Protein AF-0000000086684359 (afdb_homodimer)

Radius of gyration: 23.2 Å; Cα contacts (8 Å, |Δi|>4): 1496; chains: 2; bounding box: 51×73×56 Å

Structure (mmCIF, N/CA/C/O backbone):
data_AF-0000000086684359-model_v1
#
loop_
_entity.id
_entity.type
_entity.pdbx_description
1 polymer 'Short-chain dehydrogenase'
#
loop_
_atom_site.group_PDB
_atom_site.id
_atom_site.type_symbol
_atom_site.label_atom_id
_atom_site.label_alt_id
_atom_site.label_comp_id
_atom_site.label_asym_id
_atom_site.label_entity_id
_atom_site.label_seq_id
_atom_site.pdbx_PDB_ins_code
_atom_site.Cartn_x
_atom_site.Cartn_y
_atom_site.Cartn_z
_atom_site.occupancy
_atom_site.B_iso_or_equiv
_atom_site.auth_seq_id
_atom_site.auth_comp_id
_atom_site.auth_asym_id
_atom_site.auth_atom_id
_atom_site.pdbx_PDB_model_num
ATOM 1 N N . MET A 1 1 ? -1.665 -28.734 -22.953 1 70.94 1 MET A N 1
ATOM 2 C CA . MET A 1 1 ? -0.671 -28.594 -21.891 1 70.94 1 MET A CA 1
ATOM 3 C C . MET A 1 1 ? 0.678 -28.172 -22.453 1 70.94 1 MET A C 1
ATOM 5 O O . MET A 1 1 ? 1.129 -28.703 -23.469 1 70.94 1 MET A O 1
ATOM 9 N N . THR A 1 2 ? 1.195 -26.938 -22.156 1 77.38 2 THR A N 1
ATOM 10 C CA . THR A 1 2 ? 2.379 -26.344 -22.781 1 77.38 2 THR A CA 1
ATOM 11 C C . THR A 1 2 ? 3.641 -26.734 -22.016 1 77.38 2 THR A C 1
ATOM 13 O O . THR A 1 2 ? 4.75 -26.594 -22.531 1 77.38 2 THR A O 1
ATOM 16 N N . GLY A 1 3 ? 3.412 -27.406 -20.844 1 94.06 3 GLY A N 1
ATOM 17 C CA . GLY A 1 3 ? 4.574 -27.672 -20.016 1 94.06 3 GLY A CA 1
ATOM 18 C C . GLY A 1 3 ? 5.34 -26.422 -19.641 1 94.06 3 GLY A C 1
ATOM 19 O O . GLY A 1 3 ? 6.574 -26.422 -19.594 1 94.06 3 GLY A O 1
ATOM 20 N N . ALA A 1 4 ? 4.562 -25.375 -19.422 1 95.5 4 ALA A N 1
ATOM 21 C CA . ALA A 1 4 ? 5.156 -24.062 -19.219 1 95.5 4 ALA A CA 1
ATOM 22 C C . ALA A 1 4 ? 5.992 -24.016 -17.938 1 95.5 4 ALA A C 1
ATOM 24 O O . ALA A 1 4 ? 6.863 -23.172 -17.781 1 95.5 4 ALA A O 1
ATOM 25 N N . LEU A 1 5 ? 5.793 -25.016 -17.016 1 98.56 5 LEU A N 1
ATOM 26 C CA . LEU A 1 5 ? 6.496 -25.016 -15.742 1 98.56 5 LEU A CA 1
ATOM 27 C C . LEU A 1 5 ? 7.246 -26.328 -15.523 1 98.56 5 LEU A C 1
ATOM 29 O O . LEU A 1 5 ? 7.5 -26.719 -14.391 1 98.56 5 LEU A O 1
ATOM 33 N N . ASN A 1 6 ? 7.508 -27 -16.641 1 98.19 6 ASN A N 1
ATOM 34 C CA . ASN A 1 6 ? 8.234 -28.266 -16.531 1 98.19 6 ASN A CA 1
ATOM 35 C C . ASN A 1 6 ? 9.539 -28.094 -15.773 1 98.19 6 ASN A C 1
ATOM 37 O O . ASN A 1 6 ? 10.359 -27.234 -16.109 1 98.19 6 ASN A O 1
ATOM 41 N N . GLY A 1 7 ? 9.648 -28.859 -14.711 1 97.44 7 GLY A N 1
ATOM 42 C CA . GLY A 1 7 ? 10.891 -28.906 -13.953 1 97.44 7 GLY A CA 1
ATOM 43 C C . GLY A 1 7 ? 10.969 -27.828 -12.891 1 97.44 7 GLY A C 1
ATOM 44 O O . GLY A 1 7 ? 11.969 -27.703 -12.18 1 97.44 7 GLY A O 1
ATOM 45 N N . LYS A 1 8 ? 9.969 -27.031 -12.734 1 98.56 8 LYS A N 1
ATOM 46 C CA . LYS A 1 8 ? 9.984 -25.938 -11.766 1 98.56 8 LYS A CA 1
ATOM 47 C C . LYS A 1 8 ? 9.391 -26.391 -10.43 1 98.56 8 LYS A C 1
ATOM 49 O O . LYS A 1 8 ? 8.422 -27.156 -10.398 1 98.56 8 LYS A O 1
ATOM 54 N N . ALA A 1 9 ? 9.945 -25.938 -9.336 1 98.94 9 ALA A N 1
ATOM 55 C CA . ALA A 1 9 ? 9.391 -26.078 -7.988 1 98.94 9 ALA A CA 1
ATOM 56 C C . ALA A 1 9 ? 8.695 -24.781 -7.559 1 98.94 9 ALA A C 1
ATOM 58 O O . ALA A 1 9 ? 9.32 -23.719 -7.496 1 98.94 9 ALA A O 1
ATOM 59 N N . VAL A 1 10 ? 7.387 -24.891 -7.223 1 98.94 10 VAL A N 1
ATOM 60 C CA . VAL A 1 10 ? 6.582 -23.703 -7 1 98.94 10 VAL A CA 1
ATOM 61 C C . VAL A 1 10 ? 5.875 -23.797 -5.648 1 98.94 10 VAL A C 1
ATOM 63 O O . VAL A 1 10 ? 5.324 -24.844 -5.305 1 98.94 10 VAL A O 1
ATOM 66 N N . VAL A 1 11 ? 5.949 -22.734 -4.887 1 99 11 VAL A N 1
ATOM 67 C CA . VAL A 1 11 ? 5.191 -22.609 -3.645 1 99 11 VAL A CA 1
ATOM 68 C C . VAL A 1 11 ? 3.971 -21.719 -3.877 1 99 11 VAL A C 1
ATOM 70 O O . VAL A 1 11 ? 4.078 -20.641 -4.477 1 99 11 VAL A O 1
ATOM 73 N N . ILE A 1 12 ? 2.816 -22.141 -3.447 1 99 12 ILE A N 1
ATOM 74 C CA . ILE A 1 12 ? 1.61 -21.328 -3.49 1 99 12 ILE A CA 1
ATOM 75 C C . ILE A 1 12 ? 0.97 -21.266 -2.105 1 99 12 ILE A C 1
ATOM 77 O O . ILE A 1 12 ? 0.578 -22.297 -1.558 1 99 12 ILE A O 1
ATOM 81 N N . THR A 1 13 ? 0.878 -20.094 -1.527 1 98.94 13 THR A N 1
ATOM 82 C CA . THR A 1 13 ? 0.303 -19.938 -0.197 1 98.94 13 THR A CA 1
ATOM 83 C C . THR A 1 13 ? -1.213 -19.781 -0.278 1 98.94 13 THR A C 1
ATOM 85 O O . THR A 1 13 ? -1.734 -19.25 -1.266 1 98.94 13 THR A O 1
ATOM 88 N N . GLY A 1 14 ? -1.901 -20.156 0.811 1 98.69 14 GLY A N 1
ATOM 89 C CA . GLY A 1 14 ? -3.355 -20.109 0.8 1 98.69 14 GLY A CA 1
ATOM 90 C C . GLY A 1 14 ? -3.973 -20.922 -0.314 1 98.69 14 GLY A C 1
ATOM 91 O O . GLY A 1 14 ? -4.902 -20.469 -0.984 1 98.69 14 GLY A O 1
ATOM 92 N N . ALA A 1 15 ? -3.494 -22.109 -0.529 1 98.81 15 ALA A N 1
ATOM 93 C CA . ALA A 1 15 ? -3.826 -22.859 -1.739 1 98.81 15 ALA A CA 1
ATOM 94 C C . ALA A 1 15 ? -4.77 -24.016 -1.428 1 98.81 15 ALA A C 1
ATOM 96 O O . ALA A 1 15 ? -4.934 -24.922 -2.244 1 98.81 15 ALA A O 1
ATOM 97 N N . GLY A 1 16 ? -5.348 -24 -0.246 1 98.5 16 GLY A N 1
ATOM 98 C CA . GLY A 1 16 ? -6.266 -25.062 0.135 1 98.5 16 GLY A CA 1
ATOM 99 C C . GLY A 1 16 ? -7.637 -24.922 -0.501 1 98.5 16 GLY A C 1
ATOM 100 O O . GLY A 1 16 ? -8.438 -25.859 -0.477 1 98.5 16 GLY A O 1
ATOM 101 N N . ARG A 1 17 ? -7.957 -23.766 -1.055 1 96.25 17 ARG A N 1
ATOM 102 C CA . ARG A 1 17 ? -9.242 -23.516 -1.699 1 96.25 17 ARG A CA 1
ATOM 103 C C . ARG A 1 17 ? -9.172 -22.312 -2.623 1 96.25 17 ARG A C 1
ATOM 105 O O . ARG A 1 17 ? -8.148 -21.625 -2.674 1 96.25 17 ARG A O 1
ATOM 112 N N . GLY A 1 18 ? -10.172 -22.141 -3.402 1 96.44 18 GLY A N 1
ATOM 113 C CA . GLY A 1 18 ? -10.367 -20.922 -4.164 1 96.44 18 GLY A CA 1
ATOM 114 C C . GLY A 1 18 ? -9.273 -20.672 -5.188 1 96.44 18 GLY A C 1
ATOM 115 O O . GLY A 1 18 ? -8.93 -21.562 -5.961 1 96.44 18 GLY A O 1
ATOM 116 N N . LEU A 1 19 ? -8.82 -19.422 -5.262 1 98.12 19 LEU A N 1
ATOM 117 C CA . LEU A 1 19 ? -7.82 -18.984 -6.23 1 98.12 19 LEU A CA 1
ATOM 118 C C . LEU A 1 19 ? -6.535 -19.797 -6.094 1 98.12 19 LEU A C 1
ATOM 120 O O . LEU A 1 19 ? -6.004 -20.297 -7.09 1 98.12 19 LEU A O 1
ATOM 124 N N . GLY A 1 20 ? -6.086 -19.984 -4.844 1 98.75 20 GLY A N 1
ATOM 125 C CA . GLY A 1 20 ? -4.852 -20.719 -4.609 1 98.75 20 GLY A CA 1
ATOM 126 C C . GLY A 1 20 ? -4.898 -22.156 -5.102 1 98.75 20 GLY A C 1
ATOM 127 O O . GLY A 1 20 ? -3.939 -22.641 -5.703 1 98.75 20 GLY A O 1
ATOM 128 N N . ALA A 1 21 ? -6.012 -22.781 -4.852 1 98.81 21 ALA A N 1
ATOM 129 C CA . ALA A 1 21 ? -6.18 -24.156 -5.316 1 98.81 21 ALA A CA 1
ATOM 130 C C . ALA A 1 21 ? -6.164 -24.234 -6.84 1 98.81 21 ALA A C 1
ATOM 132 O O . ALA A 1 21 ? -5.57 -25.141 -7.422 1 98.81 21 ALA A O 1
ATOM 133 N N . ALA A 1 22 ? -6.816 -23.266 -7.465 1 98.62 22 ALA A N 1
ATOM 134 C CA . ALA A 1 22 ? -6.844 -23.203 -8.922 1 98.62 22 ALA A CA 1
ATOM 135 C C . ALA A 1 22 ? -5.441 -22.984 -9.492 1 98.62 22 ALA A C 1
ATOM 137 O O . ALA A 1 22 ? -5.062 -23.625 -10.477 1 98.62 22 ALA A O 1
ATOM 138 N N . TYR A 1 23 ? -4.656 -22.062 -8.852 1 98.88 23 TYR A N 1
ATOM 139 C CA . TYR A 1 23 ? -3.275 -21.844 -9.266 1 98.88 23 TYR A CA 1
ATOM 140 C C . TYR A 1 23 ? -2.451 -23.109 -9.141 1 98.88 23 TYR A C 1
ATOM 142 O O . TYR A 1 23 ? -1.715 -23.484 -10.062 1 98.88 23 TYR A O 1
ATOM 150 N N . ALA A 1 24 ? -2.598 -23.797 -8.008 1 98.94 24 ALA A N 1
ATOM 151 C CA . ALA A 1 24 ? -1.822 -25 -7.727 1 98.94 24 ALA A CA 1
ATOM 152 C C . ALA A 1 24 ? -2.135 -26.109 -8.742 1 98.94 24 ALA A C 1
ATOM 154 O O . ALA A 1 24 ? -1.225 -26.75 -9.266 1 98.94 24 ALA A O 1
ATOM 155 N N . ALA A 1 25 ? -3.398 -26.328 -9.008 1 98.88 25 ALA A N 1
ATOM 156 C CA . ALA A 1 25 ? -3.83 -27.375 -9.938 1 98.88 25 ALA A CA 1
ATOM 157 C C . ALA A 1 25 ? -3.254 -27.125 -11.328 1 98.88 25 ALA A C 1
ATOM 159 O O . ALA A 1 25 ? -2.695 -28.047 -11.938 1 98.88 25 ALA A O 1
ATOM 160 N N . LEU A 1 26 ? -3.377 -25.891 -11.805 1 98.88 26 LEU A N 1
ATOM 161 C CA . LEU A 1 26 ? -2.889 -25.625 -13.156 1 98.88 26 LEU A CA 1
ATOM 162 C C . LEU A 1 26 ? -1.364 -25.688 -13.203 1 98.88 26 LEU A C 1
ATOM 164 O O . LEU A 1 26 ? -0.785 -26.172 -14.172 1 98.88 26 LEU A O 1
ATOM 168 N N . ALA A 1 27 ? -0.675 -25.141 -12.188 1 98.88 27 ALA A N 1
ATOM 169 C CA . ALA A 1 27 ? 0.784 -25.203 -12.141 1 98.88 27 ALA A CA 1
ATOM 170 C C . ALA A 1 27 ? 1.271 -26.656 -12.242 1 98.88 27 ALA A C 1
ATOM 172 O O . ALA A 1 27 ? 2.193 -26.953 -13.008 1 98.88 27 ALA A O 1
ATOM 173 N N . ALA A 1 28 ? 0.642 -27.531 -11.492 1 98.88 28 ALA A N 1
ATOM 174 C CA . ALA A 1 28 ? 1.01 -28.938 -11.523 1 98.88 28 ALA A CA 1
ATOM 175 C C . ALA A 1 28 ? 0.744 -29.547 -12.898 1 98.88 28 ALA A C 1
ATOM 177 O O . ALA A 1 28 ? 1.567 -30.297 -13.422 1 98.88 28 ALA A O 1
ATOM 178 N N . ARG A 1 29 ? -0.405 -29.188 -13.461 1 98.5 29 ARG A N 1
ATOM 179 C CA . ARG A 1 29 ? -0.755 -29.688 -14.781 1 98.5 29 ARG A CA 1
ATOM 180 C C . ARG A 1 29 ? 0.26 -29.234 -15.828 1 98.5 29 ARG A C 1
ATOM 182 O O . ARG A 1 29 ? 0.501 -29.938 -16.812 1 98.5 29 ARG A O 1
ATOM 189 N N . GLU A 1 30 ? 0.834 -28.078 -15.578 1 98.62 30 GLU A N 1
ATOM 190 C CA . GLU A 1 30 ? 1.806 -27.516 -16.516 1 98.62 30 GLU A CA 1
ATOM 191 C C . GLU A 1 30 ? 3.219 -28 -16.203 1 98.62 30 GLU A C 1
ATOM 193 O O . GLU A 1 30 ? 4.191 -27.5 -16.766 1 98.62 30 GLU A O 1
ATOM 198 N N . GLY A 1 31 ? 3.371 -28.875 -15.188 1 98.62 31 GLY A N 1
ATOM 199 C CA . GLY A 1 31 ? 4.629 -29.594 -15.047 1 98.62 31 GLY A CA 1
ATOM 200 C C . GLY A 1 31 ? 5.363 -29.266 -13.766 1 98.62 31 GLY A C 1
ATOM 201 O O . GLY A 1 31 ? 6.398 -29.859 -13.461 1 98.62 31 GLY A O 1
ATOM 202 N N . ALA A 1 32 ? 4.891 -28.406 -12.961 1 98.88 32 ALA A N 1
ATOM 203 C CA . ALA A 1 32 ? 5.578 -27.984 -11.742 1 98.88 32 ALA A CA 1
ATOM 204 C C . ALA A 1 32 ? 5.395 -29.016 -10.633 1 98.88 32 ALA A C 1
ATOM 206 O O . ALA A 1 32 ? 4.383 -29.734 -10.594 1 98.88 32 ALA A O 1
ATOM 207 N N . ALA A 1 33 ? 6.387 -29.109 -9.797 1 98.94 33 ALA A N 1
ATOM 208 C CA . ALA A 1 33 ? 6.184 -29.641 -8.445 1 98.94 33 ALA A CA 1
ATOM 209 C C . ALA A 1 33 ? 5.711 -28.547 -7.496 1 98.94 33 ALA A C 1
ATOM 211 O O . ALA A 1 33 ? 6.336 -27.484 -7.395 1 98.94 33 ALA A O 1
ATOM 212 N N . VAL A 1 34 ? 4.59 -28.812 -6.785 1 98.94 34 VAL A N 1
ATOM 213 C CA . VAL A 1 34 ? 3.93 -27.703 -6.109 1 98.94 34 VAL A CA 1
ATOM 214 C C . VAL A 1 34 ? 3.881 -27.969 -4.605 1 98.94 34 VAL A C 1
ATOM 216 O O . VAL A 1 34 ? 3.539 -29.078 -4.172 1 98.94 34 VAL A O 1
ATOM 219 N N . VAL A 1 35 ? 4.324 -27 -3.795 1 99 35 VAL A N 1
ATOM 220 C CA . VAL A 1 35 ? 3.973 -26.984 -2.379 1 99 35 VAL A CA 1
ATOM 221 C C . VAL A 1 35 ? 2.66 -26.234 -2.178 1 99 35 VAL A C 1
ATOM 223 O O . VAL A 1 35 ? 2.578 -25.031 -2.445 1 99 35 VAL A O 1
ATOM 226 N N . VAL A 1 36 ? 1.643 -26.953 -1.729 1 98.94 36 VAL A N 1
ATOM 227 C CA . VAL A 1 36 ? 0.33 -26.391 -1.432 1 98.94 36 VAL A CA 1
ATOM 228 C C . VAL A 1 36 ? 0.262 -26 0.04 1 98.94 36 VAL A C 1
ATOM 230 O O . VAL A 1 36 ? 0.12 -26.844 0.917 1 98.94 36 VAL A O 1
ATOM 233 N N . ASN A 1 37 ? 0.321 -24.719 0.286 1 98.94 37 ASN A N 1
ATOM 234 C CA . ASN A 1 37 ? 0.32 -24.234 1.661 1 98.94 37 ASN A CA 1
ATOM 235 C C . ASN A 1 37 ? -1.049 -23.688 2.062 1 98.94 37 ASN A C 1
ATOM 237 O O . ASN A 1 37 ? -1.688 -22.969 1.291 1 98.94 37 ASN A O 1
ATOM 241 N N . ASP A 1 38 ? -1.52 -24.047 3.199 1 98.81 38 ASP A N 1
ATOM 242 C CA . ASP A 1 38 ? -2.697 -23.469 3.85 1 98.81 38 ASP A CA 1
ATOM 243 C C . ASP A 1 38 ? -2.674 -23.734 5.355 1 98.81 38 ASP A C 1
ATOM 245 O O . ASP A 1 38 ? -2.268 -24.812 5.793 1 98.81 38 ASP A O 1
ATOM 249 N N . VAL A 1 39 ? -3.117 -22.766 6.102 1 98.12 39 VAL A N 1
ATOM 250 C CA . VAL A 1 39 ? -3.16 -22.984 7.547 1 98.12 39 VAL A CA 1
ATOM 251 C C . VAL A 1 39 ? -4.125 -24.125 7.875 1 98.12 39 VAL A C 1
ATOM 253 O O . VAL A 1 39 ? -4.008 -24.75 8.93 1 98.12 39 VAL A O 1
ATOM 256 N N . ASP A 1 40 ? -5.082 -24.328 7.012 1 98.12 40 ASP A N 1
ATOM 257 C CA . ASP A 1 40 ? -5.93 -25.516 7.105 1 98.12 40 ASP A CA 1
ATOM 258 C C . ASP A 1 40 ? -5.266 -26.719 6.438 1 98.12 40 ASP A C 1
ATOM 260 O O . ASP A 1 40 ? -5.41 -26.922 5.23 1 98.12 40 ASP A O 1
ATOM 264 N N . ALA A 1 41 ? -4.676 -27.516 7.215 1 98.5 41 ALA A N 1
ATOM 265 C CA . ALA A 1 41 ? -3.865 -28.625 6.723 1 98.5 41 ALA A CA 1
ATOM 266 C C . ALA A 1 41 ? -4.707 -29.594 5.898 1 98.5 41 ALA A C 1
ATOM 268 O O . ALA A 1 41 ? -4.234 -30.141 4.898 1 98.5 41 ALA A O 1
ATOM 269 N N . GLU A 1 42 ? -5.891 -29.812 6.312 1 98.69 42 GLU A N 1
ATOM 270 C CA . GLU A 1 42 ? -6.75 -30.766 5.625 1 98.69 42 GLU A CA 1
ATOM 271 C C . GLU A 1 42 ? -7.109 -30.281 4.223 1 98.69 42 GLU A C 1
ATOM 273 O O . GLU A 1 42 ? -7.113 -31.062 3.27 1 98.69 42 GLU A O 1
ATOM 278 N N . GLN A 1 43 ? -7.391 -29.016 4.098 1 98.62 43 GLN A N 1
ATOM 279 C CA . GLN A 1 43 ? -7.699 -28.453 2.785 1 98.62 43 GLN A CA 1
ATOM 280 C C . GLN A 1 43 ? -6.492 -28.547 1.855 1 98.62 43 GLN A C 1
ATOM 282 O O . GLN A 1 43 ? -6.641 -28.812 0.663 1 98.62 43 GLN A O 1
ATOM 287 N N . ALA A 1 44 ? -5.316 -28.312 2.416 1 98.88 44 ALA A N 1
ATOM 288 C CA . ALA A 1 44 ? -4.098 -28.438 1.618 1 98.88 44 ALA A CA 1
ATOM 289 C C . ALA A 1 44 ? -3.91 -29.875 1.128 1 98.88 44 ALA A C 1
ATOM 291 O O . ALA A 1 44 ? -3.586 -30.094 -0.04 1 98.88 44 ALA A O 1
ATOM 292 N N . ARG A 1 45 ? -4.156 -30.812 1.967 1 98.88 45 ARG A N 1
ATOM 293 C CA . ARG A 1 45 ? -3.994 -32.219 1.618 1 98.88 45 ARG A CA 1
ATOM 294 C C . ARG A 1 45 ? -4.992 -32.625 0.545 1 98.88 45 ARG A C 1
ATOM 296 O O . ARG A 1 45 ? -4.676 -33.438 -0.328 1 98.88 45 ARG A O 1
ATOM 303 N N . GLU A 1 46 ? -6.199 -32.094 0.67 1 98.88 46 GLU A N 1
ATOM 304 C CA . GLU A 1 46 ? -7.215 -32.406 -0.33 1 98.88 46 GLU A CA 1
ATOM 305 C C . GLU A 1 46 ? -6.793 -31.922 -1.714 1 98.88 46 GLU A C 1
ATOM 307 O O . GLU A 1 46 ? -6.98 -32.625 -2.707 1 98.88 46 GLU A O 1
ATOM 312 N N . VAL A 1 47 ? -6.238 -30.734 -1.771 1 98.94 47 VAL A N 1
ATOM 313 C CA . VAL A 1 47 ? -5.762 -30.203 -3.041 1 98.94 47 VAL A CA 1
ATOM 314 C C . VAL A 1 47 ? -4.609 -31.047 -3.566 1 98.94 47 VAL A C 1
ATOM 316 O O . VAL A 1 47 ? -4.562 -31.375 -4.754 1 98.94 47 VAL A O 1
ATOM 319 N N . VAL A 1 48 ? -3.701 -31.469 -2.719 1 98.94 48 VAL A N 1
ATOM 320 C CA . VAL A 1 48 ? -2.576 -32.312 -3.098 1 98.94 48 VAL A CA 1
ATOM 321 C C . VAL A 1 48 ? -3.094 -33.625 -3.664 1 98.94 48 VAL A C 1
ATOM 323 O O . VAL A 1 48 ? -2.617 -34.094 -4.703 1 98.94 48 VAL A O 1
ATOM 326 N N . ALA A 1 49 ? -4.086 -34.219 -2.998 1 98.88 49 ALA A N 1
ATOM 327 C CA . ALA A 1 49 ? -4.664 -35.469 -3.463 1 98.88 49 ALA A CA 1
ATOM 328 C C . ALA A 1 49 ? -5.227 -35.312 -4.875 1 98.88 49 ALA A C 1
ATOM 330 O O . ALA A 1 49 ? -5.062 -36.219 -5.711 1 98.88 49 ALA A O 1
ATOM 331 N N . GLY A 1 50 ? -5.906 -34.219 -5.098 1 98.81 50 GLY A N 1
ATOM 332 C CA . GLY A 1 50 ? -6.422 -33.938 -6.43 1 98.81 50 GLY A CA 1
ATOM 333 C C . GLY A 1 50 ? -5.336 -33.812 -7.48 1 98.81 50 GLY A C 1
ATOM 334 O O . GLY A 1 50 ? -5.465 -34.375 -8.578 1 98.81 50 GLY A O 1
ATOM 335 N N . ILE A 1 51 ? -4.262 -33.156 -7.148 1 98.88 51 ILE A N 1
ATOM 336 C CA . ILE A 1 51 ? -3.133 -32.969 -8.055 1 98.88 51 ILE A CA 1
ATOM 337 C C . ILE A 1 51 ? -2.5 -34.312 -8.359 1 98.88 51 ILE A C 1
ATOM 339 O O . ILE A 1 51 ? -2.23 -34.625 -9.523 1 98.88 51 ILE A O 1
ATOM 343 N N . GLU A 1 52 ? -2.297 -35.125 -7.355 1 98.81 52 GLU A N 1
ATOM 344 C CA . GLU A 1 52 ? -1.681 -36.438 -7.52 1 98.81 52 GLU A CA 1
ATOM 345 C C . GLU A 1 52 ? -2.568 -37.375 -8.344 1 98.81 52 GLU A C 1
ATOM 347 O O . GLU A 1 52 ? -2.076 -38.125 -9.18 1 98.81 52 GLU A O 1
ATOM 352 N N . ALA A 1 53 ? -3.82 -37.312 -8.102 1 98.69 53 ALA A N 1
ATOM 353 C CA . ALA A 1 53 ? -4.77 -38.125 -8.852 1 98.69 53 ALA A CA 1
ATOM 354 C C . ALA A 1 53 ? -4.727 -37.781 -10.344 1 98.69 53 ALA A C 1
ATOM 356 O O . ALA A 1 53 ? -4.965 -38.656 -11.188 1 98.69 53 ALA A O 1
ATOM 357 N N . ALA A 1 54 ? -4.395 -36.562 -10.633 1 98.06 54 ALA A N 1
ATOM 358 C CA . ALA A 1 54 ? -4.316 -36.094 -12.016 1 98.06 54 ALA A CA 1
ATOM 359 C C . ALA A 1 54 ? -2.928 -36.344 -12.594 1 98.06 54 ALA A C 1
ATOM 361 O O . ALA A 1 54 ? -2.646 -35.969 -13.734 1 98.06 54 ALA A O 1
ATOM 362 N N . GLY A 1 55 ? -2.037 -36.906 -11.797 1 98.06 55 GLY A N 1
ATOM 363 C CA . GLY A 1 55 ? -0.716 -37.281 -12.266 1 98.06 55 GLY A CA 1
ATOM 364 C C . GLY A 1 55 ? 0.355 -36.281 -11.945 1 98.06 55 GLY A C 1
ATOM 365 O O . GLY A 1 55 ? 1.486 -36.375 -12.422 1 98.06 55 GLY A O 1
ATOM 366 N N . GLY A 1 56 ? -0.007 -35.219 -11.18 1 98.44 56 GLY A N 1
ATOM 367 C CA . GLY A 1 56 ? 0.945 -34.188 -10.828 1 98.44 56 GLY A CA 1
ATOM 368 C C . GLY A 1 56 ? 1.717 -34.469 -9.555 1 98.44 56 GLY A C 1
ATOM 369 O O . GLY A 1 56 ? 1.533 -35.531 -8.945 1 98.44 56 GLY A O 1
ATOM 370 N N . ARG A 1 57 ? 2.629 -33.594 -9.234 1 98.56 57 ARG A N 1
ATOM 371 C CA . ARG A 1 57 ? 3.455 -33.688 -8.039 1 98.56 57 ARG A CA 1
ATOM 372 C C . ARG A 1 57 ? 3.186 -32.531 -7.09 1 98.56 57 ARG A C 1
ATOM 374 O O . ARG A 1 57 ? 3.24 -31.375 -7.492 1 98.56 57 ARG A O 1
ATOM 381 N N . ALA A 1 58 ? 2.867 -32.875 -5.871 1 98.94 58 ALA A N 1
ATOM 382 C CA . ALA A 1 58 ? 2.611 -31.828 -4.891 1 98.94 58 ALA A CA 1
ATOM 383 C C . ALA A 1 58 ? 2.811 -32.344 -3.469 1 98.94 58 ALA A C 1
ATOM 385 O O . ALA A 1 58 ? 2.764 -33.562 -3.229 1 98.94 58 ALA A O 1
ATOM 386 N N . VAL A 1 59 ? 3.117 -31.469 -2.557 1 98.94 59 VAL A N 1
ATOM 387 C CA . VAL A 1 59 ? 3.156 -31.766 -1.128 1 98.94 59 VAL A CA 1
ATOM 388 C C . VAL A 1 59 ? 2.371 -30.703 -0.362 1 98.94 59 VAL A C 1
ATOM 390 O O . VAL A 1 59 ? 2.271 -29.547 -0.804 1 98.94 59 VAL A O 1
ATOM 393 N N . ALA A 1 60 ? 1.784 -31.109 0.758 1 98.94 60 ALA A N 1
ATOM 394 C CA . ALA A 1 60 ? 1.013 -30.203 1.599 1 98.94 60 ALA A CA 1
ATOM 395 C C . ALA A 1 60 ? 1.896 -29.562 2.664 1 98.94 60 ALA A C 1
ATOM 397 O O . ALA A 1 60 ? 2.834 -30.188 3.164 1 98.94 60 ALA A O 1
ATOM 398 N N . ASP A 1 61 ? 1.646 -28.328 2.977 1 98.94 61 ASP A N 1
ATOM 399 C CA . ASP A 1 61 ? 2.346 -27.578 4.012 1 98.94 61 ASP A CA 1
ATOM 400 C C . ASP A 1 61 ? 1.371 -26.734 4.832 1 98.94 61 ASP A C 1
ATOM 402 O O . ASP A 1 61 ? 0.463 -26.109 4.281 1 98.94 61 ASP A O 1
ATOM 406 N N . ALA A 1 62 ? 1.485 -26.703 6.113 1 98.81 62 ALA A N 1
ATOM 407 C CA . ALA A 1 62 ? 0.535 -25.984 6.961 1 98.81 62 ALA A CA 1
ATOM 408 C C . ALA A 1 62 ? 1.225 -24.875 7.734 1 98.81 62 ALA A C 1
ATOM 410 O O . ALA A 1 62 ? 0.697 -24.391 8.742 1 98.81 62 ALA A O 1
ATOM 411 N N . SER A 1 63 ? 2.406 -24.469 7.281 1 98.75 63 SER A N 1
ATOM 412 C CA . SER A 1 63 ? 3.146 -23.406 7.945 1 98.75 63 SER A CA 1
ATOM 413 C C . SER A 1 63 ? 2.338 -22.109 7.984 1 98.75 63 SER A C 1
ATOM 415 O O . SER A 1 63 ? 1.662 -21.766 7.012 1 98.75 63 SER A O 1
ATOM 417 N N . ASP A 1 64 ? 2.377 -21.391 9.07 1 98.69 64 ASP A N 1
ATOM 418 C CA . ASP A 1 64 ? 1.776 -20.078 9.211 1 98.69 64 ASP A CA 1
ATOM 419 C C . ASP A 1 64 ? 2.701 -18.984 8.664 1 98.69 64 ASP A C 1
ATOM 421 O O . ASP A 1 64 ? 3.695 -18.641 9.305 1 98.69 64 ASP A O 1
ATOM 425 N N . ILE A 1 65 ? 2.305 -18.406 7.598 1 98.56 65 ILE A N 1
ATOM 426 C CA . ILE A 1 65 ? 3.221 -17.516 6.891 1 98.56 65 ILE A CA 1
ATOM 427 C C . ILE A 1 65 ? 3.24 -16.156 7.566 1 98.56 65 ILE A C 1
ATOM 429 O O . ILE A 1 65 ? 4.07 -15.305 7.238 1 98.56 65 ILE A O 1
ATOM 433 N N . ALA A 1 66 ? 2.355 -15.891 8.539 1 98.25 66 ALA A N 1
ATOM 434 C CA . ALA A 1 66 ? 2.297 -14.609 9.227 1 98.25 66 ALA A CA 1
ATOM 435 C C . ALA A 1 66 ? 3.471 -14.445 10.188 1 98.25 66 ALA A C 1
ATOM 437 O O . ALA A 1 66 ? 3.639 -13.391 10.805 1 98.25 66 ALA A O 1
ATOM 438 N N . THR A 1 67 ? 4.281 -15.5 10.336 1 98.38 67 THR A N 1
ATOM 439 C CA . THR A 1 67 ? 5.492 -15.43 11.141 1 98.38 67 THR A CA 1
ATOM 440 C C . THR A 1 67 ? 6.73 -15.664 10.281 1 98.38 67 THR A C 1
ATOM 442 O O . THR A 1 67 ? 6.68 -16.422 9.312 1 98.38 67 THR A O 1
ATOM 445 N N . TRP A 1 68 ? 7.797 -15.031 10.711 1 98.69 68 TRP A N 1
ATOM 446 C CA . TRP A 1 68 ? 9.055 -15.188 9.984 1 98.69 68 TRP A CA 1
ATOM 447 C C . TRP A 1 68 ? 9.453 -16.656 9.898 1 98.69 68 TRP A C 1
ATOM 449 O O . TRP A 1 68 ? 9.781 -17.156 8.82 1 98.69 68 TRP A O 1
ATOM 459 N N . ASP A 1 69 ? 9.344 -17.375 11.016 1 98.75 69 ASP A N 1
ATOM 460 C CA . ASP A 1 69 ? 9.758 -18.766 11.07 1 98.75 69 ASP A CA 1
ATOM 461 C C . ASP A 1 69 ? 8.828 -19.656 10.242 1 98.75 69 ASP A C 1
ATOM 463 O O . ASP A 1 69 ? 9.273 -20.594 9.602 1 98.75 69 ASP A O 1
ATOM 467 N N . GLY A 1 70 ? 7.551 -19.359 10.312 1 98.88 70 GLY A N 1
ATOM 468 C CA . GLY A 1 70 ? 6.609 -20.125 9.508 1 98.88 70 GLY A CA 1
ATOM 469 C C . GLY A 1 70 ? 6.844 -19.984 8.016 1 98.88 70 GLY A C 1
ATOM 470 O O . GLY A 1 70 ? 6.828 -20.969 7.281 1 98.88 70 GLY A O 1
ATOM 471 N N . ALA A 1 71 ? 7.125 -18.781 7.59 1 98.94 71 ALA A N 1
ATOM 472 C CA . ALA A 1 71 ? 7.434 -18.531 6.184 1 98.94 71 ALA A CA 1
ATOM 473 C C . ALA A 1 71 ? 8.727 -19.234 5.777 1 98.94 71 ALA A C 1
ATOM 475 O O . ALA A 1 71 ? 8.828 -19.781 4.676 1 98.94 71 ALA A O 1
ATOM 476 N N . GLY A 1 72 ? 9.656 -19.156 6.664 1 98.88 72 GLY A N 1
ATOM 477 C CA . GLY A 1 72 ? 10.914 -19.844 6.406 1 98.88 72 GLY A CA 1
ATOM 478 C C . GLY A 1 72 ? 10.758 -21.344 6.277 1 98.88 72 GLY A C 1
ATOM 479 O O . GLY A 1 72 ? 11.352 -21.969 5.395 1 98.88 72 GLY A O 1
ATOM 480 N N . ALA A 1 73 ? 9.984 -21.938 7.121 1 98.94 73 ALA A N 1
ATOM 481 C CA . ALA A 1 73 ? 9.719 -23.375 7.074 1 98.94 73 ALA A CA 1
ATOM 482 C C . ALA A 1 73 ? 9.062 -23.766 5.758 1 98.94 73 ALA A C 1
ATOM 484 O O . ALA A 1 73 ? 9.359 -24.828 5.195 1 98.94 73 ALA A O 1
ATOM 485 N N . LEU A 1 74 ? 8.219 -22.938 5.293 1 98.94 74 LEU A N 1
ATOM 486 C CA . LEU A 1 74 ? 7.523 -23.188 4.035 1 98.94 74 LEU A CA 1
ATOM 487 C C . LEU A 1 74 ? 8.508 -23.25 2.875 1 98.94 74 LEU A C 1
ATOM 489 O O . LEU A 1 74 ? 8.469 -24.188 2.074 1 98.94 74 LEU A O 1
ATOM 493 N N . VAL A 1 75 ? 9.375 -22.25 2.775 1 98.94 75 VAL A N 1
ATOM 494 C CA . VAL A 1 75 ? 10.352 -22.188 1.694 1 98.94 75 VAL A CA 1
ATOM 495 C C . VAL A 1 75 ? 11.328 -23.359 1.822 1 98.94 75 VAL A C 1
ATOM 497 O O . VAL A 1 75 ? 11.664 -24.016 0.829 1 98.94 75 VAL A O 1
ATOM 500 N N . ALA A 1 76 ? 11.734 -23.625 3.055 1 98.88 76 ALA A N 1
ATOM 501 C CA . ALA A 1 76 ? 12.625 -24.766 3.301 1 98.88 76 ALA A CA 1
ATOM 502 C C . ALA A 1 76 ? 11.969 -26.078 2.879 1 98.88 76 ALA A C 1
ATOM 504 O O . ALA A 1 76 ? 12.641 -26.969 2.338 1 98.88 76 ALA A O 1
ATOM 505 N N . HIS A 1 77 ? 10.719 -26.188 3.146 1 98.88 77 HIS A N 1
ATOM 506 C CA . HIS A 1 77 ? 9.992 -27.391 2.754 1 98.88 77 HIS A CA 1
ATOM 507 C C . HIS A 1 77 ? 10.062 -27.609 1.246 1 98.88 77 HIS A C 1
ATOM 509 O O . HIS A 1 77 ? 10.234 -28.75 0.789 1 98.88 77 HIS A O 1
ATOM 515 N N . CYS A 1 78 ? 9.914 -26.578 0.489 1 98.94 78 CYS A N 1
ATOM 516 C CA . CYS A 1 78 ? 9.992 -26.672 -0.965 1 98.94 78 CYS A CA 1
ATOM 517 C C . CYS A 1 78 ? 11.367 -27.141 -1.407 1 98.94 78 CYS A C 1
ATOM 519 O O . CYS A 1 78 ? 11.492 -28.047 -2.23 1 98.94 78 CYS A O 1
ATOM 521 N N . VAL A 1 79 ? 12.406 -26.531 -0.835 1 98.81 79 VAL A N 1
ATOM 522 C CA . VAL A 1 79 ? 13.773 -26.875 -1.191 1 98.81 79 VAL A CA 1
ATOM 523 C C . VAL A 1 79 ? 14.07 -28.328 -0.804 1 98.81 79 VAL A C 1
ATOM 525 O O . VAL A 1 79 ? 14.68 -29.062 -1.574 1 98.81 79 VAL A O 1
ATOM 528 N N . ASP A 1 80 ? 13.656 -28.719 0.354 1 98.81 80 ASP A N 1
ATOM 529 C CA . ASP A 1 80 ? 13.883 -30.078 0.827 1 98.81 80 ASP A CA 1
ATOM 530 C C . ASP A 1 80 ? 13.164 -31.094 -0.053 1 98.81 80 ASP A C 1
ATOM 532 O O . ASP A 1 80 ? 13.711 -32.156 -0.365 1 98.81 80 ASP A O 1
ATOM 536 N N . ALA A 1 81 ? 11.953 -30.766 -0.449 1 98.81 81 ALA A N 1
ATOM 537 C CA . ALA A 1 81 ? 11.102 -31.703 -1.177 1 98.81 81 ALA A CA 1
ATOM 538 C C . ALA A 1 81 ? 11.516 -31.797 -2.641 1 98.81 81 ALA A C 1
ATOM 540 O O . ALA A 1 81 ? 11.461 -32.875 -3.24 1 98.81 81 ALA A O 1
ATOM 541 N N . PHE A 1 82 ? 11.938 -30.641 -3.209 1 98.75 82 PHE A N 1
ATOM 542 C CA . PHE A 1 82 ? 12.047 -30.641 -4.664 1 98.75 82 PHE A CA 1
ATOM 543 C C . PHE A 1 82 ? 13.43 -30.172 -5.102 1 98.75 82 PHE A C 1
ATOM 545 O O . PHE A 1 82 ? 13.734 -30.156 -6.293 1 98.75 82 PHE A O 1
ATOM 552 N N . GLY A 1 83 ? 14.281 -29.719 -4.191 1 98.38 83 GLY A N 1
ATOM 553 C CA . GLY A 1 83 ? 15.672 -29.391 -4.469 1 98.38 83 GLY A CA 1
ATOM 554 C C . GLY A 1 83 ? 15.898 -27.922 -4.742 1 98.38 83 GLY A C 1
ATOM 555 O O . GLY A 1 83 ? 17.047 -27.453 -4.723 1 98.38 83 GLY A O 1
ATOM 556 N N . ALA A 1 84 ? 14.836 -27.188 -5.008 1 98.19 84 ALA A N 1
ATOM 557 C CA . ALA A 1 84 ? 14.93 -25.766 -5.332 1 98.19 84 ALA A CA 1
ATOM 558 C C . ALA A 1 84 ? 13.594 -25.062 -5.082 1 98.19 84 ALA A C 1
ATOM 560 O O . ALA A 1 84 ? 12.602 -25.703 -4.73 1 98.19 84 ALA A O 1
ATOM 561 N N . ILE A 1 85 ? 13.586 -23.797 -5.16 1 98.88 85 ILE A N 1
ATOM 562 C CA . ILE A 1 85 ? 12.383 -23 -5.34 1 98.88 85 ILE A CA 1
ATOM 563 C C . ILE A 1 85 ? 12.547 -22.094 -6.566 1 98.88 85 ILE A C 1
ATOM 565 O O . ILE A 1 85 ? 13.438 -21.25 -6.609 1 98.88 85 ILE A O 1
ATOM 569 N N . ASP A 1 86 ? 11.633 -22.281 -7.527 1 98.88 86 ASP A N 1
ATOM 570 C CA . ASP A 1 86 ? 11.703 -21.547 -8.789 1 98.88 86 ASP A CA 1
ATOM 571 C C . ASP A 1 86 ? 10.57 -20.531 -8.898 1 98.88 86 ASP A C 1
ATOM 573 O O . ASP A 1 86 ? 10.625 -19.609 -9.719 1 98.88 86 ASP A O 1
ATOM 577 N N . GLY A 1 87 ? 9.539 -20.734 -8.125 1 98.94 87 GLY A N 1
ATOM 578 C CA . GLY A 1 87 ? 8.383 -19.859 -8.148 1 98.94 87 GLY A CA 1
ATOM 579 C C . GLY A 1 87 ? 7.695 -19.734 -6.801 1 98.94 87 GLY A C 1
ATOM 580 O O . GLY A 1 87 ? 7.629 -20.719 -6.043 1 98.94 87 GLY A O 1
ATOM 581 N N . LEU A 1 88 ? 7.207 -18.609 -6.488 1 99 88 LEU A N 1
ATOM 582 C CA . LEU A 1 88 ? 6.398 -18.328 -5.309 1 99 88 LEU A CA 1
ATOM 583 C C . LEU A 1 88 ? 5.152 -17.531 -5.688 1 99 88 LEU A C 1
ATOM 585 O O . LEU A 1 88 ? 5.25 -16.5 -6.367 1 99 88 LEU A O 1
ATOM 589 N N . VAL A 1 89 ? 4.004 -18.062 -5.348 1 99 89 VAL A N 1
ATOM 590 C CA . VAL A 1 89 ? 2.76 -17.297 -5.434 1 99 89 VAL A CA 1
ATOM 591 C C . VAL A 1 89 ? 2.281 -16.938 -4.027 1 99 89 VAL A C 1
ATOM 593 O O . VAL A 1 89 ? 1.853 -17.812 -3.268 1 99 89 VAL A O 1
ATOM 596 N N . ASN A 1 90 ? 2.416 -15.68 -3.711 1 98.94 90 ASN A N 1
ATOM 597 C CA . ASN A 1 90 ? 1.865 -15.172 -2.461 1 98.94 90 ASN A CA 1
ATOM 598 C C . ASN A 1 90 ? 0.374 -14.867 -2.59 1 98.94 90 ASN A C 1
ATOM 600 O O . ASN A 1 90 ? -0.01 -13.75 -2.936 1 98.94 90 ASN A O 1
ATOM 604 N N . ASN A 1 91 ? -0.43 -15.82 -2.221 1 98.81 91 ASN A N 1
ATOM 605 C CA . ASN A 1 91 ? -1.874 -15.742 -2.42 1 98.81 91 ASN A CA 1
ATOM 606 C C . ASN A 1 91 ? -2.621 -15.695 -1.092 1 98.81 91 ASN A C 1
ATOM 608 O O . ASN A 1 91 ? -3.73 -15.164 -1.018 1 98.81 91 ASN A O 1
ATOM 612 N N . ALA A 1 92 ? -1.996 -16.219 -0.031 1 98.69 92 ALA A N 1
ATOM 613 C CA . ALA A 1 92 ? -2.666 -16.281 1.265 1 98.69 92 ALA A CA 1
ATOM 614 C C . ALA A 1 92 ? -3.092 -14.883 1.729 1 98.69 92 ALA A C 1
ATOM 616 O O . ALA A 1 92 ? -2.344 -13.914 1.572 1 98.69 92 ALA A O 1
ATOM 617 N N . GLY A 1 93 ? -4.219 -14.805 2.191 1 97.25 93 GLY A N 1
ATOM 618 C CA . GLY A 1 93 ? -4.73 -13.547 2.719 1 97.25 93 GLY A CA 1
ATOM 619 C C . GLY A 1 93 ? -6.055 -13.703 3.447 1 97.25 93 GLY A C 1
ATOM 620 O O . GLY A 1 93 ? -6.77 -14.688 3.242 1 97.25 93 GLY A O 1
ATOM 621 N N . ILE A 1 94 ? -6.328 -12.828 4.32 1 96.56 94 ILE A N 1
ATOM 622 C CA . ILE A 1 94 ? -7.613 -12.773 5.008 1 96.56 94 ILE A CA 1
ATOM 623 C C . ILE A 1 94 ? -8.32 -11.461 4.672 1 96.56 94 ILE A C 1
ATOM 625 O O . ILE A 1 94 ? -7.688 -10.516 4.203 1 96.56 94 ILE A O 1
ATOM 629 N N . PHE A 1 95 ? -9.594 -11.516 4.824 1 90.38 95 PHE A N 1
ATOM 630 C CA . PHE A 1 95 ? -10.484 -10.445 4.406 1 90.38 95 PHE A CA 1
ATOM 631 C C . PHE A 1 95 ? -11.484 -10.109 5.508 1 90.38 95 PHE A C 1
ATOM 633 O O . PHE A 1 95 ? -12.234 -10.977 5.957 1 90.38 95 PHE A O 1
ATOM 640 N N . ARG A 1 96 ? -11.438 -8.914 5.957 1 90.12 96 ARG A N 1
ATOM 641 C CA . ARG A 1 96 ? -12.375 -8.391 6.945 1 90.12 96 ARG A CA 1
ATOM 642 C C . ARG A 1 96 ? -12.953 -7.055 6.496 1 90.12 96 ARG A C 1
ATOM 644 O O . ARG A 1 96 ? -12.219 -6.164 6.062 1 90.12 96 ARG A O 1
ATOM 651 N N . LEU A 1 97 ? -14.281 -6.953 6.523 1 92.69 97 LEU A N 1
ATOM 652 C CA . LEU A 1 97 ? -14.953 -5.695 6.215 1 92.69 97 LEU A CA 1
ATOM 653 C C . LEU A 1 97 ? -15.234 -4.902 7.488 1 92.69 97 LEU A C 1
ATOM 655 O O . LEU A 1 97 ? -15.609 -5.48 8.508 1 92.69 97 LEU A O 1
ATOM 659 N N . ALA A 1 98 ? -15 -3.586 7.43 1 95.62 98 ALA A N 1
ATOM 660 C CA . ALA A 1 98 ? -15.336 -2.729 8.562 1 95.62 98 ALA A CA 1
ATOM 661 C C . ALA A 1 98 ? -15.359 -1.259 8.148 1 95.62 98 ALA A C 1
ATOM 663 O O . ALA A 1 98 ? -14.5 -0.808 7.387 1 95.62 98 ALA A O 1
ATOM 664 N N . SER A 1 99 ? -16.359 -0.561 8.672 1 96.19 99 SER A N 1
ATOM 665 C CA . SER A 1 99 ? -16.312 0.897 8.633 1 96.19 99 SER A CA 1
ATOM 666 C C . SER A 1 99 ? -15.18 1.438 9.508 1 96.19 99 SER A C 1
ATOM 668 O O . SER A 1 99 ? -14.891 0.882 10.57 1 96.19 99 SER A O 1
ATOM 670 N N . PRO A 1 100 ? -14.562 2.557 9.039 1 98.06 100 PRO A N 1
ATOM 671 C CA . PRO A 1 100 ? -13.547 3.123 9.922 1 98.06 100 PRO A CA 1
ATOM 672 C C . PRO A 1 100 ? -14.117 3.596 11.258 1 98.06 100 PRO A C 1
ATOM 674 O O . PRO A 1 100 ? -13.383 3.734 12.234 1 98.06 100 PRO A O 1
ATOM 677 N N . PHE A 1 101 ? -15.414 3.76 11.375 1 97.81 101 PHE A N 1
ATOM 678 C CA . PHE A 1 101 ? -16.047 4.172 12.625 1 97.81 101 PHE A CA 1
ATOM 679 C C . PHE A 1 101 ? -16.141 3.004 13.594 1 97.81 101 PHE A C 1
ATOM 681 O O . PHE A 1 101 ? -16.281 3.205 14.805 1 97.81 101 PHE A O 1
ATOM 688 N N . ASP A 1 102 ? -16.031 1.753 13.031 1 96.5 102 ASP A N 1
ATOM 689 C CA . ASP A 1 102 ? -16.281 0.569 13.852 1 96.5 102 ASP A CA 1
ATOM 690 C C . ASP A 1 102 ? -15.156 -0.451 13.695 1 96.5 102 ASP A C 1
ATOM 692 O O . ASP A 1 102 ? -15.281 -1.594 14.141 1 96.5 102 ASP A O 1
ATOM 696 N N . GLN A 1 103 ? -14.133 -0.096 13.148 1 98 103 GLN A N 1
ATOM 697 C CA . GLN A 1 103 ? -13.016 -0.99 12.859 1 98 103 GLN A CA 1
ATOM 698 C C . GLN A 1 103 ? -12.422 -1.562 14.141 1 98 103 GLN A C 1
ATOM 700 O O . GLN A 1 103 ? -12.031 -0.812 15.039 1 98 103 GLN A O 1
ATOM 705 N N . ASP A 1 104 ? -12.406 -2.867 14.266 1 98.31 104 ASP A N 1
ATOM 706 C CA . ASP A 1 104 ? -11.672 -3.531 15.336 1 98.31 104 ASP A CA 1
ATOM 707 C C . ASP A 1 104 ? -10.164 -3.486 15.078 1 98.31 104 ASP A C 1
ATOM 709 O O . ASP A 1 104 ? -9.688 -4.02 14.07 1 98.31 104 ASP A O 1
ATOM 713 N N . PRO A 1 105 ? -9.398 -2.918 16.016 1 98 105 PRO A N 1
ATOM 714 C CA . PRO A 1 105 ? -7.961 -2.781 15.758 1 98 105 PRO A CA 1
ATOM 715 C C . PRO A 1 105 ? -7.25 -4.129 15.641 1 98 105 PRO A C 1
ATOM 717 O O . PRO A 1 105 ? -6.258 -4.246 14.914 1 98 105 PRO A O 1
ATOM 720 N N . ASP A 1 106 ? -7.738 -5.098 16.312 1 98.19 106 ASP A N 1
ATOM 721 C CA . ASP A 1 106 ? -7.117 -6.414 16.219 1 98.19 106 ASP A CA 1
ATOM 722 C C . ASP A 1 106 ? -7.34 -7.027 14.836 1 98.19 106 ASP A C 1
ATOM 724 O O . ASP A 1 106 ? -6.449 -7.691 14.297 1 98.19 106 ASP A O 1
ATOM 728 N N . ASP A 1 107 ? -8.547 -6.824 14.32 1 98.12 107 ASP A N 1
ATOM 729 C CA . ASP A 1 107 ? -8.812 -7.289 12.961 1 98.12 107 ASP A CA 1
ATOM 730 C C . ASP A 1 107 ? -7.941 -6.559 11.945 1 98.12 107 ASP A C 1
ATOM 732 O O . ASP A 1 107 ? -7.418 -7.172 11.016 1 98.12 107 ASP A O 1
ATOM 736 N N . PHE A 1 108 ? -7.812 -5.262 12.117 1 98.69 108 PHE A N 1
ATOM 737 C CA . PHE A 1 108 ? -6.961 -4.48 11.227 1 98.69 108 PHE A CA 1
ATOM 738 C C . PHE A 1 108 ? -5.539 -5.027 11.227 1 98.69 108 PHE A C 1
ATOM 740 O O . PHE A 1 108 ? -4.973 -5.305 10.164 1 98.69 108 PHE A O 1
ATOM 747 N N . ARG A 1 109 ? -5.012 -5.203 12.406 1 98.56 109 ARG A N 1
ATOM 748 C CA . ARG A 1 109 ? -3.646 -5.688 12.57 1 98.56 109 ARG A CA 1
ATOM 749 C C . ARG A 1 109 ? -3.482 -7.074 11.961 1 98.56 109 ARG A C 1
ATOM 751 O O . ARG A 1 109 ? -2.484 -7.348 11.289 1 98.56 109 ARG A O 1
ATOM 758 N N . ALA A 1 110 ? -4.414 -7.934 12.18 1 98.44 110 ALA A N 1
ATOM 759 C CA . ALA A 1 110 ? -4.34 -9.297 11.648 1 98.44 110 ALA A CA 1
ATOM 760 C C . ALA A 1 110 ? -4.262 -9.289 10.125 1 98.44 110 ALA A C 1
ATOM 762 O O . ALA A 1 110 ? -3.502 -10.055 9.531 1 98.44 110 ALA A O 1
ATOM 763 N N . VAL A 1 111 ? -5.039 -8.43 9.5 1 98.75 111 VAL A N 1
ATOM 764 C CA . VAL A 1 111 ? -5.047 -8.328 8.047 1 98.75 111 VAL A CA 1
ATOM 765 C C . VAL A 1 111 ? -3.67 -7.887 7.551 1 98.75 111 VAL A C 1
ATOM 767 O O . VAL A 1 111 ? -3.135 -8.461 6.602 1 98.75 111 VAL A O 1
ATOM 770 N N . ILE A 1 112 ? -3.072 -6.938 8.219 1 98.88 112 ILE A N 1
ATOM 771 C CA . ILE A 1 112 ? -1.758 -6.445 7.82 1 98.88 112 ILE A CA 1
ATOM 772 C C . ILE A 1 112 ? -0.713 -7.539 8.039 1 98.88 112 ILE A C 1
ATOM 774 O O . ILE A 1 112 ? 0.166 -7.742 7.195 1 98.88 112 ILE A O 1
ATOM 778 N N . GLU A 1 113 ? -0.799 -8.242 9.086 1 98.69 113 GLU A N 1
ATOM 779 C CA . GLU A 1 113 ? 0.171 -9.281 9.43 1 98.69 113 GLU A CA 1
ATOM 780 C C . GLU A 1 113 ? 0.127 -10.43 8.422 1 98.69 113 GLU A C 1
ATOM 782 O O . GLU A 1 113 ? 1.168 -10.883 7.945 1 98.69 113 GLU A O 1
ATOM 787 N N . VAL A 1 114 ? -1.006 -10.836 8.109 1 98.69 114 VAL A N 1
ATOM 788 C CA . VAL A 1 114 ? -1.136 -11.984 7.223 1 98.69 114 VAL A CA 1
ATOM 789 C C . VAL A 1 114 ? -0.899 -11.555 5.781 1 98.69 114 VAL A C 1
ATOM 791 O O . VAL A 1 114 ? -0.046 -12.117 5.09 1 98.69 114 VAL A O 1
ATOM 794 N N . ASN A 1 115 ? -1.639 -10.523 5.332 1 98.88 115 ASN A N 1
ATOM 795 C CA . ASN A 1 115 ? -1.66 -10.18 3.914 1 98.88 115 ASN A CA 1
ATOM 796 C C . ASN A 1 115 ? -0.355 -9.523 3.477 1 98.88 115 ASN A C 1
ATOM 798 O O . ASN A 1 115 ? 0.127 -9.766 2.369 1 98.88 115 ASN A O 1
ATOM 802 N N . LEU A 1 116 ? 0.154 -8.664 4.348 1 98.94 116 LEU A N 1
ATOM 803 C CA . LEU A 1 116 ? 1.316 -7.891 3.93 1 98.94 116 LEU A CA 1
ATOM 804 C C . LEU A 1 116 ? 2.6 -8.492 4.492 1 98.94 116 LEU A C 1
ATOM 806 O O . LEU A 1 116 ? 3.508 -8.852 3.738 1 98.94 116 LEU A O 1
ATOM 810 N N . LEU A 1 117 ? 2.666 -8.656 5.793 1 98.94 117 LEU A N 1
ATOM 811 C CA . LEU A 1 117 ? 3.885 -9.211 6.375 1 98.94 117 LEU A CA 1
ATOM 812 C C . LEU A 1 117 ? 4.086 -10.656 5.941 1 98.94 117 LEU A C 1
ATOM 814 O O . LEU A 1 117 ? 5.211 -11.078 5.664 1 98.94 117 LEU A O 1
ATOM 818 N N . GLY A 1 118 ? 3.023 -11.398 5.906 1 98.94 118 GLY A N 1
ATOM 819 C CA . GLY A 1 118 ? 3.133 -12.766 5.406 1 98.94 118 GLY A CA 1
ATOM 820 C C . GLY A 1 118 ? 3.699 -12.836 4 1 98.94 118 GLY A C 1
ATOM 821 O O . GLY A 1 118 ? 4.574 -13.664 3.725 1 98.94 118 GLY A O 1
ATOM 822 N N . THR A 1 119 ? 3.18 -11.984 3.105 1 98.94 119 THR A N 1
ATOM 823 C CA . THR A 1 119 ? 3.701 -11.875 1.748 1 98.94 119 THR A CA 1
ATOM 824 C C . THR A 1 119 ? 5.188 -11.523 1.765 1 98.94 119 THR A C 1
ATOM 826 O O . THR A 1 119 ? 5.984 -12.156 1.068 1 98.94 119 THR A O 1
ATOM 829 N N . ALA A 1 120 ? 5.539 -10.562 2.572 1 98.94 120 ALA A N 1
ATOM 830 C CA . ALA A 1 120 ? 6.922 -10.102 2.654 1 98.94 120 ALA A CA 1
ATOM 831 C C . ALA A 1 120 ? 7.836 -11.219 3.16 1 98.94 120 ALA A C 1
ATOM 833 O O . ALA A 1 120 ? 8.922 -11.438 2.611 1 98.94 120 ALA A O 1
ATOM 834 N N . TYR A 1 121 ? 7.414 -11.891 4.191 1 98.94 121 TYR A N 1
ATOM 835 C CA . TYR A 1 121 ? 8.242 -12.93 4.801 1 98.94 121 TYR A CA 1
ATOM 836 C C . TYR A 1 121 ? 8.5 -14.07 3.82 1 98.94 121 TYR A C 1
ATOM 838 O O . TYR A 1 121 ? 9.641 -14.484 3.625 1 98.94 121 TYR A O 1
ATOM 846 N N . CYS A 1 122 ? 7.445 -14.539 3.188 1 98.94 122 CYS A N 1
ATOM 847 C CA . CYS A 1 122 ? 7.609 -15.586 2.186 1 98.94 122 CYS A CA 1
ATOM 848 C C . CYS A 1 122 ? 8.523 -15.117 1.055 1 98.94 122 CYS A C 1
ATOM 850 O O . CYS A 1 122 ? 9.414 -15.852 0.63 1 98.94 122 CYS A O 1
ATOM 852 N N . GLY A 1 123 ? 8.266 -13.922 0.588 1 98.94 123 GLY A N 1
ATOM 853 C CA . GLY A 1 123 ? 9.062 -13.375 -0.499 1 98.94 123 GLY A CA 1
ATOM 854 C C . GLY A 1 123 ? 10.531 -13.258 -0.157 1 98.94 123 GLY A C 1
ATOM 855 O O . GLY A 1 123 ? 11.398 -13.594 -0.97 1 98.94 123 GLY A O 1
ATOM 856 N N . LEU A 1 124 ? 10.828 -12.758 1.04 1 98.94 124 LEU A N 1
ATOM 857 C CA . LEU A 1 124 ? 12.211 -12.562 1.453 1 98.94 124 LEU A CA 1
ATOM 858 C C . LEU A 1 124 ? 12.945 -13.898 1.556 1 98.94 124 LEU A C 1
ATOM 860 O O . LEU A 1 124 ? 14.078 -14.031 1.087 1 98.94 124 LEU A O 1
ATOM 864 N N . HIS A 1 125 ? 12.312 -14.898 2.162 1 98.94 125 HIS A N 1
ATOM 865 C CA . HIS A 1 125 ? 12.914 -16.219 2.211 1 98.94 125 HIS A CA 1
ATOM 866 C C . HIS A 1 125 ? 13.133 -16.781 0.81 1 98.94 125 HIS A C 1
ATOM 868 O O . HIS A 1 125 ? 14.18 -17.359 0.526 1 98.94 125 HIS A O 1
ATOM 874 N N . ALA A 1 126 ? 12.164 -16.625 -0.084 1 98.94 126 ALA A N 1
ATOM 875 C CA . ALA A 1 126 ? 12.266 -17.156 -1.439 1 98.94 126 ALA A CA 1
ATOM 876 C C . ALA A 1 126 ? 13.391 -16.484 -2.215 1 98.94 126 ALA A C 1
ATOM 878 O O . ALA A 1 126 ? 14.172 -17.156 -2.893 1 98.94 126 ALA A O 1
ATOM 879 N N . ILE A 1 127 ? 13.453 -15.148 -2.115 1 98.88 127 ILE A N 1
ATOM 880 C CA . ILE A 1 127 ? 14.484 -14.383 -2.803 1 98.88 127 ILE A CA 1
ATOM 881 C C . ILE A 1 127 ? 15.859 -14.898 -2.395 1 98.88 127 ILE A C 1
ATOM 883 O O . ILE A 1 127 ? 16.75 -15.07 -3.242 1 98.88 127 ILE A O 1
ATOM 887 N N . ARG A 1 128 ? 16.047 -15.195 -1.115 1 98.62 128 ARG A N 1
ATOM 888 C CA . ARG A 1 128 ? 17.344 -15.656 -0.594 1 98.62 128 ARG A CA 1
ATOM 889 C C . ARG A 1 128 ? 17.656 -17.062 -1.085 1 98.62 128 ARG A C 1
ATOM 891 O O . ARG A 1 128 ? 18.828 -17.422 -1.251 1 98.62 128 ARG A O 1
ATOM 898 N N . ALA A 1 129 ? 16.625 -17.797 -1.371 1 98.69 129 ALA A N 1
ATOM 899 C CA . ALA A 1 129 ? 16.812 -19.203 -1.716 1 98.69 129 ALA A CA 1
ATOM 900 C C . ALA A 1 129 ? 16.875 -19.391 -3.229 1 98.69 129 ALA A C 1
ATOM 902 O O . ALA A 1 129 ? 17.359 -20.422 -3.707 1 98.69 129 ALA A O 1
ATOM 903 N N . MET A 1 130 ? 16.391 -18.391 -4.027 1 98.25 130 MET A N 1
ATOM 904 C CA . MET A 1 130 ? 16.312 -18.5 -5.48 1 98.25 130 MET A CA 1
ATOM 905 C C . MET A 1 130 ? 17.641 -18.141 -6.137 1 98.25 130 MET A C 1
ATOM 907 O O . MET A 1 130 ? 18.266 -17.141 -5.766 1 98.25 130 MET A O 1
ATOM 911 N N . THR A 1 131 ? 18.094 -18.938 -7.07 1 94.31 131 THR A N 1
ATOM 912 C CA . THR A 1 131 ? 19.141 -18.516 -8 1 94.31 131 THR A CA 1
ATOM 913 C C . THR A 1 131 ? 18.547 -17.75 -9.172 1 94.31 131 THR A C 1
ATOM 915 O O . THR A 1 131 ? 19.078 -16.703 -9.57 1 94.31 131 THR A O 1
ATOM 918 N N . ARG A 1 132 ? 17.531 -18.234 -9.688 1 97 132 ARG A N 1
ATOM 919 C CA . ARG A 1 132 ? 16.609 -17.672 -10.664 1 97 132 ARG A CA 1
ATOM 920 C C . ARG A 1 132 ? 15.164 -18.031 -10.328 1 97 132 ARG A C 1
ATOM 922 O O . ARG A 1 132 ? 14.914 -19.047 -9.664 1 97 132 ARG A O 1
ATOM 929 N N . GLY A 1 133 ? 14.219 -17.203 -10.719 1 98.25 133 GLY A N 1
ATOM 930 C CA . GLY A 1 133 ? 12.844 -17.578 -10.43 1 98.25 133 GLY A CA 1
ATOM 931 C C . GLY A 1 133 ? 11.852 -16.453 -10.617 1 98.25 133 GLY A C 1
ATOM 932 O O . GLY A 1 133 ? 12.148 -15.469 -11.312 1 98.25 133 GLY A O 1
ATOM 933 N N . SER A 1 134 ? 10.625 -16.703 -10.195 1 98.88 134 SER A N 1
ATOM 934 C CA . SER A 1 134 ? 9.531 -15.758 -10.352 1 98.88 134 SER A CA 1
ATOM 935 C C . SER A 1 134 ? 8.656 -15.703 -9.102 1 98.88 134 SER A C 1
ATOM 937 O O . SER A 1 134 ? 8.312 -16.734 -8.539 1 98.88 134 SER A O 1
ATOM 939 N N . ILE A 1 135 ? 8.445 -14.523 -8.664 1 98.94 135 ILE A N 1
ATOM 940 C CA . ILE A 1 135 ? 7.516 -14.281 -7.566 1 98.94 135 ILE A CA 1
ATOM 941 C C . ILE A 1 135 ? 6.27 -13.578 -8.094 1 98.94 135 ILE A C 1
ATOM 943 O O . ILE A 1 135 ? 6.367 -12.57 -8.805 1 98.94 135 ILE A O 1
ATOM 947 N N . VAL A 1 136 ? 5.102 -14.148 -7.824 1 99 136 VAL A N 1
ATOM 948 C CA . VAL A 1 136 ? 3.818 -13.547 -8.164 1 99 136 VAL A CA 1
ATOM 949 C C . VAL A 1 136 ? 3.043 -13.219 -6.891 1 99 136 VAL A C 1
ATOM 951 O O . VAL A 1 136 ? 2.572 -14.125 -6.195 1 99 136 VAL A O 1
ATOM 954 N N . ASN A 1 137 ? 2.938 -11.969 -6.586 1 98.94 137 ASN A N 1
ATOM 955 C CA . ASN A 1 137 ? 2.139 -11.523 -5.453 1 98.94 137 ASN A CA 1
ATOM 956 C C . ASN A 1 137 ? 0.676 -11.32 -5.84 1 98.94 137 ASN A C 1
ATOM 958 O O . ASN A 1 137 ? 0.38 -10.891 -6.957 1 98.94 137 ASN A O 1
ATOM 962 N N . VAL A 1 138 ? -0.235 -11.625 -4.922 1 98.88 138 VAL A N 1
ATOM 963 C CA . VAL A 1 138 ? -1.652 -11.391 -5.18 1 98.88 138 VAL A CA 1
ATOM 964 C C . VAL A 1 138 ? -2.105 -10.125 -4.453 1 98.88 138 VAL A C 1
ATOM 966 O O . VAL A 1 138 ? -2.154 -10.094 -3.223 1 98.88 138 VAL A O 1
ATOM 969 N N . THR A 1 139 ? -2.336 -9.133 -5.203 1 98.5 139 THR A N 1
ATOM 970 C CA . THR A 1 139 ? -2.939 -7.906 -4.684 1 98.5 139 THR A CA 1
ATOM 971 C C . THR A 1 139 ? -4.434 -7.871 -4.988 1 98.5 139 THR A C 1
ATOM 973 O O . THR A 1 139 ? -5.102 -8.906 -4.973 1 98.5 139 THR A O 1
ATOM 976 N N . SER A 1 140 ? -5.035 -6.719 -5.105 1 96.56 140 SER A N 1
ATOM 977 C CA . SER A 1 140 ? -6.461 -6.543 -5.344 1 96.56 140 SER A CA 1
ATOM 978 C C . SER A 1 140 ? -6.758 -5.156 -5.906 1 96.56 140 SER A C 1
ATOM 980 O O . SER A 1 140 ? -6.008 -4.207 -5.668 1 96.56 140 SER A O 1
ATOM 982 N N . GLY A 1 141 ? -7.863 -5.125 -6.641 1 94.56 141 GLY A N 1
ATOM 983 C CA . GLY A 1 141 ? -8.352 -3.811 -7.02 1 94.56 141 GLY A CA 1
ATOM 984 C C . GLY A 1 141 ? -8.688 -2.93 -5.828 1 94.56 141 GLY A C 1
ATOM 985 O O . GLY A 1 141 ? -8.711 -1.703 -5.945 1 94.56 141 GLY A O 1
ATOM 986 N N . ALA A 1 142 ? -8.836 -3.488 -4.73 1 94.19 142 ALA A N 1
ATOM 987 C CA . ALA A 1 142 ? -9.188 -2.766 -3.512 1 94.19 142 ALA A CA 1
ATOM 988 C C . ALA A 1 142 ? -8.055 -1.839 -3.078 1 94.19 142 ALA A C 1
ATOM 990 O O . ALA A 1 142 ? -8.258 -0.939 -2.26 1 94.19 142 ALA A O 1
ATOM 991 N N . HIS A 1 143 ? -6.832 -2.027 -3.627 1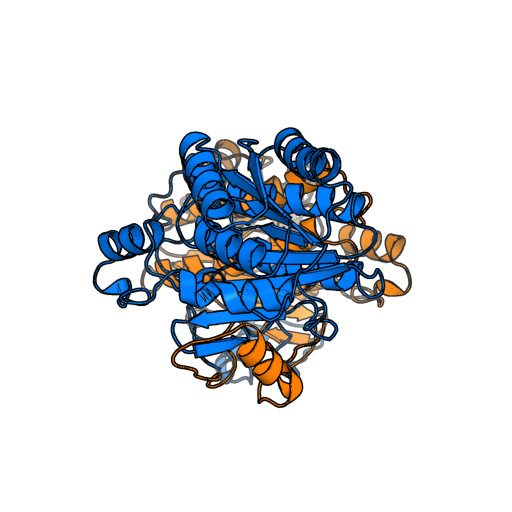 96 143 HIS A N 1
ATOM 992 C CA . HIS A 1 143 ? -5.746 -1.148 -3.217 1 96 143 HIS A CA 1
ATOM 993 C C . HIS A 1 143 ? -5.93 0.257 -3.781 1 96 143 HIS A C 1
ATOM 995 O O . HIS A 1 143 ? -5.25 1.194 -3.357 1 96 143 HIS A O 1
ATOM 1001 N N . ALA A 1 144 ? -6.895 0.387 -4.758 1 96.38 144 ALA A N 1
ATOM 1002 C CA . ALA A 1 144 ? -7.254 1.71 -5.262 1 96.38 144 ALA A CA 1
ATOM 1003 C C . ALA A 1 144 ? -8.305 2.365 -4.371 1 96.38 144 ALA A C 1
ATOM 1005 O O . ALA A 1 144 ? -8.695 3.512 -4.605 1 96.38 144 ALA A O 1
ATOM 1006 N N . GLY A 1 145 ? -8.766 1.677 -3.359 1 95.75 145 GLY A N 1
ATOM 1007 C CA . GLY A 1 145 ? -9.781 2.176 -2.447 1 95.75 145 GLY A CA 1
ATOM 1008 C C . GLY A 1 145 ? -11.141 1.546 -2.67 1 95.75 145 GLY A C 1
ATOM 1009 O O . GLY A 1 145 ? -11.633 1.498 -3.801 1 95.75 145 GLY A O 1
ATOM 1010 N N . SER A 1 146 ? -11.688 0.998 -1.627 1 93.44 146 SER A N 1
ATOM 1011 C CA . SER A 1 146 ? -13.023 0.418 -1.635 1 93.44 146 SER A CA 1
ATOM 1012 C C . SER A 1 146 ? -13.695 0.569 -0.276 1 93.44 146 SER A C 1
ATOM 1014 O O . SER A 1 146 ? -13.031 0.544 0.761 1 93.44 146 SER A O 1
ATOM 1016 N N . ALA A 1 147 ? -15.008 0.699 -0.335 1 93.19 147 ALA A N 1
ATOM 1017 C CA . ALA A 1 147 ? -15.773 0.919 0.889 1 93.19 147 ALA A CA 1
ATOM 1018 C C . ALA A 1 147 ? -15.578 -0.232 1.873 1 93.19 147 ALA A C 1
ATOM 1020 O O . ALA A 1 147 ? -15.562 -1.399 1.477 1 93.19 147 ALA A O 1
ATOM 1021 N N . ASP A 1 148 ? -15.32 0.107 3.131 1 95.38 148 ASP A N 1
ATOM 1022 C CA . ASP A 1 148 ? -15.258 -0.804 4.27 1 95.38 148 ASP A CA 1
ATOM 1023 C C . ASP A 1 148 ? -14.062 -1.747 4.152 1 95.38 148 ASP A C 1
ATOM 1025 O O . ASP A 1 148 ? -14.055 -2.83 4.738 1 95.38 148 ASP A O 1
ATOM 1029 N N . MET A 1 149 ? -13.07 -1.33 3.338 1 95.94 149 MET A N 1
ATOM 1030 C CA . MET A 1 149 ? -11.93 -2.211 3.102 1 95.94 149 MET A CA 1
ATOM 1031 C C . MET A 1 149 ? -10.617 -1.515 3.453 1 95.94 149 MET A C 1
ATOM 1033 O O . MET A 1 149 ? -9.594 -1.766 2.824 1 95.94 149 MET A O 1
ATOM 1037 N N . GLY A 1 150 ? -10.711 -0.659 4.445 1 97.88 150 GLY A N 1
ATOM 1038 C CA . GLY A 1 150 ? -9.516 0.091 4.809 1 97.88 150 GLY A CA 1
ATOM 1039 C C . GLY A 1 150 ? -8.312 -0.794 5.086 1 97.88 150 GLY A C 1
ATOM 1040 O O . GLY A 1 150 ? -7.254 -0.61 4.488 1 97.88 150 GLY A O 1
ATOM 1041 N N . ALA A 1 151 ? -8.5 -1.811 5.953 1 98.5 151 ALA A N 1
ATOM 1042 C CA . ALA A 1 151 ? -7.398 -2.703 6.309 1 98.5 151 ALA A CA 1
ATOM 1043 C C . ALA A 1 151 ? -6.98 -3.559 5.113 1 98.5 151 ALA A C 1
ATOM 1045 O O . ALA A 1 151 ? -5.789 -3.689 4.828 1 98.5 151 ALA A O 1
ATOM 1046 N N . TYR A 1 152 ? -7.949 -4.098 4.449 1 98.06 152 TYR A N 1
ATOM 1047 C CA . TYR A 1 152 ? -7.672 -4.957 3.303 1 98.06 152 TYR A CA 1
ATOM 1048 C C . TYR A 1 152 ? -6.992 -4.172 2.186 1 98.06 152 TYR A C 1
ATOM 1050 O O . TYR A 1 152 ? -5.953 -4.586 1.671 1 98.06 152 TYR A O 1
ATOM 1058 N N . GLY A 1 153 ? -7.566 -2.996 1.82 1 98.19 153 GLY A N 1
ATOM 1059 C CA . GLY A 1 153 ? -6.961 -2.137 0.815 1 98.19 153 GLY A CA 1
ATOM 1060 C C . GLY A 1 153 ? -5.535 -1.735 1.148 1 98.19 153 GLY A C 1
ATOM 1061 O O . GLY A 1 153 ? -4.656 -1.789 0.289 1 98.19 153 GLY A O 1
ATOM 1062 N N . ALA A 1 154 ? -5.328 -1.382 2.355 1 98.81 154 ALA A N 1
ATOM 1063 C CA . ALA A 1 154 ? -3.992 -0.995 2.795 1 98.81 154 ALA A CA 1
ATOM 1064 C C . ALA A 1 154 ? -3.008 -2.152 2.645 1 98.81 154 ALA A C 1
ATOM 1066 O O . ALA A 1 154 ? -1.885 -1.963 2.172 1 98.81 154 ALA A O 1
ATOM 1067 N N . SER A 1 155 ? -3.418 -3.332 3.049 1 98.88 155 SER A N 1
ATOM 1068 C CA . SER A 1 155 ? -2.549 -4.5 2.93 1 98.88 155 SER A CA 1
ATOM 1069 C C . SER A 1 155 ? -2.195 -4.777 1.472 1 98.88 155 SER A C 1
ATOM 1071 O O . SER A 1 155 ? -1.03 -5.016 1.146 1 98.88 155 SER A O 1
ATOM 1073 N N . LYS A 1 156 ? -3.184 -4.703 0.644 1 98.81 156 LYS A N 1
ATOM 1074 C CA . LYS A 1 156 ? -2.982 -5.035 -0.764 1 98.81 156 LYS A CA 1
ATOM 1075 C C . LYS A 1 156 ? -2.262 -3.906 -1.496 1 98.81 156 LYS A C 1
ATOM 1077 O O . LYS A 1 156 ? -1.51 -4.152 -2.441 1 98.81 156 LYS A O 1
ATOM 1082 N N . GLY A 1 157 ? -2.473 -2.637 -1.036 1 98.88 157 GLY A N 1
ATOM 1083 C CA . GLY A 1 157 ? -1.632 -1.551 -1.51 1 98.88 157 GLY A CA 1
ATOM 1084 C C . GLY A 1 157 ? -0.171 -1.72 -1.136 1 98.88 157 GLY A C 1
ATOM 1085 O O . GLY A 1 157 ? 0.718 -1.43 -1.938 1 98.88 157 GLY A O 1
ATOM 1086 N N . GLY A 1 158 ? 0.045 -2.162 0.096 1 98.94 158 GLY A N 1
ATOM 1087 C CA . GLY A 1 158 ? 1.399 -2.502 0.502 1 98.94 158 GLY A CA 1
ATOM 1088 C C . GLY A 1 158 ? 2.023 -3.59 -0.352 1 98.94 158 GLY A C 1
ATOM 1089 O O . GLY A 1 158 ? 3.201 -3.508 -0.709 1 98.94 158 GLY A O 1
ATOM 1090 N N . VAL A 1 159 ? 1.272 -4.566 -0.7 1 98.94 159 VAL A N 1
ATOM 1091 C CA . VAL A 1 159 ? 1.747 -5.672 -1.521 1 98.94 159 VAL A CA 1
ATOM 1092 C C . VAL A 1 159 ? 2.094 -5.168 -2.92 1 98.94 159 VAL A C 1
ATOM 1094 O O . VAL A 1 159 ? 3.107 -5.566 -3.498 1 98.94 159 VAL A O 1
ATOM 1097 N N . ALA A 1 160 ? 1.258 -4.312 -3.498 1 98.88 160 ALA A N 1
ATOM 1098 C CA . ALA A 1 160 ? 1.571 -3.725 -4.797 1 98.88 160 ALA A CA 1
ATOM 1099 C C . ALA A 1 160 ? 2.891 -2.959 -4.75 1 98.88 160 ALA A C 1
ATOM 1101 O O . ALA A 1 160 ? 3.756 -3.148 -5.605 1 98.88 160 ALA A O 1
ATOM 1102 N N . SER A 1 161 ? 3.053 -2.148 -3.734 1 98.81 161 SER A N 1
ATOM 1103 C CA . SER A 1 161 ? 4.27 -1.354 -3.6 1 98.81 161 SER A CA 1
ATOM 1104 C C . SER A 1 161 ? 5.488 -2.244 -3.379 1 98.81 161 SER A C 1
ATOM 1106 O O . SER A 1 161 ? 6.57 -1.959 -3.893 1 98.81 161 SER A O 1
ATOM 1108 N N . LEU A 1 162 ? 5.281 -3.268 -2.627 1 98.75 162 LEU A N 1
ATOM 1109 C CA . LEU A 1 162 ? 6.344 -4.242 -2.414 1 98.75 162 LEU A CA 1
ATOM 1110 C C . LEU A 1 162 ? 6.777 -4.871 -3.734 1 98.75 162 LEU A C 1
ATOM 1112 O O . LEU A 1 162 ? 7.973 -5.062 -3.975 1 98.75 162 LEU A O 1
ATOM 1116 N N . THR A 1 163 ? 5.848 -5.188 -4.594 1 98.88 163 THR A N 1
ATOM 1117 C CA . THR A 1 163 ? 6.117 -5.719 -5.922 1 98.88 163 THR A CA 1
ATOM 1118 C C . THR A 1 163 ? 6.992 -4.754 -6.723 1 98.88 163 THR A C 1
ATOM 1120 O O . THR A 1 163 ? 8.008 -5.16 -7.293 1 98.88 163 THR A O 1
ATOM 1123 N N . TYR A 1 164 ? 6.645 -3.482 -6.691 1 98.69 164 TYR A N 1
ATOM 1124 C CA . TYR A 1 164 ? 7.41 -2.471 -7.41 1 98.69 164 TYR A CA 1
ATOM 1125 C C . TYR A 1 164 ? 8.828 -2.373 -6.867 1 98.69 164 TYR A C 1
ATOM 1127 O O . TYR A 1 164 ? 9.797 -2.334 -7.637 1 98.69 164 TYR A O 1
ATOM 1135 N N . SER A 1 165 ? 8.953 -2.328 -5.555 1 98.31 165 SER A N 1
ATOM 1136 C CA . SER A 1 165 ? 10.25 -2.154 -4.914 1 98.31 165 SER A CA 1
ATOM 1137 C C . SER A 1 165 ? 11.164 -3.344 -5.188 1 98.31 165 SER A C 1
ATOM 1139 O O . SER A 1 165 ? 12.336 -3.168 -5.543 1 98.31 165 SER A O 1
ATOM 1141 N N . TRP A 1 166 ? 10.641 -4.539 -5.051 1 98.81 166 TRP A N 1
ATOM 1142 C CA . TRP A 1 166 ? 11.453 -5.727 -5.301 1 98.81 166 TRP A CA 1
ATOM 1143 C C . TRP A 1 166 ? 11.82 -5.832 -6.773 1 98.81 166 TRP A C 1
ATOM 1145 O O . TRP A 1 166 ? 12.906 -6.316 -7.117 1 98.81 166 TRP A O 1
ATOM 1155 N N . ALA A 1 167 ? 10.898 -5.414 -7.66 1 98.69 167 ALA A N 1
ATOM 1156 C CA . ALA A 1 167 ? 11.234 -5.406 -9.078 1 98.69 167 ALA A CA 1
ATOM 1157 C C . ALA A 1 167 ? 12.445 -4.512 -9.352 1 98.69 167 ALA A C 1
ATOM 1159 O O . ALA A 1 167 ? 13.336 -4.879 -10.125 1 98.69 167 ALA A O 1
ATOM 1160 N N . VAL A 1 168 ? 12.477 -3.354 -8.695 1 97.44 168 VAL A N 1
ATOM 1161 C CA . VAL A 1 168 ? 13.625 -2.459 -8.828 1 97.44 168 VAL A CA 1
ATOM 1162 C C . VAL A 1 168 ? 14.875 -3.135 -8.281 1 97.44 168 VAL A C 1
ATOM 1164 O O . VAL A 1 168 ? 15.914 -3.168 -8.945 1 97.44 168 VAL A O 1
ATOM 1167 N N . ASP A 1 169 ? 14.812 -3.74 -7.16 1 97.75 169 ASP A N 1
ATOM 1168 C CA . ASP A 1 169 ? 15.945 -4.336 -6.461 1 97.75 169 ASP A CA 1
ATOM 1169 C C . ASP A 1 169 ? 16.5 -5.523 -7.238 1 97.75 169 ASP A C 1
ATOM 1171 O O . ASP A 1 169 ? 17.719 -5.75 -7.242 1 97.75 169 ASP A O 1
ATOM 1175 N N . LEU A 1 170 ? 15.594 -6.238 -7.902 1 98.31 170 LEU A N 1
ATOM 1176 C CA . LEU A 1 170 ? 15.992 -7.531 -8.445 1 98.31 170 LEU A CA 1
ATOM 1177 C C . LEU A 1 170 ? 16.203 -7.449 -9.953 1 98.31 170 LEU A C 1
ATOM 1179 O O . LEU A 1 170 ? 16.406 -8.469 -10.609 1 98.31 170 LEU A O 1
ATOM 1183 N N . ALA A 1 171 ? 16.078 -6.23 -10.438 1 96.31 171 ALA A N 1
ATOM 1184 C CA . ALA A 1 171 ? 16.375 -6.059 -11.859 1 96.31 171 ALA A CA 1
ATOM 1185 C C . ALA A 1 171 ? 17.734 -6.633 -12.219 1 96.31 171 ALA A C 1
ATOM 1187 O O . ALA A 1 171 ? 18.75 -6.273 -11.602 1 96.31 171 ALA A O 1
ATOM 1188 N N . GLY A 1 172 ? 17.781 -7.59 -13.125 1 95.69 172 GLY A N 1
ATOM 1189 C CA . GLY A 1 172 ? 19.031 -8.172 -13.586 1 95.69 172 GLY A CA 1
ATOM 1190 C C . GLY A 1 172 ? 19.5 -9.344 -12.75 1 95.69 172 GLY A C 1
ATOM 1191 O O . GLY A 1 172 ? 20.531 -9.961 -13.047 1 95.69 172 GLY A O 1
ATOM 1192 N N . SER A 1 173 ? 18.766 -9.742 -11.711 1 96.62 173 SER A N 1
ATOM 1193 C CA . SER A 1 173 ? 19.188 -10.789 -10.789 1 96.62 173 SER A CA 1
ATOM 1194 C C . SER A 1 173 ? 18.797 -12.172 -11.305 1 96.62 173 SER A C 1
ATOM 1196 O O . SER A 1 173 ? 19.297 -13.188 -10.812 1 96.62 173 SER A O 1
ATOM 1198 N N . GLY A 1 174 ? 17.844 -12.219 -12.289 1 97.69 174 GLY A N 1
ATOM 1199 C CA . GLY A 1 174 ? 17.266 -13.484 -12.727 1 97.69 174 GLY A CA 1
ATOM 1200 C C . GLY A 1 174 ? 15.984 -13.836 -11.992 1 97.69 174 GLY A C 1
ATOM 1201 O O . GLY A 1 174 ? 15.344 -14.844 -12.305 1 97.69 174 GLY A O 1
ATOM 1202 N N . ILE A 1 175 ? 15.656 -13.039 -11.023 1 98.69 175 ILE A N 1
ATOM 1203 C CA . ILE A 1 175 ? 14.398 -13.203 -10.312 1 98.69 175 ILE A CA 1
ATOM 1204 C C . ILE A 1 175 ? 13.414 -12.109 -10.727 1 98.69 175 ILE A C 1
ATOM 1206 O O . ILE A 1 175 ? 13.719 -10.922 -10.617 1 98.69 175 ILE A O 1
ATOM 1210 N N . ARG A 1 176 ? 12.25 -12.5 -11.281 1 98.75 176 ARG A N 1
ATOM 1211 C CA . ARG A 1 176 ? 11.195 -11.555 -11.648 1 98.75 176 ARG A CA 1
ATOM 1212 C C . ARG A 1 176 ? 10.133 -11.461 -10.562 1 98.75 176 ARG A C 1
ATOM 1214 O O . ARG A 1 176 ? 9.805 -12.469 -9.922 1 98.75 176 ARG A O 1
ATOM 1221 N N . VAL A 1 177 ? 9.656 -10.273 -10.352 1 98.94 177 VAL A N 1
ATOM 1222 C CA . VAL A 1 177 ? 8.562 -10.055 -9.398 1 98.94 177 VAL A CA 1
ATOM 1223 C C . VAL A 1 177 ? 7.426 -9.312 -10.094 1 98.94 177 VAL A C 1
ATOM 1225 O O . VAL A 1 177 ? 7.629 -8.242 -10.672 1 98.94 177 VAL A O 1
ATOM 1228 N N . ASN A 1 178 ? 6.246 -9.922 -10.109 1 98.94 178 ASN A N 1
ATOM 1229 C CA . ASN A 1 178 ? 5.004 -9.328 -10.594 1 98.94 178 ASN A CA 1
ATOM 1230 C C . ASN A 1 178 ? 3.854 -9.562 -9.617 1 98.94 178 ASN A C 1
ATOM 1232 O O . ASN A 1 178 ? 4.016 -10.266 -8.617 1 98.94 178 ASN A O 1
ATOM 1236 N N . ALA A 1 179 ? 2.773 -8.883 -9.852 1 98.94 179 ALA A N 1
ATOM 1237 C CA . ALA A 1 179 ? 1.558 -9.117 -9.078 1 98.94 179 ALA A CA 1
ATOM 1238 C C . ALA A 1 179 ? 0.366 -9.383 -9.992 1 98.94 179 ALA A C 1
ATOM 1240 O O . ALA A 1 179 ? 0.399 -9.039 -11.18 1 98.94 179 ALA A O 1
ATOM 1241 N N . VAL A 1 180 ? -0.638 -10.055 -9.43 1 98.88 180 VAL A N 1
ATOM 1242 C CA . VAL A 1 180 ? -1.929 -10.18 -10.094 1 98.88 180 VAL A CA 1
ATOM 1243 C C . VAL A 1 180 ? -3.021 -9.555 -9.234 1 98.88 180 VAL A C 1
ATOM 1245 O O . VAL A 1 180 ? -2.898 -9.508 -8.008 1 98.88 180 VAL A O 1
ATOM 1248 N N . SER A 1 181 ? -3.982 -9.016 -9.797 1 98.25 181 SER A N 1
ATOM 1249 C CA . SER A 1 181 ? -5.227 -8.523 -9.219 1 98.25 181 SER A CA 1
ATOM 1250 C C . SER A 1 181 ? -6.426 -9.305 -9.75 1 98.25 181 SER A C 1
ATOM 1252 O O . SER A 1 181 ? -7.047 -8.898 -10.734 1 98.25 181 SER A O 1
ATOM 1254 N N . PRO A 1 182 ? -6.816 -10.352 -9.039 1 97.69 182 PRO A N 1
ATOM 1255 C CA . PRO A 1 182 ? -7.852 -11.25 -9.57 1 97.69 182 PRO A CA 1
ATOM 1256 C C . PRO A 1 182 ? -9.258 -10.852 -9.125 1 97.69 182 PRO A C 1
ATOM 1258 O O . PRO A 1 182 ? -9.422 -10.234 -8.07 1 97.69 182 PRO A O 1
ATOM 1261 N N . ASN A 1 183 ? -10.203 -11.156 -9.914 1 94.06 183 ASN A N 1
ATOM 1262 C CA . ASN A 1 183 ? -11.617 -11.219 -9.562 1 94.06 183 ASN A CA 1
ATOM 1263 C C . ASN A 1 183 ? -12.156 -12.641 -9.711 1 94.06 183 ASN A C 1
ATOM 1265 O O . ASN A 1 183 ? -11.977 -13.281 -10.75 1 94.06 183 ASN A O 1
ATOM 1269 N N . ALA A 1 184 ? -12.727 -13.109 -8.695 1 92.38 184 ALA A N 1
ATOM 1270 C CA . ALA A 1 184 ? -13.305 -14.445 -8.734 1 92.38 184 ALA A CA 1
ATOM 1271 C C . ALA A 1 184 ? -14.406 -14.602 -7.688 1 92.38 184 ALA A C 1
ATOM 1273 O O . ALA A 1 184 ? -14.391 -13.922 -6.656 1 92.38 184 ALA A O 1
ATOM 1274 N N . GLN A 1 185 ? -15.289 -15.469 -8.023 1 86.12 185 GLN A N 1
ATOM 1275 C CA . GLN A 1 185 ? -16.328 -15.844 -7.062 1 86.12 185 GLN A CA 1
ATOM 1276 C C . GLN A 1 185 ? -15.781 -16.844 -6.043 1 86.12 185 GLN A C 1
ATOM 1278 O O . GLN A 1 185 ? -15.75 -18.047 -6.309 1 86.12 185 GLN A O 1
ATOM 1283 N N . THR A 1 186 ? -15.328 -16.344 -4.953 1 84.12 186 THR A N 1
ATOM 1284 C CA . THR A 1 186 ? -14.781 -17.109 -3.842 1 84.12 186 THR A CA 1
ATOM 1285 C C . THR A 1 186 ? -15.578 -16.875 -2.566 1 84.12 186 THR A C 1
ATOM 1287 O O . THR A 1 186 ? -16.531 -16.094 -2.568 1 84.12 186 THR A O 1
ATOM 1290 N N . ARG A 1 187 ? -15.234 -17.578 -1.53 1 81.25 187 ARG A N 1
ATOM 1291 C CA . ARG A 1 187 ? -15.844 -17.344 -0.227 1 81.25 187 ARG A CA 1
ATOM 1292 C C . ARG A 1 187 ? -15.648 -15.891 0.205 1 81.25 187 ARG A C 1
ATOM 1294 O O . ARG A 1 187 ? -16.578 -15.273 0.745 1 81.25 187 ARG A O 1
ATOM 1301 N N . MET A 1 188 ? -14.531 -15.383 -0.113 1 79.56 188 MET A N 1
ATOM 1302 C CA . MET A 1 188 ? -14.242 -13.992 0.21 1 79.56 188 MET A CA 1
ATOM 1303 C C . MET A 1 188 ? -15.18 -13.055 -0.538 1 79.56 188 MET A C 1
ATOM 1305 O O . MET A 1 188 ? -15.727 -12.117 0.049 1 79.56 188 MET A O 1
ATOM 1309 N N . ALA A 1 189 ? -15.375 -13.312 -1.741 1 81.06 189 ALA A N 1
ATOM 1310 C CA . ALA A 1 189 ? -16.266 -12.492 -2.566 1 81.06 189 ALA A CA 1
ATOM 1311 C C . ALA A 1 189 ? -17.703 -12.57 -2.08 1 81.06 189 ALA A C 1
ATOM 1313 O O . ALA A 1 189 ? -18.422 -11.57 -2.096 1 81.06 189 ALA A O 1
ATOM 1314 N N . GLU A 1 190 ? -18.031 -13.773 -1.647 1 78.81 190 GLU A N 1
ATOM 1315 C CA . GLU A 1 190 ? -19.391 -13.953 -1.144 1 78.81 190 GLU A CA 1
ATOM 1316 C C . GLU A 1 190 ? -19.625 -13.125 0.117 1 78.81 190 GLU A C 1
ATOM 1318 O O . GLU A 1 190 ? -20.688 -12.539 0.291 1 78.81 190 GLU A O 1
ATOM 1323 N N . ALA A 1 191 ? -18.594 -13.07 0.944 1 76.62 191 ALA A N 1
ATOM 1324 C CA . ALA A 1 191 ? -18.688 -12.266 2.158 1 76.62 191 ALA A CA 1
ATOM 1325 C C . ALA A 1 191 ? -18.828 -10.789 1.825 1 76.62 191 ALA A C 1
ATOM 1327 O O . ALA A 1 191 ? -19.578 -10.062 2.471 1 76.62 191 ALA A O 1
ATOM 1328 N N . PHE A 1 192 ? -18.188 -10.383 0.823 1 76.94 192 PHE A N 1
ATOM 1329 C CA . PHE A 1 192 ? -18.234 -9 0.355 1 76.94 192 PHE A CA 1
ATOM 1330 C C . PHE A 1 192 ? -19.625 -8.648 -0.168 1 76.94 192 PHE A C 1
ATOM 1332 O O . PHE A 1 192 ? -20.188 -7.629 0.223 1 76.94 192 PHE A O 1
ATOM 1339 N N . GLU A 1 193 ? -20.156 -9.547 -0.924 1 74.69 193 GLU A N 1
ATOM 1340 C CA . GLU A 1 193 ? -21.469 -9.328 -1.518 1 74.69 193 GLU A CA 1
ATOM 1341 C C . GLU A 1 193 ? -22.547 -9.305 -0.45 1 74.69 193 GLU A C 1
ATOM 1343 O O . GLU A 1 193 ? -23.484 -8.5 -0.52 1 74.69 193 GLU A O 1
ATOM 1348 N N . LYS A 1 194 ? -22.391 -10.172 0.496 1 77.56 194 LYS A N 1
ATOM 1349 C CA . LYS A 1 194 ? -23.375 -10.25 1.569 1 77.56 194 LYS A CA 1
ATOM 1350 C C . LYS A 1 194 ? -23.344 -8.992 2.436 1 77.56 194 LYS A C 1
ATOM 1352 O O . LYS A 1 194 ? -24.391 -8.492 2.863 1 77.56 194 LYS A O 1
ATOM 1357 N N . HIS A 1 195 ? -22.219 -8.469 2.584 1 75.75 195 HIS A N 1
ATOM 1358 C CA . HIS A 1 195 ? -22.047 -7.328 3.473 1 75.75 195 HIS A CA 1
ATOM 1359 C C . HIS A 1 195 ? -22.469 -6.031 2.791 1 75.75 195 HIS A C 1
ATOM 1361 O O . HIS A 1 195 ? -23.172 -5.211 3.395 1 75.75 195 HIS A O 1
ATOM 1367 N N . LEU A 1 196 ? -22.062 -5.863 1.509 1 74.19 196 LEU A N 1
ATOM 1368 C CA . LEU A 1 196 ? -22.25 -4.562 0.875 1 74.19 196 LEU A CA 1
ATOM 1369 C C . LEU A 1 196 ? -23.516 -4.551 0.031 1 74.19 196 LEU A C 1
ATOM 1371 O O . LEU A 1 196 ? -24.016 -3.48 -0.335 1 74.19 196 LEU A O 1
ATOM 1375 N N . GLY A 1 197 ? -23.969 -5.727 -0.166 1 69.12 197 GLY A N 1
ATOM 1376 C CA . GLY A 1 197 ? -25.172 -5.785 -0.985 1 69.12 197 GLY A CA 1
ATOM 1377 C C . GLY A 1 197 ? -24.984 -5.152 -2.352 1 69.12 197 GLY A C 1
ATOM 1378 O O . GLY A 1 197 ? -24.078 -5.523 -3.102 1 69.12 197 GLY A O 1
ATOM 1379 N N . GLU A 1 198 ? -25.797 -4.121 -2.605 1 68.31 198 GLU A N 1
ATOM 1380 C CA . GLU A 1 198 ? -25.797 -3.447 -3.902 1 68.31 198 GLU A CA 1
ATOM 1381 C C . GLU A 1 198 ? -24.484 -2.717 -4.145 1 68.31 198 GLU A C 1
ATOM 1383 O O . GLU A 1 198 ? -24.047 -2.576 -5.289 1 68.31 198 GLU A O 1
ATOM 1388 N N . ARG A 1 199 ? -23.844 -2.43 -3.086 1 67.75 199 ARG A N 1
ATOM 1389 C CA . ARG A 1 199 ? -22.594 -1.667 -3.197 1 67.75 199 ARG A CA 1
ATOM 1390 C C . ARG A 1 199 ? -21.469 -2.537 -3.729 1 67.75 199 ARG A C 1
ATOM 1392 O O . ARG A 1 199 ? -20.453 -2.023 -4.199 1 67.75 199 ARG A O 1
ATOM 1399 N N . ALA A 1 200 ? -21.609 -3.842 -3.652 1 71.44 200 ALA A N 1
ATOM 1400 C CA . ALA A 1 200 ? -20.578 -4.77 -4.125 1 71.44 200 ALA A CA 1
ATOM 1401 C C . ALA A 1 200 ? -20.578 -4.855 -5.648 1 71.44 200 ALA A C 1
ATOM 1403 O O . ALA A 1 200 ? -19.641 -5.387 -6.246 1 71.44 200 ALA A O 1
ATOM 1404 N N . GLN A 1 201 ? -21.484 -4.297 -6.293 1 65.38 201 GLN A N 1
ATOM 1405 C CA . GLN A 1 201 ? -21.641 -4.188 -7.738 1 65.38 201 GLN A CA 1
ATOM 1406 C C . GLN A 1 201 ? -21.531 -5.551 -8.406 1 65.38 201 GLN A C 1
ATOM 1408 O O . GLN A 1 201 ? -21.109 -5.648 -9.57 1 65.38 201 GLN A O 1
ATOM 1413 N N . ARG A 1 202 ? -21.719 -6.652 -7.68 1 68.56 202 ARG A N 1
ATOM 1414 C CA . ARG A 1 202 ? -21.719 -8.016 -8.211 1 68.56 202 ARG A CA 1
ATOM 1415 C C . ARG A 1 202 ? -20.438 -8.297 -8.992 1 68.56 202 ARG A C 1
ATOM 1417 O O . ARG A 1 202 ? -20.469 -9.023 -9.992 1 68.56 202 ARG A O 1
ATOM 1424 N N . GLN A 1 203 ? -19.297 -7.73 -8.625 1 77.75 203 GLN A N 1
ATOM 1425 C CA . GLN A 1 203 ? -18.078 -7.688 -9.422 1 77.75 203 GLN A CA 1
ATOM 1426 C C . GLN A 1 203 ? -17.469 -9.086 -9.57 1 77.75 203 GLN A C 1
ATOM 1428 O O . GLN A 1 203 ? -16.703 -9.336 -10.508 1 77.75 203 GLN A O 1
ATOM 1433 N N . ASN A 1 204 ? -17.891 -10.023 -8.797 1 83.12 204 ASN A N 1
ATOM 1434 C CA . ASN A 1 204 ? -17.219 -11.32 -8.805 1 83.12 204 ASN A CA 1
ATOM 1435 C C . ASN A 1 204 ? -18.172 -12.438 -9.227 1 83.12 204 ASN A C 1
ATOM 1437 O O . ASN A 1 204 ? -17.734 -13.578 -9.414 1 83.12 204 ASN A O 1
ATOM 1441 N N . ILE A 1 205 ? -19.422 -12.188 -9.484 1 82.62 205 ILE A N 1
ATOM 1442 C CA . ILE A 1 205 ? -20.422 -13.211 -9.773 1 82.62 205 ILE A CA 1
ATOM 1443 C C . ILE A 1 205 ? -20.156 -13.828 -11.148 1 82.62 205 ILE A C 1
ATOM 1445 O O . ILE A 1 205 ? -19.891 -13.109 -12.117 1 82.62 205 ILE A O 1
ATOM 1449 N N . GLY A 1 206 ? -20.156 -15.109 -11.109 1 86.56 206 GLY A N 1
ATOM 1450 C CA . GLY A 1 206 ? -20.031 -15.828 -12.367 1 86.56 206 GLY A CA 1
ATOM 1451 C C . GLY A 1 206 ? -18.609 -15.945 -12.852 1 86.56 206 GLY A C 1
ATOM 1452 O O . GLY A 1 206 ? -18.359 -16.344 -13.992 1 86.56 206 GLY A O 1
ATOM 1453 N N . LYS A 1 207 ? -17.656 -15.594 -12.062 1 93.19 207 LYS A N 1
ATOM 1454 C CA . LYS A 1 207 ? -16.25 -15.664 -12.445 1 93.19 207 LYS A CA 1
ATOM 1455 C C . LYS A 1 207 ? -15.516 -16.75 -11.664 1 93.19 207 LYS A C 1
ATOM 1457 O O . LYS A 1 207 ? -15.117 -16.547 -10.523 1 93.19 207 LYS A O 1
ATOM 1462 N N . PRO A 1 208 ? -15.375 -17.875 -12.312 1 94.06 208 PRO A N 1
ATOM 1463 C CA . PRO A 1 208 ? -14.719 -18.969 -11.594 1 94.06 208 PRO A CA 1
ATOM 1464 C C . PRO A 1 208 ? -13.25 -18.672 -11.289 1 94.06 208 PRO A C 1
ATOM 1466 O O . PRO A 1 208 ? -12.578 -18.016 -12.086 1 94.06 208 PRO A O 1
ATOM 1469 N N . ALA A 1 209 ? -12.719 -19.219 -10.18 1 95.94 209 ALA A N 1
ATOM 1470 C CA . ALA A 1 209 ? -11.336 -19 -9.758 1 95.94 209 ALA A CA 1
ATOM 1471 C C . ALA A 1 209 ? -10.359 -19.484 -10.828 1 95.94 209 ALA A C 1
ATOM 1473 O O . ALA A 1 209 ? -9.305 -18.875 -11.023 1 95.94 209 ALA A O 1
ATOM 1474 N N . GLU A 1 210 ? -10.711 -20.516 -11.578 1 96.19 210 GLU A N 1
ATOM 1475 C CA . GLU A 1 210 ? -9.852 -21.156 -12.57 1 96.19 210 GLU A CA 1
ATOM 1476 C C . GLU A 1 210 ? -9.492 -20.203 -13.703 1 96.19 210 GLU A C 1
ATOM 1478 O O . GLU A 1 210 ? -8.438 -20.344 -14.328 1 96.19 210 GLU A O 1
ATOM 1483 N N . GLN A 1 211 ? -10.32 -19.219 -13.898 1 96 211 GLN A N 1
ATOM 1484 C CA . GLN A 1 211 ? -10.094 -18.266 -14.984 1 96 211 GLN A CA 1
ATOM 1485 C C . GLN A 1 211 ? -8.867 -17.406 -14.711 1 96 211 GLN A C 1
ATOM 1487 O O . GLN A 1 211 ? -8.297 -16.812 -15.633 1 96 211 GLN A O 1
ATOM 1492 N N . ASN A 1 212 ? -8.422 -17.375 -13.492 1 98 212 ASN A N 1
ATOM 1493 C CA . ASN A 1 212 ? -7.289 -16.562 -13.102 1 98 212 ASN A CA 1
ATOM 1494 C C 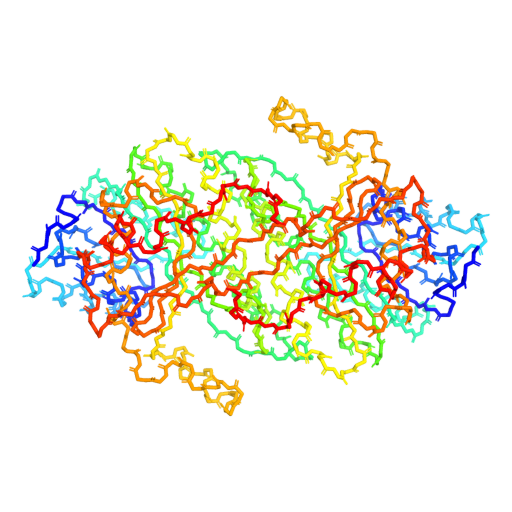. ASN A 1 212 ? -5.973 -17.312 -13.234 1 98 212 ASN A C 1
ATOM 1496 O O . ASN A 1 212 ? -4.902 -16.703 -13.305 1 98 212 ASN A O 1
ATOM 1500 N N . ALA A 1 213 ? -5.992 -18.625 -13.297 1 98.62 213 ALA A N 1
ATOM 1501 C CA . ALA A 1 213 ? -4.812 -19.469 -13.117 1 98.62 213 ALA A CA 1
ATOM 1502 C C . ALA A 1 213 ? -3.844 -19.312 -14.281 1 98.62 213 ALA A C 1
ATOM 1504 O O . ALA A 1 213 ? -2.627 -19.25 -14.086 1 98.62 213 ALA A O 1
ATOM 1505 N N . PRO A 1 214 ? -4.312 -19.156 -15.547 1 98.62 214 PRO A N 1
ATOM 1506 C CA . PRO A 1 214 ? -3.379 -19.062 -16.672 1 98.62 214 PRO A CA 1
ATOM 1507 C C . PRO A 1 214 ? -2.449 -17.859 -16.562 1 98.62 214 PRO A C 1
ATOM 1509 O O . PRO A 1 214 ? -1.272 -17.938 -16.938 1 98.62 214 PRO A O 1
ATOM 1512 N N . ALA A 1 215 ? -2.949 -16.734 -16.078 1 98.62 215 ALA A N 1
ATOM 1513 C CA . ALA A 1 215 ? -2.109 -15.539 -15.938 1 98.62 215 ALA A CA 1
ATOM 1514 C C . ALA A 1 215 ? -1.01 -15.766 -14.898 1 98.62 215 ALA A C 1
ATOM 1516 O O . ALA A 1 215 ? 0.134 -15.352 -15.102 1 98.62 215 ALA A O 1
ATOM 1517 N N . VAL A 1 216 ? -1.332 -16.453 -13.812 1 98.88 216 VAL A N 1
ATOM 1518 C CA . VAL A 1 216 ? -0.365 -16.719 -12.758 1 98.88 216 VAL A CA 1
ATOM 1519 C C . VAL A 1 216 ? 0.701 -17.688 -13.273 1 98.88 216 VAL A C 1
ATOM 1521 O O . VAL A 1 216 ? 1.897 -17.469 -13.078 1 98.88 216 VAL A O 1
ATOM 1524 N N . VAL A 1 217 ? 0.268 -18.734 -13.977 1 98.88 217 VAL A N 1
ATOM 1525 C CA . VAL A 1 217 ? 1.195 -19.719 -14.508 1 98.88 217 VAL A CA 1
ATOM 1526 C C . VAL A 1 217 ? 2.094 -19.078 -15.562 1 98.88 217 VAL A C 1
ATOM 1528 O O . VAL A 1 217 ? 3.299 -19.344 -15.602 1 98.88 217 VAL A O 1
ATOM 1531 N N . TYR A 1 218 ? 1.537 -18.219 -16.391 1 98.75 218 TYR A N 1
ATOM 1532 C CA . TYR A 1 218 ? 2.326 -17.438 -17.344 1 98.75 218 TYR A CA 1
ATOM 1533 C C . TYR A 1 218 ? 3.42 -16.656 -16.625 1 98.75 218 TYR A C 1
ATOM 1535 O O . TYR A 1 218 ? 4.594 -16.734 -17 1 98.75 218 TYR A O 1
ATOM 1543 N N . LEU A 1 219 ? 3.068 -15.969 -15.57 1 98.88 219 LEU A N 1
ATOM 1544 C CA . LEU A 1 219 ? 4.012 -15.109 -14.859 1 98.88 219 LEU A CA 1
ATOM 1545 C C . LEU A 1 219 ? 5.074 -15.945 -14.156 1 98.88 219 LEU A C 1
ATOM 1547 O O . LEU A 1 219 ? 6.184 -15.469 -13.906 1 98.88 219 LEU A O 1
ATOM 1551 N N . LEU A 1 220 ? 4.77 -17.203 -13.852 1 98.81 220 LEU A N 1
ATOM 1552 C CA . LEU A 1 220 ? 5.727 -18.094 -13.203 1 98.81 220 LEU A CA 1
ATOM 1553 C C . LEU A 1 220 ? 6.688 -18.688 -14.219 1 98.81 220 LEU A C 1
ATOM 1555 O O . LEU A 1 220 ? 7.734 -19.219 -13.852 1 98.81 220 LEU A O 1
ATOM 1559 N N . SER A 1 221 ? 6.324 -18.672 -15.5 1 98.5 221 SER A N 1
ATOM 1560 C CA . SER A 1 221 ? 7.066 -19.375 -16.531 1 98.5 221 SER A CA 1
ATOM 1561 C C . SER A 1 221 ? 8.094 -18.469 -17.203 1 98.5 221 SER A C 1
ATOM 1563 O O . SER A 1 221 ? 8.078 -17.25 -17 1 98.5 221 SER A O 1
ATOM 1565 N N . ASP A 1 222 ? 8.891 -19.062 -18.031 1 96.81 222 ASP A N 1
ATOM 1566 C CA . ASP A 1 222 ? 9.906 -18.328 -18.781 1 96.81 222 ASP A CA 1
ATOM 1567 C C . ASP A 1 222 ? 9.281 -17.547 -19.938 1 96.81 222 ASP A C 1
ATOM 1569 O O . ASP A 1 222 ? 9.93 -16.688 -20.531 1 96.81 222 ASP A O 1
ATOM 1573 N N . LEU A 1 223 ? 7.973 -17.812 -20.188 1 96.38 223 LEU A N 1
ATOM 1574 C CA . LEU A 1 223 ? 7.27 -17.062 -21.219 1 96.38 223 LEU A CA 1
ATOM 1575 C C . LEU A 1 223 ? 7.152 -15.586 -20.859 1 96.38 223 LEU A C 1
ATOM 1577 O O . LEU A 1 223 ? 6.969 -14.734 -21.734 1 96.38 223 LEU A O 1
ATOM 1581 N N . SER A 1 224 ? 7.277 -15.289 -19.562 1 97.31 224 SER A N 1
ATOM 1582 C CA . SER A 1 224 ? 7.082 -13.922 -19.094 1 97.31 224 SER A CA 1
ATOM 1583 C C . SER A 1 224 ? 8.422 -13.234 -18.828 1 97.31 224 SER A C 1
ATOM 1585 O O . SER A 1 224 ? 8.508 -12.359 -17.953 1 97.31 224 SER A O 1
ATOM 1587 N N . ALA A 1 225 ? 9.469 -13.617 -19.531 1 95.44 225 ALA A N 1
ATOM 1588 C CA . ALA A 1 225 ? 10.82 -13.125 -19.297 1 95.44 225 ALA A CA 1
ATOM 1589 C C . ALA A 1 225 ? 10.883 -11.609 -19.438 1 95.44 225 ALA A C 1
ATOM 1591 O O . ALA A 1 225 ? 11.703 -10.953 -18.797 1 95.44 225 ALA A O 1
ATOM 1592 N N . ALA A 1 226 ? 9.945 -11.062 -20.203 1 93.75 226 ALA A N 1
ATOM 1593 C CA . ALA A 1 226 ? 10 -9.625 -20.469 1 93.75 226 ALA A CA 1
ATOM 1594 C C . ALA A 1 226 ? 9.047 -8.859 -19.547 1 93.75 226 ALA A C 1
ATOM 1596 O O . ALA A 1 226 ? 8.922 -7.641 -19.656 1 93.75 226 ALA A O 1
ATOM 1597 N N . VAL A 1 227 ? 8.32 -9.508 -18.656 1 97.31 227 VAL A N 1
ATOM 1598 C CA . VAL A 1 227 ? 7.332 -8.891 -17.781 1 97.31 227 VAL A CA 1
ATOM 1599 C C . VAL A 1 227 ? 7.852 -8.867 -16.344 1 97.31 227 VAL A C 1
ATOM 1601 O O . VAL A 1 227 ? 8 -9.914 -15.719 1 97.31 227 VAL A O 1
ATOM 1604 N N . HIS A 1 228 ? 8.133 -7.688 -15.891 1 97.94 228 HIS A N 1
ATOM 1605 C CA . HIS A 1 228 ? 8.727 -7.477 -14.578 1 97.94 228 HIS A CA 1
ATOM 1606 C C . HIS A 1 228 ? 8.172 -6.223 -13.914 1 97.94 228 HIS A C 1
ATOM 1608 O O . HIS A 1 228 ? 8.039 -5.18 -14.562 1 97.94 228 HIS A O 1
ATOM 1614 N N . GLY A 1 229 ? 7.699 -6.379 -12.664 1 98.56 229 GLY A N 1
ATOM 1615 C CA . GLY A 1 229 ? 7.227 -5.242 -11.891 1 98.56 229 GLY A CA 1
ATOM 1616 C C . GLY A 1 229 ? 5.832 -4.789 -12.281 1 98.56 229 GLY A C 1
ATOM 1617 O O . GLY A 1 229 ? 5.477 -3.625 -12.078 1 98.56 229 GLY A O 1
ATOM 1618 N N . GLN A 1 230 ? 5.055 -5.652 -12.891 1 98.5 230 GLN A N 1
ATOM 1619 C CA . GLN A 1 230 ? 3.73 -5.266 -13.367 1 98.5 230 GLN A CA 1
ATOM 1620 C C . GLN A 1 230 ? 2.637 -5.82 -12.461 1 98.5 230 GLN A C 1
ATOM 1622 O O . GLN A 1 230 ? 2.854 -6.801 -11.75 1 98.5 230 GLN A O 1
ATOM 1627 N N . VAL A 1 231 ? 1.516 -5.188 -12.461 1 98.69 231 VAL A N 1
ATOM 1628 C CA . VAL A 1 231 ? 0.302 -5.727 -11.852 1 98.69 231 VAL A CA 1
ATOM 1629 C C . VAL A 1 231 ? -0.689 -6.121 -12.945 1 98.69 231 VAL A C 1
ATOM 1631 O O . VAL A 1 231 ? -1.285 -5.254 -13.594 1 98.69 231 VAL A O 1
ATOM 1634 N N . VAL A 1 232 ? -0.909 -7.434 -13.086 1 98.69 232 VAL A N 1
ATOM 1635 C CA . VAL A 1 232 ? -1.793 -7.98 -14.109 1 98.69 232 VAL A CA 1
ATOM 1636 C C . VAL A 1 232 ? -3.178 -8.234 -13.516 1 98.69 232 VAL A C 1
ATOM 1638 O O . VAL A 1 232 ? -3.312 -8.938 -12.516 1 98.69 232 VAL A O 1
ATOM 1641 N N . ARG A 1 233 ? -4.172 -7.668 -14.117 1 98 233 ARG A N 1
ATOM 1642 C CA . ARG A 1 233 ? -5.539 -7.812 -13.625 1 98 233 ARG A CA 1
ATOM 1643 C C . ARG A 1 233 ? -6.328 -8.797 -14.484 1 98 233 ARG A C 1
ATOM 1645 O O . ARG A 1 233 ? -6.262 -8.75 -15.711 1 98 233 ARG A O 1
ATOM 1652 N N . ILE A 1 234 ? -6.969 -9.711 -13.789 1 97 234 ILE A N 1
ATOM 1653 C CA . ILE A 1 234 ? -7.875 -10.656 -14.43 1 97 234 ILE A CA 1
ATOM 1654 C C . ILE A 1 234 ? -9.297 -10.445 -13.906 1 97 234 ILE A C 1
ATOM 1656 O O . ILE A 1 234 ? -9.562 -10.648 -12.719 1 97 234 ILE A O 1
ATOM 1660 N N . ASP A 1 235 ? -10.148 -10.078 -14.711 1 94.88 235 ASP A N 1
ATOM 1661 C CA . ASP A 1 235 ? -11.547 -9.836 -14.391 1 94.88 235 ASP A CA 1
ATOM 1662 C C . ASP A 1 235 ? -12.469 -10.625 -15.312 1 94.88 235 ASP A C 1
ATOM 1664 O O . ASP A 1 235 ? -13.039 -10.062 -16.25 1 94.88 235 ASP A O 1
ATOM 1668 N N . GLY A 1 236 ? -12.68 -11.867 -14.883 1 92.88 236 GLY A N 1
ATOM 1669 C CA . GLY A 1 236 ? -13.414 -12.742 -15.781 1 92.88 236 GLY A CA 1
ATOM 1670 C C . GLY A 1 236 ? -12.688 -12.992 -17.094 1 92.88 236 GLY A C 1
ATOM 1671 O O . GLY A 1 236 ? -11.562 -13.5 -17.094 1 92.88 236 GLY A O 1
ATOM 1672 N N . THR A 1 237 ? -13.266 -12.508 -18.125 1 94.94 237 THR A N 1
ATOM 1673 C CA . THR A 1 237 ? -12.703 -12.758 -19.453 1 94.94 237 THR A CA 1
ATOM 1674 C C . THR A 1 237 ? -11.734 -11.648 -19.844 1 94.94 237 THR A C 1
ATOM 1676 O O . THR A 1 237 ? -11.102 -11.719 -20.906 1 94.94 237 THR A O 1
ATOM 1679 N N . GLU A 1 238 ? -11.594 -10.695 -19.016 1 95.25 238 GLU A N 1
ATOM 1680 C CA . GLU A 1 238 ? -10.766 -9.539 -19.359 1 95.25 238 GLU A CA 1
ATOM 1681 C C . GLU A 1 238 ? -9.391 -9.641 -18.703 1 95.25 238 GLU A C 1
ATOM 1683 O O . GLU A 1 238 ? -9.289 -9.953 -17.516 1 95.25 238 GLU A O 1
ATOM 1688 N N . LEU A 1 239 ? -8.391 -9.43 -19.5 1 97.19 239 LEU A N 1
ATOM 1689 C CA . LEU A 1 239 ? -7.012 -9.297 -19.047 1 97.19 239 LEU A CA 1
ATOM 1690 C C . LEU A 1 239 ? -6.504 -7.875 -19.266 1 97.19 239 LEU A C 1
ATOM 1692 O O . LEU A 1 239 ? -6.609 -7.328 -20.359 1 97.19 239 LEU A O 1
ATOM 1696 N N . SER A 1 240 ? -6.051 -7.234 -18.234 1 97 240 SER A N 1
ATOM 1697 C CA . SER A 1 240 ? -5.547 -5.867 -18.312 1 97 240 SER A CA 1
ATOM 1698 C C . SER A 1 240 ? -4.391 -5.656 -17.328 1 97 240 SER A C 1
ATOM 1700 O O . SER A 1 240 ? -3.9 -6.609 -16.719 1 97 240 SER A O 1
ATOM 1702 N N . LEU A 1 241 ? -3.842 -4.457 -17.328 1 97.75 241 LEU A N 1
ATOM 1703 C CA . LEU A 1 241 ? -2.846 -4.043 -16.344 1 97.75 241 LEU A CA 1
ATOM 1704 C C . LEU A 1 241 ? -3.414 -2.984 -15.406 1 97.75 241 LEU A C 1
ATOM 1706 O O . LEU A 1 241 ? -4.328 -2.244 -15.773 1 97.75 241 LEU A O 1
ATOM 1710 N N . ILE A 1 242 ? -2.965 -2.988 -14.203 1 98.06 242 ILE A N 1
ATOM 1711 C CA . ILE A 1 242 ? -3.217 -1.868 -13.305 1 98.06 242 ILE A CA 1
ATOM 1712 C C . ILE A 1 242 ? -2.129 -0.812 -13.484 1 98.06 242 ILE A C 1
ATOM 1714 O O . ILE A 1 242 ? -0.938 -1.133 -13.492 1 98.06 242 ILE A O 1
ATOM 1718 N N . ARG A 1 243 ? -2.553 0.354 -13.609 1 96.19 243 ARG A N 1
ATOM 1719 C CA . ARG A 1 243 ? -1.628 1.47 -13.789 1 96.19 243 ARG A CA 1
ATOM 1720 C C . ARG A 1 243 ? -0.827 1.726 -12.516 1 96.19 243 ARG A C 1
ATOM 1722 O O . ARG A 1 243 ? -1.382 1.721 -11.422 1 96.19 243 ARG A O 1
ATOM 1729 N N . HIS A 1 244 ? 0.499 1.95 -12.68 1 96.5 244 HIS A N 1
ATOM 1730 C CA . HIS A 1 244 ? 1.371 2.285 -11.555 1 96.5 244 HIS A CA 1
ATOM 1731 C C . HIS A 1 244 ? 1.138 3.717 -11.086 1 96.5 244 HIS A C 1
ATOM 1733 O O . HIS A 1 244 ? 0.748 4.578 -11.875 1 96.5 244 HIS A O 1
ATOM 1739 N N . PRO A 1 245 ? 1.397 3.943 -9.75 1 96.81 245 PRO A N 1
ATOM 1740 C CA . PRO A 1 245 ? 1.5 5.348 -9.352 1 96.81 245 PRO A CA 1
ATOM 1741 C C . PRO A 1 245 ? 2.609 6.094 -10.094 1 96.81 245 PRO A C 1
ATOM 1743 O O . PRO A 1 245 ? 3.668 5.52 -10.359 1 96.81 245 PRO A O 1
ATOM 1746 N N . ALA A 1 246 ? 2.369 7.32 -10.406 1 97 246 ALA A N 1
ATOM 1747 C CA . ALA A 1 246 ? 3.318 8.18 -11.109 1 97 246 ALA A CA 1
ATOM 1748 C C . ALA A 1 246 ? 3.062 9.648 -10.812 1 97 246 ALA A C 1
ATOM 1750 O O . ALA A 1 246 ? 1.988 10.016 -10.328 1 97 246 ALA A O 1
ATOM 1751 N N . VAL A 1 247 ? 4.035 10.516 -11 1 96.75 247 VAL A N 1
ATOM 1752 C CA . VAL A 1 247 ? 3.82 11.961 -10.945 1 96.75 247 VAL A CA 1
ATOM 1753 C C . VAL A 1 247 ? 2.967 12.398 -12.133 1 96.75 247 VAL A C 1
ATOM 1755 O O . VAL A 1 247 ? 3.314 12.133 -13.281 1 96.75 247 VAL A O 1
ATOM 1758 N N . LEU A 1 248 ? 1.879 13.016 -11.789 1 94.5 248 LEU A N 1
ATOM 1759 C CA . LEU A 1 248 ? 0.937 13.398 -12.836 1 94.5 248 LEU A CA 1
ATOM 1760 C C . LEU A 1 248 ? 1.364 14.703 -13.508 1 94.5 248 LEU A C 1
ATOM 1762 O O . LEU A 1 248 ? 1.394 15.75 -12.859 1 94.5 248 LEU A O 1
ATOM 1766 N N . GLY A 1 249 ? 1.682 14.641 -14.781 1 91.69 249 GLY A N 1
ATOM 1767 C CA . GLY A 1 249 ? 1.96 15.812 -15.594 1 91.69 249 GLY A CA 1
ATOM 1768 C C . GLY A 1 249 ? 3.174 16.594 -15.117 1 91.69 249 GLY A C 1
ATOM 1769 O O . GLY A 1 249 ? 4.082 16.016 -14.508 1 91.69 249 GLY A O 1
ATOM 1770 N N . ASP A 1 250 ? 3.258 17.891 -15.508 1 89.88 250 ASP A N 1
ATOM 1771 C CA . ASP A 1 250 ? 4.434 18.703 -15.242 1 89.88 250 ASP A CA 1
ATOM 1772 C C . ASP A 1 250 ? 4.301 19.453 -13.914 1 89.88 250 ASP A C 1
ATOM 1774 O O . ASP A 1 250 ? 5.258 20.062 -13.438 1 89.88 250 ASP A O 1
ATOM 1778 N N . GLY A 1 251 ? 3.164 19.281 -13.305 1 92.44 251 GLY A N 1
ATOM 1779 C CA . GLY A 1 251 ? 2.939 20 -12.062 1 92.44 251 GLY A CA 1
ATOM 1780 C C . GLY A 1 251 ? 2.957 21.516 -12.234 1 92.44 251 GLY A C 1
ATOM 1781 O O . GLY A 1 251 ? 2.883 22.016 -13.359 1 92.44 251 GLY A O 1
ATOM 1782 N N . LEU A 1 252 ? 2.832 22.219 -11.148 1 95.5 252 LEU A N 1
ATOM 1783 C CA . LEU A 1 252 ? 2.953 23.672 -11.055 1 95.5 252 LEU A CA 1
ATOM 1784 C C . LEU A 1 252 ? 4.176 24.062 -10.227 1 95.5 252 LEU A C 1
ATOM 1786 O O . LEU A 1 252 ? 4.543 23.359 -9.289 1 95.5 252 LEU A O 1
ATOM 1790 N N . ARG A 1 253 ? 4.75 25.188 -10.594 1 95.12 253 ARG A N 1
ATOM 1791 C CA . ARG A 1 253 ? 5.953 25.609 -9.883 1 95.12 253 ARG A CA 1
ATOM 1792 C C . ARG A 1 253 ? 5.754 26.984 -9.242 1 95.12 253 ARG A C 1
ATOM 1794 O O . ARG A 1 253 ? 5.109 27.859 -9.82 1 95.12 253 ARG A O 1
ATOM 1801 N N . ASP A 1 254 ? 6.258 27.078 -8.086 1 94.69 254 ASP A N 1
ATOM 1802 C CA . ASP A 1 254 ? 6.301 28.328 -7.312 1 94.69 254 ASP A CA 1
ATOM 1803 C C . ASP A 1 254 ? 7.547 28.375 -6.43 1 94.69 254 ASP A C 1
ATOM 1805 O O . ASP A 1 254 ? 7.828 27.438 -5.684 1 94.69 254 ASP A O 1
ATOM 1809 N N . PRO A 1 255 ? 8.328 29.469 -6.551 1 93.38 255 PRO A N 1
ATOM 1810 C CA . PRO A 1 255 ? 9.555 29.531 -5.758 1 93.38 255 PRO A CA 1
ATOM 1811 C C . PRO A 1 255 ? 9.297 29.438 -4.258 1 93.38 255 PRO A C 1
ATOM 1813 O O . PRO A 1 255 ? 10.172 29.016 -3.502 1 93.38 255 PRO A O 1
ATOM 1816 N N . GLN A 1 256 ? 8.156 29.984 -3.871 1 92.69 256 GLN A N 1
ATOM 1817 C CA . GLN A 1 256 ? 7.781 29.938 -2.463 1 92.69 256 GLN A CA 1
ATOM 1818 C C . GLN A 1 256 ? 6.277 29.703 -2.305 1 92.69 256 GLN A C 1
ATOM 1820 O O . GLN A 1 256 ? 5.508 30.672 -2.246 1 92.69 256 GLN A O 1
ATOM 1825 N N . TRP A 1 257 ? 5.953 28.5 -2.053 1 95.06 257 TRP A N 1
ATOM 1826 C CA . TRP A 1 257 ? 4.539 28.188 -1.879 1 95.06 257 TRP A CA 1
ATOM 1827 C C . TRP A 1 257 ? 4.004 28.766 -0.579 1 95.06 257 TRP A C 1
ATOM 1829 O O . TRP A 1 257 ? 4.664 28.703 0.46 1 95.06 257 TRP A O 1
ATOM 1839 N N . THR A 1 258 ? 2.906 29.469 -0.68 1 96.88 258 THR A N 1
ATOM 1840 C CA . THR A 1 258 ? 2.082 29.844 0.464 1 96.88 258 THR A CA 1
ATOM 1841 C C . THR A 1 258 ? 0.782 29.047 0.481 1 96.88 258 THR A C 1
ATOM 1843 O O . THR A 1 258 ? 0.457 28.359 -0.491 1 96.88 258 THR A O 1
ATOM 1846 N N . VAL A 1 259 ? 0.064 29.109 1.563 1 97.94 259 VAL A N 1
ATOM 1847 C CA . VAL A 1 259 ? -1.217 28.406 1.646 1 97.94 259 VAL A CA 1
ATOM 1848 C C . VAL A 1 259 ? -2.156 28.922 0.561 1 97.94 259 VAL A C 1
ATOM 1850 O O . VAL A 1 259 ? -2.83 28.141 -0.114 1 97.94 259 VAL A O 1
ATOM 1853 N N . GLU A 1 260 ? -2.115 30.219 0.315 1 95.56 260 GLU A N 1
ATOM 1854 C CA . GLU A 1 260 ? -2.969 30.859 -0.687 1 95.56 260 GLU A CA 1
ATOM 1855 C C . GLU A 1 260 ? -2.572 30.438 -2.098 1 95.56 260 GLU A C 1
ATOM 1857 O O . GLU A 1 260 ? -3.436 30.219 -2.951 1 95.56 260 GLU A O 1
ATOM 1862 N N . ALA A 1 261 ? -1.3 30.344 -2.311 1 95.62 261 ALA A N 1
ATOM 1863 C CA . ALA A 1 261 ? -0.825 29.938 -3.631 1 95.62 261 ALA A CA 1
ATOM 1864 C C . ALA A 1 261 ? -1.217 28.484 -3.934 1 95.62 261 ALA A C 1
ATOM 1866 O O . ALA A 1 261 ? -1.571 28.156 -5.07 1 95.62 261 ALA A O 1
ATOM 1867 N N . VAL A 1 262 ? -1.114 27.625 -2.951 1 97.19 262 VAL A N 1
ATOM 1868 C CA . VAL A 1 262 ? -1.539 26.234 -3.117 1 97.19 262 VAL A CA 1
ATOM 1869 C C . VAL A 1 262 ? -3.035 26.188 -3.416 1 97.19 262 VAL A C 1
ATOM 1871 O O . VAL A 1 262 ? -3.471 25.469 -4.32 1 97.19 262 VAL A O 1
ATOM 1874 N N . ALA A 1 263 ? -3.844 27.016 -2.635 1 96.5 263 ALA A N 1
ATOM 1875 C CA . ALA A 1 263 ? -5.285 27.062 -2.861 1 96.5 263 ALA A CA 1
ATOM 1876 C C . ALA A 1 263 ? -5.598 27.484 -4.297 1 96.5 263 ALA A C 1
ATOM 1878 O O . ALA A 1 263 ? -6.465 26.875 -4.945 1 96.5 263 ALA A O 1
ATOM 1879 N N . ALA A 1 264 ? -4.883 28.469 -4.746 1 95.44 264 ALA A N 1
ATOM 1880 C CA . ALA A 1 264 ? -5.086 28.938 -6.109 1 95.44 264 ALA A CA 1
ATOM 1881 C C . ALA A 1 264 ? -4.762 27.859 -7.129 1 95.44 264 ALA A C 1
ATOM 1883 O O . ALA A 1 264 ? -5.422 27.75 -8.172 1 95.44 264 ALA A O 1
ATOM 1884 N N . ALA A 1 265 ? -3.723 27.078 -6.852 1 95.44 265 ALA A N 1
ATOM 1885 C CA . ALA A 1 265 ? -3.33 25.984 -7.746 1 95.44 265 ALA A CA 1
ATOM 1886 C C . ALA A 1 265 ? -4.457 24.969 -7.902 1 95.44 265 ALA A C 1
ATOM 1888 O O . ALA A 1 265 ? -4.625 24.391 -8.977 1 95.44 265 ALA A O 1
ATOM 1889 N N . PHE A 1 266 ? -5.312 24.734 -6.902 1 95.62 266 PHE A N 1
ATOM 1890 C CA . PHE A 1 266 ? -6.375 23.734 -6.93 1 95.62 266 PHE A CA 1
ATOM 1891 C C . PHE A 1 266 ? -7.691 24.359 -7.379 1 95.62 266 PHE A C 1
ATOM 1893 O O . PHE A 1 266 ? -8.648 23.641 -7.699 1 95.62 266 PHE A O 1
ATOM 1900 N N . GLU A 1 267 ? -7.922 25.641 -7.355 1 89.19 267 GLU A N 1
ATOM 1901 C CA . GLU A 1 267 ? -9.141 26.328 -7.777 1 89.19 267 GLU A CA 1
ATOM 1902 C C . GLU A 1 267 ? -9.07 26.719 -9.25 1 89.19 267 GLU A C 1
ATOM 1904 O O . GLU A 1 267 ? -10.016 26.484 -10.008 1 89.19 267 GLU A O 1
ATOM 1909 N N . SER A 1 268 ? -8.07 27.5 -9.625 1 76.31 268 SER A N 1
ATOM 1910 C CA . SER A 1 268 ? -7.965 28.062 -10.969 1 76.31 268 SER A CA 1
ATOM 1911 C C . SER A 1 268 ? -6.781 27.469 -11.727 1 76.31 268 SER A C 1
ATOM 1913 O O . SER A 1 268 ? -6.648 27.656 -12.938 1 76.31 268 SER A O 1
ATOM 1915 N N . GLY A 1 269 ? -6.133 26.703 -11.016 1 67.81 269 GLY A N 1
ATOM 1916 C CA . GLY A 1 269 ? -4.918 26.172 -11.609 1 67.81 269 GLY A CA 1
ATOM 1917 C C . GLY A 1 269 ? -5.121 24.812 -12.266 1 67.81 269 GLY A C 1
ATOM 1918 O O . GLY A 1 269 ? -6.238 24.281 -12.281 1 67.81 269 GLY A O 1
ATOM 1919 N N . GLY A 1 270 ? -4.074 24.312 -12.883 1 79.81 270 GLY A N 1
ATOM 1920 C CA . GLY A 1 270 ? -4.02 23.078 -13.664 1 79.81 270 GLY A CA 1
ATOM 1921 C C . GLY A 1 270 ? -4.246 21.828 -12.828 1 79.81 270 GLY A C 1
ATOM 1922 O O . GLY A 1 270 ? -4.555 20.766 -13.359 1 79.81 270 GLY A O 1
ATOM 1923 N N . LEU A 1 271 ? -4.359 22 -11.391 1 90.75 271 LEU A N 1
ATOM 1924 C CA . LEU A 1 271 ? -4.465 20.781 -10.602 1 90.75 271 LEU A CA 1
ATOM 1925 C C . LEU A 1 271 ? -5.926 20.422 -10.367 1 90.75 271 LEU A C 1
ATOM 1927 O O . LEU A 1 271 ? -6.242 19.25 -10.117 1 90.75 271 LEU A O 1
ATOM 1931 N N . ALA A 1 272 ? -6.832 21.438 -10.406 1 87.69 272 ALA A N 1
ATOM 1932 C CA . ALA A 1 272 ? -8.25 21.172 -10.227 1 87.69 272 ALA A CA 1
ATOM 1933 C C . ALA A 1 272 ? -8.758 20.156 -11.258 1 87.69 272 ALA A C 1
ATOM 1935 O O . ALA A 1 272 ? -9.531 19.266 -10.93 1 87.69 272 ALA A O 1
ATOM 1936 N N . GLY A 1 273 ? -8.312 20.312 -12.453 1 88 273 GLY A N 1
ATOM 1937 C CA . GLY A 1 273 ? -8.719 19.422 -13.531 1 88 273 GLY A CA 1
ATOM 1938 C C . GLY A 1 273 ? -8.039 18.062 -13.484 1 88 273 GLY A C 1
ATOM 1939 O O . GLY A 1 273 ? -8.391 17.156 -14.242 1 88 273 GLY A O 1
ATOM 1940 N N . SER A 1 274 ? -7.117 17.938 -12.516 1 91.75 274 SER A N 1
ATOM 1941 C CA . SER A 1 274 ? -6.309 16.734 -12.461 1 91.75 274 SER A CA 1
ATOM 1942 C C . SER A 1 274 ? -6.715 15.844 -11.289 1 91.75 274 SER A C 1
ATOM 1944 O O . SER A 1 274 ? -6.09 14.812 -11.039 1 91.75 274 SER A O 1
ATOM 1946 N N . LEU A 1 275 ? -7.762 16.281 -10.578 1 94.88 275 LEU A N 1
ATOM 1947 C CA . LEU A 1 275 ? -8.234 15.461 -9.469 1 94.88 275 LEU A CA 1
ATOM 1948 C C . LEU A 1 275 ? -8.75 14.117 -9.961 1 94.88 275 LEU A C 1
ATOM 1950 O O . LEU A 1 275 ? -9.391 14.039 -11.016 1 94.88 275 LEU A O 1
ATOM 1954 N N . GLN A 1 276 ? -8.469 13.102 -9.266 1 95.5 276 GLN A N 1
ATOM 1955 C CA . GLN A 1 276 ? -8.797 11.75 -9.688 1 95.5 276 GLN A CA 1
ATOM 1956 C C . GLN A 1 276 ? -10 11.203 -8.93 1 95.5 276 GLN A C 1
ATOM 1958 O O . GLN A 1 276 ? -10.227 11.562 -7.777 1 95.5 276 GLN A O 1
ATOM 1963 N N . PRO A 1 277 ? -10.742 10.273 -9.547 1 95 277 PRO A N 1
ATOM 1964 C CA . PRO A 1 277 ? -11.922 9.695 -8.898 1 95 277 PRO A CA 1
ATOM 1965 C C . PRO A 1 277 ? -11.555 8.789 -7.719 1 95 277 PRO A C 1
ATOM 1967 O O . PRO A 1 277 ? -10.43 8.297 -7.641 1 95 277 PRO A O 1
ATOM 1970 N N . LEU A 1 278 ? -12.562 8.641 -6.879 1 94.81 278 LEU A N 1
ATOM 1971 C CA . LEU A 1 278 ? -12.398 7.699 -5.773 1 94.81 278 LEU A CA 1
ATOM 1972 C C . LEU A 1 278 ? -12.648 6.27 -6.238 1 94.81 278 LEU A C 1
ATOM 1974 O O . LEU A 1 278 ? -13.492 6.031 -7.109 1 94.81 278 LEU A O 1
ATOM 1978 N N . GLY A 1 279 ? -11.906 5.34 -5.621 1 93.69 279 GLY A N 1
ATOM 1979 C CA . GLY A 1 279 ? -12.094 3.932 -5.941 1 93.69 279 GLY A CA 1
ATOM 1980 C C . GLY A 1 279 ? -11.438 3.527 -7.246 1 93.69 279 GLY A C 1
ATOM 1981 O O . GLY A 1 279 ? -10.75 4.332 -7.879 1 93.69 279 GLY A O 1
ATOM 1982 N N . LEU A 1 280 ? -11.578 2.25 -7.57 1 92.81 280 LEU A N 1
ATOM 1983 C CA . LEU A 1 280 ? -10.992 1.733 -8.805 1 92.81 280 LEU A CA 1
ATOM 1984 C C . LEU A 1 280 ? -11.789 2.199 -10.023 1 92.81 280 LEU A C 1
ATOM 1986 O O . LEU A 1 280 ? -13.016 2.084 -10.047 1 92.81 280 LEU A O 1
ATOM 1990 N N . PHE A 1 281 ? -11.055 2.768 -10.977 1 93.31 281 PHE A N 1
ATOM 1991 C CA . PHE A 1 281 ? -11.664 3.227 -12.227 1 93.31 281 PHE A CA 1
ATOM 1992 C C . PHE A 1 281 ? -10.789 2.852 -13.422 1 93.31 281 PHE A C 1
ATOM 1994 O O . PHE A 1 281 ? -9.719 2.268 -13.25 1 93.31 281 PHE A O 1
ATOM 2001 N N . ARG A 1 282 ? -11.359 2.979 -14.578 1 93.56 282 ARG A N 1
ATOM 2002 C CA . ARG A 1 282 ? -10.625 2.699 -15.812 1 93.56 282 ARG A CA 1
ATOM 2003 C C . ARG A 1 282 ? -10.031 3.975 -16.391 1 93.56 282 ARG A C 1
ATOM 2005 O O . ARG A 1 282 ? -10.672 5.027 -16.391 1 93.56 282 ARG A O 1
ATOM 2012 N N . SER A 1 283 ? -8.828 3.893 -16.766 1 89.12 283 SER A N 1
ATOM 2013 C CA . SER A 1 283 ? -8.156 5.047 -17.344 1 89.12 283 SER A CA 1
ATOM 2014 C C . SER A 1 283 ? -7.703 4.758 -18.766 1 89.12 283 SER A C 1
ATOM 2016 O O . SER A 1 283 ? -7.281 3.641 -19.078 1 89.12 283 SER A O 1
ATOM 2018 N N . MET B 1 1 ? -0.308 35.906 6.734 1 71.12 1 MET B N 1
ATOM 2019 C CA . MET B 1 1 ? -1.024 34.938 7.555 1 71.12 1 MET B CA 1
ATOM 2020 C C . MET B 1 1 ? -2.512 34.906 7.223 1 71.12 1 MET B C 1
ATOM 2022 O O . MET B 1 1 ? -3.127 35.969 7.102 1 71.12 1 MET B O 1
ATOM 2026 N N . THR B 1 2 ? -3.094 33.812 6.645 1 77 2 THR B N 1
ATOM 2027 C CA . THR B 1 2 ? -4.461 33.781 6.141 1 77 2 THR B CA 1
ATOM 2028 C C . THR B 1 2 ? -5.422 33.312 7.234 1 77 2 THR B C 1
ATOM 2030 O O . THR B 1 2 ? -6.637 33.5 7.113 1 77 2 THR B O 1
ATOM 2033 N N . GLY B 1 3 ? -4.824 32.875 8.367 1 93.88 3 GLY B N 1
ATOM 2034 C CA . GLY B 1 3 ? -5.688 32.312 9.383 1 93.88 3 GLY B CA 1
ATOM 2035 C C . GLY B 1 3 ? -6.48 31.125 8.883 1 93.88 3 GLY B C 1
ATOM 2036 O O . GLY B 1 3 ? -7.648 30.953 9.234 1 93.88 3 GLY B O 1
ATOM 2037 N N . ALA B 1 4 ? -5.809 30.359 8.039 1 95.5 4 ALA B N 1
ATOM 2038 C CA . ALA B 1 4 ? -6.488 29.281 7.336 1 95.5 4 ALA B CA 1
ATOM 2039 C C . ALA B 1 4 ? -6.953 28.203 8.312 1 95.5 4 ALA B C 1
ATOM 2041 O O . ALA B 1 4 ? -7.859 27.422 8.008 1 95.5 4 ALA B O 1
ATOM 2042 N N . LEU B 1 5 ? -6.387 28.203 9.562 1 98.56 5 LEU B N 1
ATOM 2043 C CA . LEU B 1 5 ? -6.727 27.156 10.523 1 98.56 5 LEU B CA 1
ATOM 2044 C C . LEU B 1 5 ? -7.234 27.766 11.828 1 98.56 5 LEU B C 1
ATOM 2046 O O . LEU B 1 5 ? -7.129 27.156 12.891 1 98.56 5 LEU B O 1
ATOM 2050 N N . ASN B 1 6 ? -7.699 29 11.711 1 98.12 6 ASN B N 1
ATOM 2051 C CA . ASN B 1 6 ? -8.219 29.672 12.898 1 98.12 6 ASN B CA 1
ATOM 2052 C C . ASN B 1 6 ? -9.289 28.828 13.594 1 98.12 6 ASN B C 1
ATOM 2054 O O . ASN B 1 6 ? -10.266 28.422 12.961 1 98.12 6 ASN B O 1
ATOM 2058 N N . GLY B 1 7 ? -9.016 28.547 14.852 1 97.38 7 GLY B N 1
ATOM 2059 C CA . GLY B 1 7 ? -10 27.859 15.664 1 97.38 7 GLY B CA 1
ATOM 2060 C C . GLY B 1 7 ? -9.93 26.344 15.539 1 97.38 7 GLY B C 1
ATOM 2061 O O . GLY B 1 7 ? -10.719 25.625 16.156 1 97.38 7 GLY B O 1
ATOM 2062 N N . LYS B 1 8 ? -9.023 25.828 14.781 1 98.56 8 LYS B N 1
ATOM 2063 C CA . LYS B 1 8 ? -8.93 24.391 14.57 1 98.56 8 LYS B CA 1
ATOM 2064 C C . LYS B 1 8 ? -7.957 23.75 15.555 1 98.56 8 LYS B C 1
ATOM 2066 O O . LYS B 1 8 ? -6.926 24.344 15.891 1 98.56 8 LYS B O 1
ATOM 2071 N N . ALA B 1 9 ? -8.242 22.578 16.047 1 98.94 9 ALA B N 1
ATOM 2072 C CA .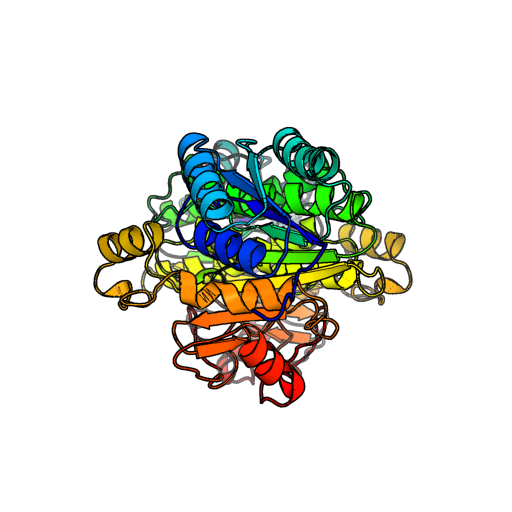 ALA B 1 9 ? -7.348 21.734 16.812 1 98.94 9 ALA B CA 1
ATOM 2073 C C . ALA B 1 9 ? -6.727 20.641 15.938 1 98.94 9 ALA B C 1
ATOM 2075 O O . ALA B 1 9 ? -7.441 19.828 15.352 1 98.94 9 ALA B O 1
ATOM 2076 N N . VAL B 1 10 ? -5.375 20.625 15.883 1 98.94 10 VAL B N 1
ATOM 2077 C CA . VAL B 1 10 ? -4.691 19.766 14.914 1 98.94 10 VAL B CA 1
ATOM 2078 C C . VAL B 1 10 ? -3.65 18.906 15.633 1 98.94 10 VAL B C 1
ATOM 2080 O O . VAL B 1 10 ? -2.904 19.406 16.484 1 98.94 10 VAL B O 1
ATOM 2083 N N . VAL B 1 11 ? -3.646 17.641 15.336 1 99 11 VAL B N 1
ATOM 2084 C CA . VAL B 1 11 ? -2.617 16.719 15.797 1 99 11 VAL B CA 1
ATOM 2085 C C . VAL B 1 11 ? -1.616 16.453 14.68 1 99 11 VAL B C 1
ATOM 2087 O O . VAL B 1 11 ? -2.008 16.188 13.539 1 99 11 VAL B O 1
ATOM 2090 N N . ILE B 1 12 ? -0.354 16.547 14.953 1 99 12 ILE B N 1
ATOM 2091 C CA . ILE B 1 12 ? 0.69 16.188 14 1 99 12 ILE B CA 1
ATOM 2092 C C . ILE B 1 12 ? 1.657 15.203 14.641 1 99 12 ILE B C 1
ATOM 2094 O O . ILE B 1 12 ? 2.305 15.516 15.641 1 99 12 ILE B O 1
ATOM 2098 N N . THR B 1 13 ? 1.754 14.016 14.102 1 98.94 13 THR B N 1
ATOM 2099 C CA . THR B 1 13 ? 2.633 12.984 14.648 1 98.94 13 THR B CA 1
ATOM 2100 C C . THR B 1 13 ? 4.043 13.125 14.078 1 98.94 13 THR B C 1
ATOM 2102 O O . THR B 1 13 ? 4.223 13.586 12.953 1 98.94 13 THR B O 1
ATOM 2105 N N . GLY B 1 14 ? 5.031 12.633 14.852 1 98.69 14 GLY B N 1
ATOM 2106 C CA . GLY B 1 14 ? 6.41 12.781 14.43 1 98.69 14 GLY B CA 1
ATOM 2107 C C . GLY B 1 14 ? 6.816 14.227 14.195 1 98.69 14 GLY B C 1
ATOM 2108 O O . GLY B 1 14 ? 7.484 14.539 13.211 1 98.69 14 GLY B O 1
ATOM 2109 N N . ALA B 1 15 ? 6.438 15.109 15.07 1 98.81 15 ALA B N 1
ATOM 2110 C CA . ALA B 1 15 ? 6.535 16.547 14.797 1 98.81 15 ALA B CA 1
ATOM 2111 C C . ALA B 1 15 ? 7.664 17.188 15.602 1 98.81 15 ALA B C 1
ATOM 2113 O O . ALA B 1 15 ? 7.727 18.406 15.734 1 98.81 15 ALA B O 1
ATOM 2114 N N . GLY B 1 16 ? 8.539 16.359 16.156 1 98.5 16 GLY B N 1
ATOM 2115 C CA . GLY B 1 16 ? 9.648 16.875 16.938 1 98.5 16 GLY B CA 1
ATOM 2116 C C . GLY B 1 16 ? 10.773 17.422 16.078 1 98.5 16 GLY B C 1
ATOM 2117 O O . GLY B 1 16 ? 11.664 18.109 16.578 1 98.5 16 GLY B O 1
ATOM 2118 N N . ARG B 1 17 ? 10.789 17.125 14.789 1 96.25 17 ARG B N 1
ATOM 2119 C CA . ARG B 1 17 ? 11.82 17.594 13.875 1 96.25 17 ARG B CA 1
ATOM 2120 C C . ARG B 1 17 ? 11.367 17.484 12.422 1 96.25 17 ARG B C 1
ATOM 2122 O O . ARG B 1 17 ? 10.289 16.938 12.148 1 96.25 17 ARG B O 1
ATOM 2129 N N . GLY B 1 18 ? 12.094 18.062 11.562 1 96.5 18 GLY B N 1
ATOM 2130 C CA . GLY B 1 18 ? 11.93 17.859 10.133 1 96.5 18 GLY B CA 1
ATOM 2131 C C . GLY B 1 18 ? 10.594 18.328 9.609 1 96.5 18 GLY B C 1
ATOM 2132 O O . GLY B 1 18 ? 10.164 19.453 9.891 1 96.5 18 GLY B O 1
ATOM 2133 N N . LEU B 1 19 ? 9.984 17.516 8.758 1 98.12 19 LEU B N 1
ATOM 2134 C CA . LEU B 1 19 ? 8.727 17.828 8.102 1 98.12 19 LEU B CA 1
ATOM 2135 C C . LEU B 1 19 ? 7.629 18.109 9.125 1 98.12 19 LEU B C 1
ATOM 2137 O O . LEU B 1 19 ? 6.918 19.109 9.023 1 98.12 19 LEU B O 1
ATOM 2141 N N . GLY B 1 20 ? 7.555 17.25 10.156 1 98.75 20 GLY B N 1
ATOM 2142 C CA . GLY B 1 20 ? 6.52 17.406 11.164 1 98.75 20 GLY B CA 1
ATOM 2143 C C . GLY B 1 20 ? 6.613 18.719 11.922 1 98.75 20 GLY B C 1
ATOM 2144 O O . GLY B 1 20 ? 5.598 19.375 12.164 1 98.75 20 GLY B O 1
ATOM 2145 N N . ALA B 1 21 ? 7.82 19.078 12.25 1 98.81 21 ALA B N 1
ATOM 2146 C CA . ALA B 1 21 ? 8.031 20.344 12.945 1 98.81 21 ALA B CA 1
ATOM 2147 C C . ALA B 1 21 ? 7.621 21.531 12.07 1 98.81 21 ALA B C 1
ATOM 2149 O O . ALA B 1 21 ? 7.016 22.484 12.547 1 98.81 21 ALA B O 1
ATOM 2150 N N . ALA B 1 22 ? 7.965 21.438 10.789 1 98.62 22 ALA B N 1
ATOM 2151 C CA . ALA B 1 22 ? 7.598 22.484 9.852 1 98.62 22 ALA B CA 1
ATOM 2152 C C . ALA B 1 22 ? 6.082 22.609 9.719 1 98.62 22 ALA B C 1
ATOM 2154 O O . ALA B 1 22 ? 5.539 23.719 9.68 1 98.62 22 ALA B O 1
ATOM 2155 N N . TYR B 1 23 ? 5.387 21.422 9.633 1 98.88 23 TYR B N 1
ATOM 2156 C CA . TYR B 1 23 ? 3.93 21.422 9.57 1 98.88 23 TYR B CA 1
ATOM 2157 C C . TYR B 1 23 ? 3.33 22.062 10.812 1 98.88 23 TYR B C 1
ATOM 2159 O O . TYR B 1 23 ? 2.43 22.906 10.711 1 98.88 23 TYR B O 1
ATOM 2167 N N . ALA B 1 24 ? 3.85 21.688 11.977 1 98.94 24 ALA B N 1
ATOM 2168 C CA . ALA B 1 24 ? 3.332 22.172 13.25 1 98.94 24 ALA B CA 1
ATOM 2169 C C . ALA B 1 24 ? 3.5 23.688 13.367 1 98.94 24 ALA B C 1
ATOM 2171 O O . ALA B 1 24 ? 2.568 24.391 13.766 1 98.94 24 ALA B O 1
ATOM 2172 N N . ALA B 1 25 ? 4.668 24.188 13.031 1 98.88 25 ALA B N 1
ATOM 2173 C CA . ALA B 1 25 ? 4.965 25.609 13.125 1 98.88 25 ALA B CA 1
ATOM 2174 C C . ALA B 1 25 ? 4.016 26.438 12.25 1 98.88 25 ALA B C 1
ATOM 2176 O O . ALA B 1 25 ? 3.436 27.422 12.703 1 98.88 25 ALA B O 1
ATOM 2177 N N . LEU B 1 26 ? 3.852 25.984 11 1 98.88 26 LEU B N 1
ATOM 2178 C CA . LEU B 1 26 ? 2.998 26.766 10.102 1 98.88 26 LEU B CA 1
ATOM 2179 C C . LEU B 1 26 ? 1.534 26.656 10.516 1 98.88 26 LEU B C 1
ATOM 2181 O O . LEU B 1 26 ? 0.785 27.625 10.438 1 98.88 26 LEU B O 1
ATOM 2185 N N . ALA B 1 27 ? 1.083 25.453 10.922 1 98.88 27 ALA B N 1
ATOM 2186 C CA . ALA B 1 27 ? -0.294 25.297 11.383 1 98.88 27 ALA B CA 1
ATOM 2187 C C . ALA B 1 27 ? -0.611 26.25 12.523 1 98.88 27 ALA B C 1
ATOM 2189 O O . ALA B 1 27 ? -1.657 26.906 12.516 1 98.88 27 ALA B O 1
ATOM 2190 N N . ALA B 1 28 ? 0.289 26.344 13.469 1 98.88 28 ALA B N 1
ATOM 2191 C CA . ALA B 1 28 ? 0.1 27.25 14.594 1 98.88 28 ALA B CA 1
ATOM 2192 C C . ALA B 1 28 ? 0.066 28.703 14.141 1 98.88 28 ALA B C 1
ATOM 2194 O O . ALA B 1 28 ? -0.767 29.484 14.602 1 98.88 28 ALA B O 1
ATOM 2195 N N . ARG B 1 29 ? 0.977 29.016 13.227 1 98.5 29 ARG B N 1
ATOM 2196 C CA . ARG B 1 29 ? 1.025 30.375 12.703 1 98.5 29 ARG B CA 1
ATOM 2197 C C . ARG B 1 29 ? -0.275 30.734 11.992 1 98.5 29 ARG B C 1
ATOM 2199 O O . ARG B 1 29 ? -0.679 31.906 11.977 1 98.5 29 ARG B O 1
ATOM 2206 N N . GLU B 1 30 ? -0.898 29.734 11.43 1 98.62 30 GLU B N 1
ATOM 2207 C CA . GLU B 1 30 ? -2.141 29.938 10.688 1 98.62 30 GLU B CA 1
ATOM 2208 C C . GLU B 1 30 ? -3.352 29.844 11.617 1 98.62 30 GLU B C 1
ATOM 2210 O O . GLU B 1 30 ? -4.492 29.844 11.148 1 98.62 30 GLU B O 1
ATOM 2215 N N . GLY B 1 31 ? -3.127 29.656 12.922 1 98.62 31 GLY B N 1
ATOM 2216 C CA . GLY B 1 31 ? -4.203 29.875 13.883 1 98.62 31 GLY B CA 1
ATOM 2217 C C . GLY B 1 31 ? -4.613 28.609 14.609 1 98.62 31 GLY B C 1
ATOM 2218 O O . GLY B 1 31 ? -5.449 28.656 15.516 1 98.62 31 GLY B O 1
ATOM 2219 N N . ALA B 1 32 ? -4.055 27.5 14.336 1 98.88 32 ALA B N 1
ATOM 2220 C CA . ALA B 1 32 ? -4.445 26.234 14.953 1 98.88 32 ALA B CA 1
ATOM 2221 C C . ALA B 1 32 ? -3.854 26.109 16.359 1 98.88 32 ALA B C 1
ATOM 2223 O O . ALA B 1 32 ? -2.791 26.672 16.641 1 98.88 32 ALA B O 1
ATOM 2224 N N . ALA B 1 33 ? -4.578 25.422 17.203 1 98.94 33 ALA B N 1
ATOM 2225 C CA . ALA B 1 33 ? -3.963 24.797 18.359 1 98.94 33 ALA B CA 1
ATOM 2226 C C . ALA B 1 33 ? -3.396 23.422 18 1 98.94 33 ALA B C 1
ATOM 2228 O O . ALA B 1 33 ? -4.102 22.578 17.453 1 98.94 33 ALA B O 1
ATOM 2229 N N . VAL B 1 34 ? -2.105 23.203 18.344 1 98.94 34 VAL B N 1
ATOM 2230 C CA . VAL B 1 34 ? -1.433 22.047 17.766 1 98.94 34 VAL B CA 1
ATOM 2231 C C . VAL B 1 34 ? -0.963 21.109 18.859 1 98.94 34 VAL B C 1
ATOM 2233 O O . VAL B 1 34 ? -0.391 21.547 19.859 1 98.94 34 VAL B O 1
ATOM 2236 N N . VAL B 1 35 ? -1.291 19.812 18.766 1 99 35 VAL B N 1
ATOM 2237 C CA . VAL B 1 35 ? -0.59 18.797 19.531 1 99 35 VAL B CA 1
ATOM 2238 C C . VAL B 1 35 ? 0.629 18.312 18.75 1 99 35 VAL B C 1
ATOM 2240 O O . VAL B 1 35 ? 0.493 17.734 17.656 1 99 35 VAL B O 1
ATOM 2243 N N . VAL B 1 36 ? 1.802 18.562 19.281 1 98.94 36 VAL B N 1
ATOM 2244 C CA . VAL B 1 36 ? 3.068 18.141 18.703 1 98.94 36 VAL B CA 1
ATOM 2245 C C . VAL B 1 36 ? 3.467 16.781 19.297 1 98.94 36 VAL B C 1
ATOM 2247 O O . VAL B 1 36 ? 3.936 16.703 20.438 1 98.94 36 VAL B O 1
ATOM 2250 N N . ASN B 1 37 ? 3.318 15.758 18.516 1 98.94 37 ASN B N 1
ATOM 2251 C CA . ASN B 1 37 ? 3.619 14.414 18.984 1 98.94 37 ASN B CA 1
ATOM 2252 C C . ASN B 1 37 ? 4.969 13.922 18.469 1 98.94 37 ASN B C 1
ATOM 2254 O O . ASN B 1 37 ? 5.293 14.109 17.297 1 98.94 37 ASN B O 1
ATOM 2258 N N . ASP B 1 38 ? 5.762 13.367 19.297 1 98.81 38 ASP B N 1
ATOM 2259 C CA . ASP B 1 38 ? 6.992 12.648 18.969 1 98.81 38 ASP B CA 1
ATOM 2260 C C . ASP B 1 38 ? 7.395 11.703 20.094 1 98.81 38 ASP B C 1
ATOM 2262 O O . ASP B 1 38 ? 7.262 12.031 21.281 1 98.81 38 ASP B O 1
ATOM 2266 N N . VAL B 1 39 ? 7.883 10.562 19.719 1 98.12 39 VAL B N 1
ATOM 2267 C CA . VAL B 1 39 ? 8.328 9.625 20.75 1 98.12 39 VAL B CA 1
ATOM 2268 C C . VAL B 1 39 ? 9.477 10.242 21.547 1 98.12 39 VAL B C 1
ATOM 2270 O O . VAL B 1 39 ? 9.719 9.859 22.703 1 98.12 39 VAL B O 1
ATOM 2273 N N . ASP B 1 40 ? 10.211 11.133 20.922 1 98.12 40 ASP B N 1
ATOM 2274 C CA . ASP B 1 40 ? 11.195 11.945 21.641 1 98.12 40 ASP B CA 1
ATOM 2275 C C . ASP B 1 40 ? 10.531 13.148 22.297 1 98.12 40 ASP B C 1
ATOM 2277 O O . ASP B 1 40 ? 10.375 14.195 21.672 1 98.12 40 ASP B O 1
ATOM 2281 N N . ALA B 1 41 ? 10.266 13.023 23.531 1 98.5 41 ALA B N 1
ATOM 2282 C CA . ALA B 1 41 ? 9.492 14.023 24.281 1 98.5 41 ALA B CA 1
ATOM 2283 C C . ALA B 1 41 ? 10.203 15.375 24.266 1 98.5 41 ALA B C 1
ATOM 2285 O O . ALA B 1 41 ? 9.555 16.422 24.188 1 98.5 41 ALA B O 1
ATOM 2286 N N . GLU B 1 42 ? 11.469 15.336 24.359 1 98.69 42 GLU B N 1
ATOM 2287 C CA . GLU B 1 42 ? 12.234 16.578 24.422 1 98.69 42 GLU B CA 1
ATOM 2288 C C . GLU B 1 42 ? 12.148 17.344 23.109 1 98.69 42 GLU B C 1
ATOM 2290 O O . GLU B 1 42 ? 12 18.578 23.109 1 98.69 42 GLU B O 1
ATOM 2295 N N . GLN B 1 43 ? 12.234 16.656 22.016 1 98.62 43 GLN B N 1
ATOM 2296 C CA . GLN B 1 43 ? 12.117 17.297 20.719 1 98.62 43 GLN B CA 1
ATOM 2297 C C . GLN B 1 43 ? 10.727 17.906 20.531 1 98.62 43 GLN B C 1
ATOM 2299 O O . GLN B 1 43 ? 10.594 19 19.953 1 98.62 43 GLN B O 1
ATOM 2304 N N . ALA B 1 44 ? 9.711 17.188 21.016 1 98.88 44 ALA B N 1
ATOM 2305 C CA . ALA B 1 44 ? 8.359 17.719 20.938 1 98.88 44 ALA B CA 1
ATOM 2306 C C . ALA B 1 44 ? 8.227 19 21.75 1 98.88 44 ALA B C 1
ATOM 2308 O O . ALA B 1 44 ? 7.637 19.984 21.281 1 98.88 44 ALA B O 1
ATOM 2309 N N . ARG B 1 45 ? 8.797 19.031 22.906 1 98.88 45 ARG B N 1
ATOM 2310 C CA . ARG B 1 45 ? 8.727 20.203 23.781 1 98.88 45 ARG B CA 1
ATOM 2311 C C . ARG B 1 45 ? 9.453 21.391 23.172 1 98.88 45 ARG B C 1
ATOM 2313 O O . ARG B 1 45 ? 9.023 22.531 23.312 1 98.88 45 ARG B O 1
ATOM 2320 N N . GLU B 1 46 ? 10.578 21.078 22.516 1 98.88 46 GLU B N 1
ATOM 2321 C CA . GLU B 1 46 ? 11.328 22.156 21.875 1 98.88 46 GLU B CA 1
ATOM 2322 C C . GLU B 1 46 ? 10.5 22.812 20.766 1 98.88 46 GLU B C 1
ATOM 2324 O O . GLU B 1 46 ? 10.508 24.047 20.641 1 98.88 46 GLU B O 1
ATOM 2329 N N . VAL B 1 47 ? 9.812 22.016 20 1 98.94 47 VAL B N 1
ATOM 2330 C CA . VAL B 1 47 ? 8.953 22.547 18.953 1 98.94 47 VAL B CA 1
ATOM 2331 C C . VAL B 1 47 ? 7.824 23.359 19.562 1 98.94 47 VAL B C 1
ATOM 2333 O O . VAL B 1 47 ? 7.504 24.453 19.094 1 98.94 47 VAL B O 1
ATOM 2336 N N . VAL B 1 48 ? 7.227 22.891 20.641 1 98.94 48 VAL B N 1
ATOM 2337 C CA . VAL B 1 48 ? 6.156 23.609 21.328 1 98.94 48 VAL B CA 1
ATOM 2338 C C . VAL B 1 48 ? 6.668 24.953 21.828 1 98.94 48 VAL B C 1
ATOM 2340 O O . VAL B 1 48 ? 5.996 25.969 21.672 1 98.94 48 VAL B O 1
ATOM 2343 N N . ALA B 1 49 ? 7.855 24.953 22.406 1 98.88 49 ALA B N 1
ATOM 2344 C CA . ALA B 1 49 ? 8.445 26.188 22.906 1 98.88 49 ALA B CA 1
ATOM 2345 C C . ALA B 1 49 ? 8.594 27.219 21.781 1 98.88 49 ALA B C 1
ATOM 2347 O O . ALA B 1 49 ? 8.328 28.406 21.984 1 98.88 49 ALA B O 1
ATOM 2348 N N . GLY B 1 50 ? 9.055 26.75 20.656 1 98.81 50 GLY B N 1
ATOM 2349 C CA . GLY B 1 50 ? 9.172 27.625 19.5 1 98.81 50 GLY B CA 1
ATOM 2350 C C . GLY B 1 50 ? 7.836 28.203 19.047 1 98.81 50 GLY B C 1
ATOM 2351 O O . GLY B 1 50 ? 7.742 29.391 18.734 1 98.81 50 GLY B O 1
ATOM 2352 N N . ILE B 1 51 ? 6.816 27.359 19.031 1 98.88 51 ILE B N 1
ATOM 2353 C CA . ILE B 1 51 ? 5.48 27.797 18.641 1 98.88 51 ILE B CA 1
ATOM 2354 C C . ILE B 1 51 ? 4.961 28.828 19.625 1 98.88 51 ILE B C 1
ATOM 2356 O O . ILE B 1 51 ? 4.441 29.875 19.234 1 98.88 51 ILE B O 1
ATOM 2360 N N . GLU B 1 52 ? 5.121 28.594 20.906 1 98.75 52 GLU B N 1
ATOM 2361 C CA . GLU B 1 52 ? 4.648 29.516 21.938 1 98.75 52 GLU B CA 1
ATOM 2362 C C . GLU B 1 52 ? 5.398 30.844 21.891 1 98.75 52 GLU B C 1
ATOM 2364 O O . GLU B 1 52 ? 4.801 31.906 22.078 1 98.75 52 GLU B O 1
ATOM 2369 N N . ALA B 1 53 ? 6.656 30.766 21.672 1 98.62 53 ALA B N 1
ATOM 2370 C CA . ALA B 1 53 ? 7.469 31.969 21.562 1 98.62 53 ALA B CA 1
ATOM 2371 C C . ALA B 1 53 ? 6.996 32.844 20.422 1 98.62 53 ALA B C 1
ATOM 2373 O O . ALA B 1 53 ? 7.109 34.094 20.484 1 98.62 53 ALA B O 1
ATOM 2374 N N . ALA B 1 54 ? 6.453 32.219 19.406 1 98.06 54 ALA B N 1
ATOM 2375 C CA . ALA B 1 54 ? 5.957 32.938 18.234 1 98.06 54 ALA B CA 1
ATOM 2376 C C . ALA B 1 54 ? 4.508 33.375 18.438 1 98.06 54 ALA B C 1
ATOM 2378 O O . ALA B 1 54 ? 3.895 33.938 17.516 1 98.06 54 ALA B O 1
ATOM 2379 N N . GLY B 1 55 ? 3.934 33.031 19.578 1 98.06 55 GLY B N 1
ATOM 2380 C CA . GLY B 1 55 ? 2.592 33.5 19.922 1 98.06 55 GLY B CA 1
ATOM 2381 C C . GLY B 1 55 ? 1.526 32.438 19.625 1 98.06 55 GLY B C 1
ATOM 2382 O O . GLY B 1 55 ? 0.331 32.719 19.719 1 98.06 55 GLY B O 1
ATOM 2383 N N . GLY B 1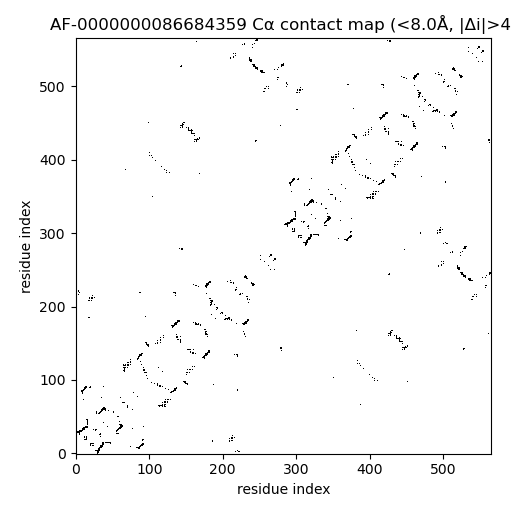 56 ? 1.944 31.234 19.219 1 98.44 56 GLY B N 1
ATOM 2384 C CA . GLY B 1 56 ? 0.999 30.172 18.906 1 98.44 56 GLY B CA 1
ATOM 2385 C C . GLY B 1 56 ? 0.628 29.328 20.109 1 98.44 56 GLY B C 1
ATOM 2386 O O . GLY B 1 56 ? 1.091 29.578 21.219 1 98.44 56 GLY B O 1
ATOM 2387 N N . ARG B 1 57 ? -0.275 28.406 19.891 1 98.56 57 ARG B N 1
ATOM 2388 C CA . ARG B 1 57 ? -0.744 27.484 20.922 1 98.56 57 ARG B CA 1
ATOM 2389 C C . ARG B 1 57 ? -0.381 26.047 20.562 1 98.56 57 ARG B C 1
ATOM 2391 O O . ARG B 1 57 ? -0.682 25.578 19.453 1 98.56 57 ARG B O 1
ATOM 2398 N N . ALA B 1 58 ? 0.284 25.391 21.469 1 98.94 58 ALA B N 1
ATOM 2399 C CA . ALA B 1 58 ? 0.655 24 21.219 1 98.94 58 ALA B CA 1
ATOM 2400 C C . ALA B 1 58 ? 0.899 23.25 22.531 1 98.94 58 ALA B C 1
ATOM 2402 O O . ALA B 1 58 ? 1.156 23.859 23.562 1 98.94 58 ALA B O 1
ATOM 2403 N N . VAL B 1 59 ? 0.741 21.969 22.531 1 98.94 59 VAL B N 1
ATOM 2404 C CA . VAL B 1 59 ? 1.114 21.094 23.625 1 98.94 59 VAL B CA 1
ATOM 2405 C C . VAL B 1 59 ? 1.934 19.906 23.109 1 98.94 59 VAL B C 1
ATOM 2407 O O . VAL B 1 59 ? 1.77 19.5 21.953 1 98.94 59 VAL B O 1
ATOM 2410 N N . ALA B 1 60 ? 2.83 19.422 23.953 1 98.94 60 ALA B N 1
ATOM 2411 C CA . ALA B 1 60 ? 3.676 18.281 23.578 1 98.94 60 ALA B CA 1
ATOM 2412 C C . ALA B 1 60 ? 3.029 16.969 23.984 1 98.94 60 ALA B C 1
ATOM 2414 O O . ALA B 1 60 ? 2.338 16.891 25 1 98.94 60 ALA B O 1
ATOM 2415 N N . ASP B 1 61 ? 3.195 15.961 23.203 1 98.94 61 ASP B N 1
ATOM 2416 C CA . ASP B 1 61 ? 2.707 14.609 23.453 1 98.94 61 ASP B CA 1
ATOM 2417 C C . ASP B 1 61 ? 3.756 13.562 23.078 1 98.94 61 ASP B C 1
ATOM 2419 O O . ASP B 1 61 ? 4.406 13.68 22.031 1 98.94 61 ASP B O 1
ATOM 2423 N N . ALA B 1 62 ? 3.982 12.578 23.859 1 98.81 62 ALA B N 1
ATOM 2424 C CA . ALA B 1 62 ? 5.027 11.594 23.594 1 98.81 62 ALA B CA 1
ATOM 2425 C C . ALA B 1 62 ? 4.434 10.203 23.422 1 98.81 62 ALA B C 1
ATOM 2427 O O . ALA B 1 62 ? 5.141 9.195 23.547 1 98.81 62 ALA B O 1
ATOM 2428 N N . SER B 1 63 ? 3.131 10.125 23.156 1 98.75 63 SER B N 1
ATOM 2429 C CA . SER B 1 63 ? 2.467 8.836 22.969 1 98.75 63 SER B CA 1
ATOM 2430 C C . SER B 1 63 ? 3.09 8.062 21.812 1 98.75 63 SER B C 1
ATOM 2432 O O . SER B 1 63 ? 3.441 8.641 20.781 1 98.75 63 SER B O 1
ATOM 2434 N N . ASP B 1 64 ? 3.254 6.777 21.953 1 98.69 64 ASP B N 1
ATOM 2435 C CA . ASP B 1 64 ? 3.703 5.875 20.906 1 98.69 64 ASP B CA 1
ATOM 2436 C C . ASP B 1 64 ? 2.543 5.461 20 1 98.69 64 ASP B C 1
ATOM 2438 O O . ASP B 1 64 ? 1.716 4.633 20.391 1 98.69 64 ASP B O 1
ATOM 2442 N N . ILE B 1 65 ? 2.566 5.93 18.797 1 98.5 65 ILE B N 1
ATOM 2443 C CA . ILE B 1 65 ? 1.396 5.762 17.953 1 98.5 65 ILE B CA 1
ATOM 2444 C C . ILE B 1 65 ? 1.39 4.359 17.344 1 98.5 65 ILE B C 1
ATOM 2446 O O . ILE B 1 65 ? 0.407 3.947 16.734 1 98.5 65 ILE B O 1
ATOM 2450 N N . ALA B 1 66 ? 2.457 3.574 17.516 1 98.25 66 ALA B N 1
ATOM 2451 C CA . ALA B 1 66 ? 2.533 2.225 16.953 1 98.25 66 ALA B CA 1
ATOM 2452 C C . ALA B 1 66 ? 1.643 1.261 17.734 1 98.25 66 ALA B C 1
ATOM 2454 O O . ALA B 1 66 ? 1.518 0.09 17.375 1 98.25 66 ALA B O 1
ATOM 2455 N N . THR B 1 67 ? 1.038 1.748 18.828 1 98.38 67 THR B N 1
ATOM 2456 C CA . THR B 1 67 ? 0.079 0.953 19.594 1 98.38 67 THR B CA 1
ATOM 2457 C C . THR B 1 67 ? -1.302 1.602 19.562 1 98.38 67 THR B C 1
ATOM 2459 O O . THR B 1 67 ? -1.416 2.828 19.516 1 98.38 67 THR B O 1
ATOM 2462 N N . TRP B 1 68 ? -2.297 0.728 19.625 1 98.69 68 TRP B N 1
ATOM 2463 C CA . TRP B 1 68 ? -3.67 1.224 19.641 1 98.69 68 TRP B CA 1
ATOM 2464 C C . TRP B 1 68 ? -3.891 2.203 20.781 1 98.69 68 TRP B C 1
ATOM 2466 O O . TRP B 1 68 ? -4.434 3.293 20.578 1 98.69 68 TRP B O 1
ATOM 2476 N N . ASP B 1 69 ? -3.41 1.854 21.969 1 98.75 69 ASP B N 1
ATOM 2477 C CA . ASP B 1 69 ? -3.621 2.678 23.156 1 98.75 69 ASP B CA 1
ATOM 2478 C C . ASP B 1 69 ? -2.836 3.984 23.062 1 98.75 69 ASP B C 1
ATOM 2480 O O . ASP B 1 69 ? -3.314 5.035 23.5 1 98.75 69 ASP B O 1
ATOM 2484 N N . GLY B 1 70 ? -1.636 3.898 22.562 1 98.88 70 GLY B N 1
ATOM 2485 C CA . GLY B 1 70 ? -0.849 5.109 22.375 1 98.88 70 GLY B CA 1
ATOM 2486 C C . GLY B 1 70 ? -1.48 6.098 21.422 1 98.88 70 GLY B C 1
ATOM 2487 O O . GLY B 1 70 ? -1.535 7.297 21.703 1 98.88 70 GLY B O 1
ATOM 2488 N N . ALA B 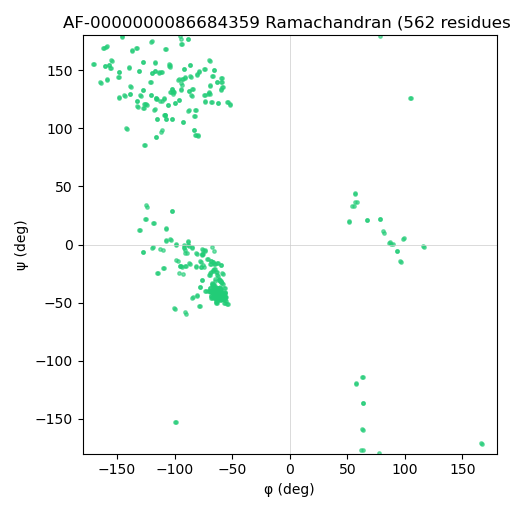1 71 ? -2.01 5.605 20.344 1 98.94 71 ALA B N 1
ATOM 2489 C CA . ALA B 1 71 ? -2.707 6.453 19.375 1 98.94 71 ALA B CA 1
ATOM 2490 C C . ALA B 1 71 ? -3.965 7.062 19.984 1 98.94 71 ALA B C 1
ATOM 2492 O O . ALA B 1 71 ? -4.277 8.234 19.75 1 98.94 71 ALA B O 1
ATOM 2493 N N . GLY B 1 72 ? -4.629 6.234 20.719 1 98.88 72 GLY B N 1
ATOM 2494 C CA . GLY B 1 72 ? -5.812 6.727 21.406 1 98.88 72 GLY B CA 1
ATOM 2495 C C . GLY B 1 72 ? -5.512 7.824 22.406 1 98.88 72 GLY B C 1
ATOM 2496 O O . GLY B 1 72 ? -6.234 8.82 22.484 1 98.88 72 GLY B O 1
ATOM 2497 N N . ALA B 1 73 ? -4.488 7.672 23.156 1 98.94 73 ALA B N 1
ATOM 2498 C CA . ALA B 1 73 ? -4.07 8.672 24.125 1 98.94 73 ALA B CA 1
ATOM 2499 C C . ALA B 1 73 ? -3.73 9.992 23.453 1 98.94 73 ALA B C 1
ATOM 2501 O O . ALA B 1 73 ? -4.035 11.07 23.969 1 98.94 73 ALA B O 1
ATOM 2502 N N . LEU B 1 74 ? -3.152 9.898 22.312 1 98.94 74 LEU B N 1
ATOM 2503 C CA . LEU B 1 74 ? -2.783 11.086 21.547 1 98.94 74 LEU B CA 1
ATOM 2504 C C . LEU B 1 74 ? -4.023 11.875 21.141 1 98.94 74 LEU B C 1
ATOM 2506 O O . LEU B 1 74 ? -4.082 13.094 21.344 1 98.94 74 LEU B O 1
ATOM 2510 N N . VAL B 1 75 ? -5 11.188 20.562 1 98.94 75 VAL B N 1
ATOM 2511 C CA . VAL B 1 75 ? -6.227 11.844 20.109 1 98.94 75 VAL B CA 1
ATOM 2512 C C . VAL B 1 75 ? -6.984 12.391 21.312 1 98.94 75 VAL B C 1
ATOM 2514 O O . VAL B 1 75 ? -7.484 13.523 21.281 1 98.94 75 VAL B O 1
ATOM 2517 N N . ALA B 1 76 ? -7.008 11.609 22.391 1 98.88 76 ALA B N 1
ATOM 2518 C CA . ALA B 1 76 ? -7.656 12.062 23.609 1 98.88 76 ALA B CA 1
ATOM 2519 C C . ALA B 1 76 ? -6.984 13.312 24.156 1 98.88 76 ALA B C 1
ATOM 2521 O O . ALA B 1 76 ? -7.652 14.219 24.672 1 98.88 76 ALA B O 1
ATOM 2522 N N . HIS B 1 77 ? -5.703 13.344 24.094 1 98.88 77 HIS B N 1
ATOM 2523 C CA . HIS B 1 77 ? -4.961 14.508 24.547 1 98.88 77 HIS B CA 1
ATOM 2524 C C . HIS B 1 77 ? -5.402 15.766 23.812 1 98.88 77 HIS B C 1
ATOM 2526 O O . HIS B 1 77 ? -5.551 16.828 24.422 1 98.88 77 HIS B O 1
ATOM 2532 N N . CYS B 1 78 ? -5.586 15.68 22.531 1 98.94 78 CYS B N 1
ATOM 2533 C CA . CYS B 1 78 ? -6.031 16.812 21.734 1 98.94 78 CYS B CA 1
ATOM 2534 C C . CYS B 1 78 ? -7.41 17.281 22.172 1 98.94 78 CYS B C 1
ATOM 2536 O O . CYS B 1 78 ? -7.629 18.469 22.375 1 98.94 78 CYS B O 1
ATOM 2538 N N . VAL B 1 79 ? -8.312 16.328 22.344 1 98.81 79 VAL B N 1
ATOM 2539 C CA . VAL B 1 79 ? -9.68 16.656 22.734 1 98.81 79 VAL B CA 1
ATOM 2540 C C . VAL B 1 79 ? -9.688 17.266 24.141 1 98.81 79 VAL B C 1
ATOM 2542 O O . VAL B 1 79 ? -10.383 18.266 24.375 1 98.81 79 VAL B O 1
ATOM 2545 N N . ASP B 1 80 ? -8.938 16.719 25.016 1 98.81 80 ASP B N 1
ATOM 2546 C CA . ASP B 1 80 ? -8.867 17.219 26.391 1 98.81 80 ASP B CA 1
ATOM 2547 C C . ASP B 1 80 ? -8.281 18.641 26.422 1 98.81 80 ASP B C 1
ATOM 2549 O O . ASP B 1 80 ? -8.758 19.484 27.156 1 98.81 80 ASP B O 1
ATOM 2553 N N . ALA B 1 81 ? -7.273 18.859 25.609 1 98.81 81 ALA B N 1
ATOM 2554 C CA . ALA B 1 81 ? -6.535 20.125 25.641 1 98.81 81 ALA B CA 1
ATOM 2555 C C . ALA B 1 81 ? -7.305 21.234 24.922 1 98.81 81 ALA B C 1
ATOM 2557 O O . ALA B 1 81 ? -7.277 22.391 25.344 1 98.81 81 ALA B O 1
ATOM 2558 N N . PHE B 1 82 ? -8 20.859 23.828 1 98.69 82 PHE B N 1
ATOM 2559 C CA . PHE B 1 82 ? -8.477 21.922 22.953 1 98.69 82 PHE B CA 1
ATOM 2560 C C . PHE B 1 82 ? -9.977 21.781 22.688 1 98.69 82 PHE B C 1
ATOM 2562 O O . PHE B 1 82 ? -10.578 22.625 22.031 1 98.69 82 PHE B O 1
ATOM 2569 N N . GLY B 1 83 ? -10.602 20.703 23.141 1 98.38 83 GLY B N 1
ATOM 2570 C CA . GLY B 1 83 ? -12.039 20.531 23.094 1 98.38 83 GLY B CA 1
ATOM 2571 C C . GLY B 1 83 ? -12.516 19.75 21.891 1 98.38 83 GLY B C 1
ATOM 2572 O O . GLY B 1 83 ? -13.656 19.281 21.844 1 98.38 83 GLY B O 1
ATOM 2573 N N . ALA B 1 84 ? -11.656 19.578 20.906 1 98.19 84 ALA B N 1
ATOM 2574 C CA . ALA B 1 84 ? -11.992 18.891 19.672 1 98.19 84 ALA B CA 1
ATOM 2575 C C . ALA B 1 84 ? -10.742 18.406 18.953 1 98.19 84 ALA B C 1
ATOM 2577 O O . ALA B 1 84 ? -9.617 18.672 19.391 1 98.19 84 ALA B O 1
ATOM 2578 N N . ILE B 1 85 ? -10.906 17.609 17.953 1 98.88 85 ILE B N 1
ATOM 2579 C CA . ILE B 1 85 ? -9.898 17.375 16.938 1 98.88 85 ILE B CA 1
ATOM 2580 C C . ILE B 1 85 ? -10.477 17.672 15.555 1 98.88 85 ILE B C 1
ATOM 2582 O O . ILE B 1 85 ? -11.445 17.047 15.125 1 98.88 85 ILE B O 1
ATOM 2586 N N . ASP B 1 86 ? -9.836 18.641 14.867 1 98.88 86 ASP B N 1
ATOM 2587 C CA . ASP B 1 86 ? -10.32 19.094 13.562 1 98.88 86 ASP B CA 1
ATOM 2588 C C . ASP B 1 86 ? -9.391 18.641 12.445 1 98.88 86 ASP B C 1
ATOM 2590 O O . ASP B 1 86 ? -9.773 18.641 11.273 1 98.88 86 ASP B O 1
ATOM 2594 N N . GLY B 1 87 ? -8.18 18.312 12.805 1 98.94 87 GLY B N 1
ATOM 2595 C CA . GLY B 1 87 ? -7.188 17.891 11.828 1 98.94 87 GLY B CA 1
ATOM 2596 C C . GLY B 1 87 ? -6.191 16.891 12.383 1 98.94 87 GLY B C 1
ATOM 2597 O O . GLY B 1 87 ? -5.812 16.969 13.555 1 98.94 87 GLY B O 1
ATOM 2598 N N . LEU B 1 88 ? -5.781 15.984 11.602 1 99 88 LEU B N 1
ATOM 2599 C CA . LEU B 1 88 ? -4.73 15.016 11.898 1 99 88 LEU B CA 1
ATOM 2600 C C . LEU B 1 88 ? -3.734 14.922 10.75 1 99 88 LEU B C 1
ATOM 2602 O O . LEU B 1 88 ? -4.129 14.758 9.594 1 99 88 LEU B O 1
ATOM 2606 N N . VAL B 1 89 ? -2.484 15.156 11.055 1 99 89 VAL B N 1
ATOM 2607 C CA . VAL B 1 89 ? -1.409 14.875 10.109 1 99 89 VAL B CA 1
ATOM 2608 C C . VAL B 1 89 ? -0.629 13.641 10.578 1 99 89 VAL B C 1
ATOM 2610 O O . VAL B 1 89 ? 0.082 13.695 11.578 1 99 89 VAL B O 1
ATOM 2613 N N . ASN B 1 90 ? -0.824 12.562 9.867 1 98.94 90 ASN B N 1
ATOM 2614 C CA . ASN B 1 90 ? -0.033 11.359 10.109 1 98.94 90 ASN B CA 1
ATOM 2615 C C . ASN B 1 90 ? 1.324 11.438 9.414 1 98.94 90 ASN B C 1
ATOM 2617 O O . ASN B 1 90 ? 1.465 11.008 8.266 1 98.94 90 ASN B O 1
ATOM 2621 N N . ASN B 1 91 ? 2.311 11.891 10.141 1 98.81 91 ASN B N 1
ATOM 2622 C CA . ASN B 1 91 ? 3.631 12.164 9.586 1 98.81 91 ASN B CA 1
ATOM 2623 C C . ASN B 1 91 ? 4.688 11.227 10.172 1 98.81 91 ASN B C 1
ATOM 2625 O O . ASN B 1 91 ? 5.707 10.961 9.531 1 98.81 91 ASN B O 1
ATOM 2629 N N . ALA B 1 92 ? 4.43 10.703 11.367 1 98.69 92 ALA B N 1
ATOM 2630 C CA . ALA B 1 92 ? 5.422 9.867 12.039 1 98.69 92 ALA B CA 1
ATOM 2631 C C . ALA B 1 92 ? 5.785 8.656 11.172 1 98.69 92 ALA B C 1
ATOM 2633 O O . ALA B 1 92 ? 4.914 8.047 10.547 1 98.69 92 ALA B O 1
ATOM 2634 N N . GLY B 1 93 ? 6.969 8.391 11.094 1 97.31 93 GLY B N 1
ATOM 2635 C CA . GLY B 1 93 ? 7.445 7.242 10.344 1 97.31 93 GLY B CA 1
ATOM 2636 C C . GLY B 1 93 ? 8.922 6.957 10.562 1 97.31 93 GLY B C 1
ATOM 2637 O O . GLY B 1 93 ? 9.672 7.836 10.992 1 97.31 93 GLY B O 1
ATOM 2638 N N . ILE B 1 94 ? 9.297 5.766 10.367 1 96.5 94 ILE B N 1
ATOM 2639 C CA . ILE B 1 94 ? 10.703 5.371 10.406 1 96.5 94 ILE B CA 1
ATOM 2640 C C . ILE B 1 94 ? 11.133 4.844 9.039 1 96.5 94 ILE B C 1
ATOM 2642 O O . ILE B 1 94 ? 10.289 4.488 8.219 1 96.5 94 ILE B O 1
ATOM 2646 N N . PHE B 1 95 ? 12.414 4.918 8.812 1 90.38 95 PHE B N 1
ATOM 2647 C CA . PHE B 1 95 ? 13.031 4.633 7.527 1 90.38 95 PHE B CA 1
ATOM 2648 C C . PHE B 1 95 ? 14.234 3.703 7.699 1 90.38 95 PHE B C 1
ATOM 2650 O O . PHE B 1 95 ? 15.164 4.016 8.445 1 90.38 95 PHE B O 1
ATOM 2657 N N . ARG B 1 96 ? 14.164 2.588 7.129 1 90.06 96 ARG B N 1
ATOM 2658 C CA . ARG B 1 96 ? 15.25 1.619 7.102 1 90.06 96 ARG B CA 1
ATOM 2659 C C . ARG B 1 96 ? 15.531 1.144 5.676 1 90.06 96 ARG B C 1
ATOM 2661 O O . ARG B 1 96 ? 14.602 0.792 4.945 1 90.06 96 ARG B O 1
ATOM 2668 N N . LEU B 1 97 ? 16.797 1.235 5.285 1 92.94 97 LEU B N 1
ATOM 2669 C CA . LEU B 1 97 ? 17.188 0.72 3.98 1 92.94 97 LEU B CA 1
ATOM 2670 C C . LEU B 1 97 ? 17.703 -0.713 4.098 1 92.94 97 LEU B C 1
ATOM 2672 O O . LEU B 1 97 ? 18.406 -1.051 5.051 1 92.94 97 LEU B O 1
ATOM 2676 N N . ALA B 1 98 ? 17.312 -1.558 3.133 1 95.69 98 ALA B N 1
ATOM 2677 C CA . ALA B 1 98 ? 17.828 -2.922 3.098 1 95.69 98 ALA B CA 1
ATOM 2678 C C . ALA B 1 98 ? 17.562 -3.574 1.743 1 95.69 98 ALA B C 1
ATOM 2680 O O . ALA B 1 98 ? 16.484 -3.408 1.167 1 95.69 98 ALA B O 1
ATOM 2681 N N . SER B 1 99 ? 18.562 -4.305 1.293 1 96.31 99 SER B N 1
ATOM 2682 C CA . SER B 1 99 ? 18.328 -5.234 0.193 1 96.31 99 SER B CA 1
ATOM 2683 C C . SER B 1 99 ? 17.406 -6.379 0.62 1 96.31 99 SER B C 1
ATOM 2685 O O . SER B 1 99 ? 17.484 -6.844 1.76 1 96.31 99 SER B O 1
ATOM 2687 N N . PRO B 1 100 ? 16.562 -6.828 -0.35 1 98.06 100 PRO B N 1
ATOM 2688 C CA . PRO B 1 100 ? 15.75 -7.984 0.037 1 98.06 100 PRO B CA 1
ATOM 2689 C C . PRO B 1 100 ? 16.594 -9.219 0.353 1 98.06 100 PRO B C 1
ATOM 2691 O O . PRO B 1 100 ? 16.125 -10.133 1.041 1 98.06 100 PRO B O 1
ATOM 2694 N N . PHE B 1 101 ? 17.844 -9.258 -0.042 1 97.88 101 PHE B N 1
ATOM 2695 C CA . PHE B 1 101 ? 18.719 -10.383 0.247 1 97.88 101 PHE B CA 1
ATOM 2696 C C . PHE B 1 101 ? 19.203 -10.328 1.691 1 97.88 101 PHE B C 1
ATOM 2698 O O . PHE B 1 101 ? 19.625 -11.344 2.248 1 97.88 101 PHE B O 1
ATOM 2705 N N . ASP B 1 102 ? 19.109 -9.102 2.307 1 96.62 102 ASP B N 1
ATOM 2706 C CA . ASP B 1 102 ? 19.703 -8.906 3.623 1 96.62 102 ASP B CA 1
ATOM 2707 C C . ASP B 1 102 ? 18.703 -8.266 4.586 1 96.62 102 ASP B C 1
ATOM 2709 O O . ASP B 1 102 ? 19.078 -7.844 5.684 1 96.62 102 ASP B O 1
ATOM 2713 N N . GLN B 1 103 ? 17.547 -8.219 4.254 1 98 103 GLN B N 1
ATOM 2714 C CA . GLN B 1 103 ? 16.5 -7.555 5.035 1 98 103 GLN B CA 1
ATOM 2715 C C . GLN B 1 103 ? 16.344 -8.219 6.398 1 98 103 GLN B C 1
ATOM 2717 O O . GLN B 1 103 ? 16.109 -9.422 6.488 1 98 103 GLN B O 1
ATOM 2722 N N . ASP B 1 104 ? 16.516 -7.449 7.453 1 98.31 104 ASP B N 1
ATOM 2723 C CA . ASP B 1 104 ? 16.172 -7.906 8.797 1 98.31 104 ASP B CA 1
ATOM 2724 C C . ASP B 1 104 ? 14.656 -7.926 8.992 1 98.31 104 ASP B C 1
ATOM 2726 O O . ASP B 1 104 ? 14 -6.887 8.898 1 98.31 104 ASP B O 1
ATOM 2730 N N . PRO B 1 105 ? 14.086 -9.086 9.352 1 98 105 PRO B N 1
ATOM 2731 C CA . PRO B 1 105 ? 12.633 -9.164 9.469 1 98 105 PRO B CA 1
ATOM 2732 C C . PRO B 1 105 ? 12.086 -8.273 10.578 1 98 105 PRO B C 1
ATOM 2734 O O . PRO B 1 105 ? 10.961 -7.781 10.484 1 98 105 PRO B O 1
ATOM 2737 N N . ASP B 1 106 ? 12.844 -8.086 11.594 1 98.19 106 ASP B N 1
ATOM 2738 C CA . ASP B 1 106 ? 12.383 -7.23 12.68 1 98.19 106 ASP B CA 1
ATOM 2739 C C . ASP B 1 106 ? 12.305 -5.773 12.234 1 98.19 106 ASP B C 1
ATOM 2741 O O . ASP B 1 106 ? 11.391 -5.043 12.625 1 98.19 106 ASP B O 1
ATOM 2745 N N . ASP B 1 107 ? 13.305 -5.375 11.453 1 98.12 107 ASP B N 1
ATOM 2746 C CA . ASP B 1 107 ? 13.266 -4.023 10.898 1 98.12 107 ASP B CA 1
ATOM 2747 C C . ASP B 1 107 ? 12.078 -3.85 9.953 1 98.12 107 ASP B C 1
ATOM 2749 O O . ASP B 1 107 ? 11.406 -2.812 9.977 1 98.12 107 ASP B O 1
ATOM 2753 N N . PHE B 1 108 ? 11.844 -4.844 9.125 1 98.69 108 PHE B N 1
ATOM 2754 C CA . PHE B 1 108 ? 10.695 -4.797 8.219 1 98.69 108 PHE B CA 1
ATOM 2755 C C . PHE B 1 108 ? 9.398 -4.609 9 1 98.69 108 PHE B C 1
ATOM 2757 O O . PHE B 1 108 ? 8.617 -3.701 8.703 1 98.69 108 PHE B O 1
ATOM 2764 N N . ARG B 1 109 ? 9.227 -5.422 9.984 1 98.56 109 ARG B N 1
ATOM 2765 C CA . ARG B 1 109 ? 8.023 -5.391 10.805 1 98.56 109 ARG B CA 1
ATOM 2766 C C . ARG B 1 109 ? 7.871 -4.043 11.508 1 98.56 109 ARG B C 1
ATOM 2768 O O . ARG B 1 109 ? 6.773 -3.484 11.555 1 98.56 109 ARG B O 1
ATOM 2775 N N . ALA B 1 110 ? 8.93 -3.539 12.031 1 98.44 110 ALA B N 1
ATOM 2776 C CA . ALA B 1 110 ? 8.883 -2.262 12.742 1 98.44 110 ALA B CA 1
ATOM 2777 C C . ALA B 1 110 ? 8.414 -1.141 11.82 1 98.44 110 ALA B C 1
ATOM 2779 O O . ALA B 1 110 ? 7.621 -0.286 12.227 1 98.44 110 ALA B O 1
ATOM 2780 N N . VAL B 1 111 ? 8.891 -1.146 10.602 1 98.69 111 VAL B N 1
ATOM 2781 C CA . VAL B 1 111 ? 8.5 -0.13 9.625 1 98.69 111 VAL B CA 1
ATOM 2782 C C . VAL B 1 111 ? 7 -0.216 9.359 1 98.69 111 VAL B C 1
ATOM 2784 O O . VAL B 1 111 ? 6.309 0.803 9.344 1 98.69 111 VAL B O 1
ATOM 2787 N N . ILE B 1 112 ? 6.484 -1.415 9.227 1 98.88 112 ILE B N 1
ATOM 2788 C CA . ILE B 1 112 ? 5.062 -1.599 8.969 1 98.88 112 ILE B CA 1
ATOM 2789 C C . ILE B 1 112 ? 4.25 -1.166 10.188 1 98.88 112 ILE B C 1
ATOM 2791 O O . ILE B 1 112 ? 3.211 -0.515 10.047 1 98.88 112 ILE B O 1
ATOM 2795 N N . GLU B 1 113 ? 4.691 -1.476 11.32 1 98.69 113 GLU B N 1
ATOM 2796 C CA . GLU B 1 113 ? 3.979 -1.164 12.555 1 98.69 113 GLU B CA 1
ATOM 2797 C C . GLU B 1 113 ? 3.898 0.343 12.781 1 98.69 113 GLU B C 1
ATOM 2799 O O . GLU B 1 113 ? 2.828 0.873 13.094 1 98.69 113 GLU B O 1
ATOM 2804 N N . VAL B 1 114 ? 4.953 0.985 12.609 1 98.69 114 VAL B N 1
ATOM 2805 C CA . VAL B 1 114 ? 4.984 2.416 12.891 1 98.69 114 VAL B CA 1
ATOM 2806 C C . VAL B 1 114 ? 4.332 3.182 11.742 1 98.69 114 VAL B C 1
ATOM 2808 O O . VAL B 1 114 ? 3.404 3.967 11.961 1 98.69 114 VAL B O 1
ATOM 2811 N N . ASN B 1 115 ? 4.793 2.924 10.5 1 98.88 115 ASN B N 1
ATOM 2812 C CA . ASN B 1 115 ? 4.402 3.76 9.375 1 98.88 115 ASN B CA 1
ATOM 2813 C C . ASN B 1 115 ? 2.961 3.498 8.953 1 98.88 115 ASN B C 1
ATOM 2815 O O . ASN B 1 115 ? 2.244 4.426 8.57 1 98.88 115 ASN B O 1
ATOM 2819 N N . LEU B 1 116 ? 2.588 2.223 8.977 1 98.94 116 LEU B N 1
ATOM 2820 C CA . LEU B 1 116 ? 1.273 1.884 8.445 1 98.94 116 LEU B CA 1
ATOM 2821 C C . LEU B 1 116 ? 0.261 1.7 9.57 1 98.94 116 LEU B C 1
ATOM 2823 O O . LEU B 1 116 ? -0.761 2.389 9.617 1 98.94 116 LEU B O 1
ATOM 2827 N N . LEU B 1 117 ? 0.562 0.833 10.516 1 98.94 117 LEU B N 1
ATOM 2828 C CA . LEU B 1 117 ? -0.386 0.614 11.602 1 98.94 117 LEU B CA 1
ATOM 2829 C C . LEU B 1 117 ? -0.516 1.862 12.469 1 98.94 117 LEU B C 1
ATOM 2831 O O . LEU B 1 117 ? -1.616 2.211 12.906 1 98.94 117 LEU B O 1
ATOM 2835 N N . GLY B 1 118 ? 0.591 2.506 12.734 1 98.94 118 GLY B N 1
ATOM 2836 C CA . GLY B 1 118 ? 0.522 3.758 13.469 1 98.94 118 GLY B CA 1
ATOM 2837 C C . GLY B 1 118 ? -0.378 4.789 12.82 1 98.94 118 GLY B C 1
ATOM 2838 O O . GLY B 1 118 ? -1.189 5.426 13.492 1 98.94 118 GLY B O 1
ATOM 2839 N N . THR B 1 119 ? -0.225 4.961 11.5 1 98.94 119 THR B N 1
ATOM 2840 C CA . THR B 1 119 ? -1.091 5.844 10.719 1 98.94 119 THR B CA 1
ATOM 2841 C C . THR B 1 119 ? -2.553 5.422 10.859 1 98.94 119 THR B C 1
ATOM 2843 O O . THR B 1 119 ? -3.422 6.258 11.109 1 98.94 119 THR B O 1
ATOM 2846 N N . ALA B 1 120 ? -2.795 4.145 10.719 1 98.94 120 ALA B N 1
ATOM 2847 C CA . ALA B 1 120 ? -4.156 3.619 10.789 1 98.94 120 ALA B CA 1
ATOM 2848 C C . ALA B 1 120 ? -4.766 3.859 12.164 1 98.94 120 ALA B C 1
ATOM 2850 O O . ALA B 1 120 ? -5.918 4.281 12.281 1 98.94 120 ALA B O 1
ATOM 2851 N N . TYR B 1 121 ? -4.004 3.582 13.195 1 98.94 121 TYR B N 1
ATOM 2852 C CA . TYR B 1 121 ? -4.508 3.709 14.562 1 98.94 121 TYR B CA 1
ATOM 2853 C C . TYR B 1 121 ? -4.875 5.156 14.875 1 98.94 121 TYR B C 1
ATOM 2855 O O . TYR B 1 121 ? -5.969 5.434 15.359 1 98.94 121 TYR B O 1
ATOM 2863 N N . CYS B 1 122 ? -3.973 6.074 14.555 1 98.94 122 CYS B N 1
ATOM 2864 C CA . CYS B 1 122 ? -4.266 7.488 14.766 1 98.94 122 CYS B CA 1
ATOM 2865 C C . CYS B 1 122 ? -5.488 7.914 13.961 1 98.94 122 CYS B C 1
ATOM 2867 O O . CYS B 1 122 ? -6.367 8.602 14.477 1 98.94 122 CYS B O 1
ATOM 2869 N N . GLY B 1 123 ? -5.512 7.504 12.719 1 98.94 123 GLY B N 1
ATOM 2870 C CA . GLY B 1 123 ? -6.625 7.859 11.852 1 98.94 123 GLY B CA 1
ATOM 2871 C C . GLY B 1 123 ? -7.961 7.344 12.359 1 98.94 123 GLY B C 1
ATOM 2872 O O . GLY B 1 123 ? -8.961 8.07 12.344 1 98.94 123 GLY B O 1
ATOM 2873 N N . LEU B 1 124 ? -7.996 6.09 12.797 1 98.94 124 LEU B N 1
ATOM 2874 C CA . LEU B 1 124 ? -9.234 5.488 13.273 1 98.94 124 LEU B CA 1
ATOM 2875 C C . LEU B 1 124 ? -9.742 6.199 14.523 1 98.94 124 LEU B C 1
ATOM 2877 O O . LEU B 1 124 ? -10.938 6.496 14.625 1 98.94 124 LEU B O 1
ATOM 2881 N N . HIS B 1 125 ? -8.859 6.477 15.469 1 98.94 125 HIS B N 1
ATOM 2882 C CA . HIS B 1 125 ? -9.258 7.234 16.641 1 98.94 125 HIS B CA 1
ATOM 2883 C C . HIS B 1 125 ? -9.766 8.617 16.266 1 98.94 125 HIS B C 1
ATOM 2885 O O . HIS B 1 125 ? -10.773 9.086 16.797 1 98.94 125 HIS B O 1
ATOM 2891 N N . ALA B 1 126 ? -9.094 9.305 15.352 1 98.94 126 ALA B N 1
ATOM 2892 C CA . ALA B 1 126 ? -9.477 10.656 14.945 1 98.94 126 ALA B CA 1
ATOM 2893 C C . ALA B 1 126 ? -10.844 10.648 14.258 1 98.94 126 ALA B C 1
ATOM 2895 O O . ALA B 1 126 ? -11.695 11.492 14.555 1 98.94 126 ALA B O 1
ATOM 2896 N N . ILE B 1 127 ? -11.039 9.695 13.344 1 98.88 127 ILE B N 1
ATOM 2897 C CA . ILE B 1 127 ? -12.297 9.578 12.617 1 98.88 127 ILE B CA 1
ATOM 2898 C C . ILE B 1 127 ? -13.453 9.445 13.609 1 98.88 127 ILE B C 1
ATOM 2900 O O . ILE B 1 127 ? -14.492 10.086 13.453 1 98.88 127 ILE B O 1
ATOM 2904 N N . ARG B 1 128 ? -13.258 8.656 14.672 1 98.62 128 ARG B N 1
ATOM 2905 C CA . ARG B 1 128 ? -14.289 8.414 15.672 1 98.62 128 ARG B CA 1
ATOM 2906 C C . ARG B 1 128 ? -14.555 9.664 16.5 1 98.62 128 ARG B C 1
ATOM 2908 O O . ARG B 1 128 ? -15.672 9.875 16.984 1 98.62 128 ARG B O 1
ATOM 2915 N N . ALA B 1 129 ? -13.555 10.492 16.594 1 98.69 129 ALA B N 1
ATOM 2916 C CA . ALA B 1 129 ? -13.648 11.648 17.484 1 98.69 129 ALA B CA 1
ATOM 2917 C C . ALA B 1 129 ? -14.094 12.891 16.719 1 98.69 129 ALA B C 1
ATOM 2919 O O . ALA B 1 129 ? -14.547 13.867 17.312 1 98.69 129 ALA B O 1
ATOM 2920 N N . MET B 1 130 ? -13.977 12.891 15.352 1 98.19 130 MET B N 1
ATOM 2921 C CA . MET B 1 130 ? -14.258 14.055 14.516 1 98.19 130 MET B CA 1
ATOM 2922 C C . MET B 1 130 ? -15.742 14.148 14.188 1 98.19 130 MET B C 1
ATOM 2924 O O . MET B 1 130 ? -16.375 13.141 13.852 1 98.19 130 MET B O 1
ATOM 2928 N N . THR B 1 131 ? -16.312 15.312 14.32 1 94.12 131 THR B N 1
ATOM 2929 C CA . THR B 1 131 ? -17.609 15.609 13.719 1 94.12 131 THR B CA 1
ATOM 2930 C C . THR B 1 131 ? -17.438 16.047 12.266 1 94.12 131 THR B C 1
ATOM 2932 O O . THR B 1 131 ? -18.172 15.602 11.391 1 94.12 131 THR B O 1
ATOM 2935 N N . ARG B 1 132 ? -16.547 16.875 12.062 1 96.94 132 ARG B N 1
ATOM 2936 C CA . ARG B 1 132 ? -15.977 17.344 10.797 1 96.94 132 ARG B CA 1
ATOM 2937 C C . ARG B 1 132 ? -14.469 17.5 10.898 1 96.94 132 ARG B C 1
ATOM 2939 O O . ARG B 1 132 ? -13.93 17.688 12 1 96.94 132 ARG B O 1
ATOM 2946 N N . GLY B 1 133 ? -13.758 17.375 9.797 1 98.25 133 GLY B N 1
ATOM 2947 C CA . GLY B 1 133 ? -12.32 17.578 9.898 1 98.25 133 GLY B CA 1
ATOM 2948 C C . GLY B 1 133 ? -11.562 17.094 8.68 1 98.25 133 GLY B C 1
ATOM 2949 O O . GLY B 1 133 ? -12.141 16.938 7.598 1 98.25 133 GLY B O 1
ATOM 2950 N N . SER B 1 134 ? -10.258 17.094 8.812 1 98.88 134 SER B N 1
ATOM 2951 C CA . SER B 1 134 ? -9.367 16.719 7.715 1 98.88 134 SER B CA 1
ATOM 2952 C C . SER B 1 134 ? -8.211 15.852 8.211 1 98.88 134 SER B C 1
ATOM 2954 O O . SER B 1 134 ? -7.602 16.156 9.242 1 98.88 134 SER B O 1
ATOM 2956 N N . ILE B 1 135 ? -8.031 14.781 7.555 1 98.94 135 ILE B N 1
ATOM 2957 C CA . ILE B 1 135 ? -6.887 13.906 7.801 1 98.94 135 ILE B CA 1
ATOM 2958 C C . ILE B 1 135 ? -5.918 13.992 6.625 1 98.94 135 ILE B C 1
ATOM 2960 O O . ILE B 1 135 ? -6.32 13.852 5.469 1 98.94 135 ILE B O 1
ATOM 2964 N N . VAL B 1 136 ? -4.664 14.305 6.91 1 99 136 VAL B N 1
ATOM 2965 C CA . VAL B 1 136 ? -3.596 14.312 5.914 1 99 136 VAL B CA 1
ATOM 2966 C C . VAL B 1 136 ? -2.561 13.242 6.25 1 99 136 VAL B C 1
ATOM 2968 O O . VAL B 1 136 ? -1.815 13.375 7.227 1 99 136 VAL B O 1
ATOM 2971 N N . ASN B 1 137 ? -2.533 12.203 5.48 1 98.94 137 ASN B N 1
ATOM 2972 C CA . ASN B 1 137 ? -1.523 11.164 5.629 1 98.94 137 ASN B CA 1
ATOM 2973 C C . ASN B 1 137 ? -0.25 11.5 4.859 1 98.94 137 ASN B C 1
ATOM 2975 O O . ASN B 1 137 ? -0.311 12.086 3.777 1 98.94 137 ASN B O 1
ATOM 2979 N N . VAL B 1 138 ? 0.904 11.133 5.414 1 98.88 138 VAL B N 1
ATOM 2980 C CA . VAL B 1 138 ? 2.166 11.344 4.711 1 98.88 138 VAL B CA 1
ATOM 2981 C C . VAL B 1 138 ? 2.639 10.023 4.098 1 98.88 138 VAL B C 1
ATOM 2983 O O . VAL B 1 138 ? 3.004 9.094 4.82 1 98.88 138 VAL B O 1
ATOM 2986 N N . THR B 1 139 ? 2.539 9.953 2.836 1 98.5 139 THR B N 1
ATOM 2987 C CA . THR B 1 139 ? 3.104 8.836 2.088 1 98.5 139 THR B CA 1
ATOM 2988 C C . THR B 1 139 ? 4.453 9.219 1.482 1 98.5 139 THR B C 1
ATOM 2990 O O . THR B 1 139 ? 5.223 9.961 2.092 1 98.5 139 THR B O 1
ATOM 2993 N N . SER B 1 140 ? 4.852 8.625 0.387 1 96.69 140 SER B N 1
ATOM 2994 C CA . SER B 1 140 ? 6.133 8.852 -0.267 1 96.69 140 SER B CA 1
ATOM 2995 C C . SER B 1 140 ? 6.102 8.406 -1.723 1 96.69 140 SER B C 1
ATOM 2997 O O . SER B 1 140 ? 5.328 7.516 -2.086 1 96.69 140 SER B O 1
ATOM 2999 N N . GLY B 1 141 ? 6.969 9.062 -2.48 1 94.69 141 GLY B N 1
ATOM 3000 C CA . GLY B 1 141 ? 7.18 8.539 -3.822 1 94.69 141 GLY B CA 1
ATOM 3001 C C . GLY B 1 141 ? 7.699 7.113 -3.834 1 94.69 141 GLY B C 1
ATOM 3002 O O . GLY B 1 141 ? 7.543 6.398 -4.824 1 94.69 141 GLY B O 1
ATOM 3003 N N . ALA B 1 142 ? 8.195 6.688 -2.783 1 94.31 142 ALA B N 1
ATOM 3004 C CA . ALA B 1 142 ? 8.766 5.344 -2.666 1 94.31 142 ALA B CA 1
ATOM 3005 C C . ALA B 1 142 ? 7.684 4.277 -2.797 1 94.31 142 ALA B C 1
ATOM 3007 O O . ALA B 1 142 ? 7.988 3.102 -3.014 1 94.31 142 ALA B O 1
ATOM 3008 N N . HIS B 1 143 ? 6.398 4.656 -2.678 1 96.06 143 HIS B N 1
ATOM 3009 C CA . HIS B 1 143 ? 5.355 3.643 -2.803 1 96.06 143 HIS B CA 1
ATOM 3010 C C . HIS B 1 143 ? 5.219 3.166 -4.242 1 96.06 143 HIS B C 1
ATOM 3012 O O . HIS B 1 143 ? 4.562 2.154 -4.508 1 96.06 143 HIS B O 1
ATOM 3018 N N . ALA B 1 144 ? 5.867 3.926 -5.184 1 96.44 144 ALA B N 1
ATOM 3019 C CA . ALA B 1 144 ? 5.926 3.48 -6.574 1 96.44 144 ALA B CA 1
ATOM 3020 C C . ALA B 1 144 ? 7.09 2.52 -6.793 1 96.44 144 ALA B C 1
ATOM 3022 O O . ALA B 1 144 ? 7.27 1.993 -7.891 1 96.44 144 ALA B O 1
ATOM 3023 N N . GLY B 1 145 ? 7.871 2.264 -5.777 1 95.75 145 GLY B N 1
ATOM 3024 C CA . GLY B 1 145 ? 9.023 1.384 -5.852 1 95.75 145 GLY B CA 1
ATOM 3025 C C . GLY B 1 145 ? 10.344 2.131 -5.875 1 95.75 145 GLY B C 1
ATOM 3026 O O . GLY B 1 145 ? 10.523 3.068 -6.656 1 95.75 145 GLY B O 1
ATOM 3027 N N . SER B 1 146 ? 11.211 1.779 -4.973 1 93.62 146 SER B N 1
ATOM 3028 C CA . SER B 1 146 ? 12.562 2.326 -4.898 1 93.62 146 SER B CA 1
ATOM 3029 C C . SER B 1 146 ? 13.547 1.297 -4.355 1 93.62 146 SER B C 1
ATOM 3031 O O . SER B 1 146 ? 13.18 0.455 -3.531 1 93.62 146 SER B O 1
ATOM 3033 N N . ALA B 1 147 ? 14.766 1.425 -4.832 1 93.31 147 ALA B N 1
ATOM 3034 C CA . ALA B 1 147 ? 15.789 0.462 -4.441 1 93.31 147 ALA B CA 1
ATOM 3035 C C . ALA B 1 147 ? 15.992 0.457 -2.932 1 93.31 147 ALA B C 1
ATOM 3037 O O . ALA B 1 147 ? 16.016 1.515 -2.297 1 93.31 147 ALA B O 1
ATOM 3038 N N . ASP B 1 148 ? 16.047 -0.735 -2.344 1 95.5 148 ASP B N 1
ATOM 3039 C CA . ASP B 1 148 ? 16.391 -0.996 -0.949 1 95.5 148 ASP B CA 1
ATOM 3040 C C . ASP B 1 148 ? 15.32 -0.437 -0.007 1 95.5 148 ASP B C 1
ATOM 3042 O O . ASP B 1 148 ? 15.602 -0.161 1.161 1 95.5 148 ASP B O 1
ATOM 3046 N N . MET B 1 149 ? 14.102 -0.234 -0.565 1 95.94 149 MET B N 1
ATOM 3047 C CA . MET B 1 149 ? 13.055 0.377 0.247 1 95.94 149 MET B CA 1
ATOM 3048 C C . MET B 1 149 ? 11.812 -0.503 0.281 1 95.94 149 MET B C 1
ATOM 3050 O O . MET B 1 149 ? 10.688 0.001 0.363 1 95.94 149 MET B O 1
ATOM 3054 N N . GLY B 1 150 ? 12.055 -1.79 0.246 1 97.88 150 GLY B N 1
ATOM 3055 C CA . GLY B 1 150 ? 10.922 -2.699 0.224 1 97.88 150 GLY B CA 1
ATOM 3056 C C . GLY B 1 150 ? 9.945 -2.467 1.366 1 97.88 150 GLY B C 1
ATOM 3057 O O . GLY B 1 150 ? 8.75 -2.271 1.141 1 97.88 150 GLY B O 1
ATOM 3058 N N . ALA B 1 151 ? 10.461 -2.414 2.602 1 98.5 151 ALA B N 1
ATOM 3059 C CA . ALA B 1 151 ? 9.602 -2.225 3.771 1 98.5 151 ALA B CA 1
ATOM 3060 C C . ALA B 1 151 ? 8.992 -0.827 3.785 1 98.5 151 ALA B C 1
ATOM 3062 O O . ALA B 1 151 ? 7.789 -0.67 4.012 1 98.5 151 ALA B O 1
ATOM 3063 N N . TYR B 1 152 ? 9.805 0.148 3.531 1 98.06 152 TYR B N 1
ATOM 3064 C CA . TYR B 1 152 ? 9.344 1.532 3.541 1 98.06 152 TYR B CA 1
ATOM 3065 C C . TYR B 1 152 ? 8.312 1.771 2.443 1 98.06 152 TYR B C 1
ATOM 3067 O O . TYR B 1 152 ? 7.238 2.309 2.703 1 98.06 152 TYR B O 1
ATOM 3075 N N . GLY B 1 153 ? 8.633 1.33 1.188 1 98.12 153 GLY B N 1
ATOM 3076 C CA . GLY B 1 153 ? 7.688 1.444 0.089 1 98.12 153 GLY B CA 1
ATOM 3077 C C . GLY B 1 153 ? 6.363 0.759 0.368 1 98.12 153 GLY B C 1
ATOM 3078 O O . GLY B 1 153 ? 5.301 1.326 0.113 1 98.12 153 GLY B O 1
ATOM 3079 N N . ALA B 1 154 ? 6.438 -0.398 0.907 1 98.81 154 ALA B N 1
ATOM 3080 C CA . ALA B 1 154 ? 5.227 -1.144 1.237 1 98.81 154 ALA B CA 1
ATOM 3081 C C . ALA B 1 154 ? 4.387 -0.393 2.264 1 98.81 154 ALA B C 1
ATOM 3083 O O . ALA B 1 154 ? 3.162 -0.303 2.127 1 98.81 154 ALA B O 1
ATOM 3084 N N . SER B 1 155 ? 5.027 0.122 3.287 1 98.88 155 SER B N 1
ATOM 3085 C CA . SER B 1 155 ? 4.305 0.872 4.309 1 98.88 155 SER B CA 1
ATOM 3086 C C . SER B 1 155 ? 3.619 2.098 3.715 1 98.88 155 SER B C 1
ATOM 3088 O O . SER B 1 155 ? 2.447 2.357 3.996 1 98.88 155 SER B O 1
ATOM 3090 N N . LYS B 1 156 ? 4.336 2.781 2.9 1 98.81 156 LYS B N 1
ATOM 3091 C CA . LYS B 1 156 ? 3.816 4.023 2.334 1 98.81 156 LYS B CA 1
ATOM 3092 C C . LYS B 1 156 ? 2.799 3.742 1.232 1 98.81 156 LYS B C 1
ATOM 3094 O O . LYS B 1 156 ? 1.86 4.516 1.034 1 98.81 156 LYS B O 1
ATOM 3099 N N . GLY B 1 157 ? 2.973 2.598 0.506 1 98.88 157 GLY B N 1
ATOM 3100 C CA . GLY B 1 157 ? 1.91 2.139 -0.374 1 98.88 157 GLY B CA 1
ATOM 3101 C C . GLY B 1 157 ? 0.629 1.796 0.363 1 98.88 157 GLY B C 1
ATOM 3102 O O . GLY B 1 157 ? -0.467 2.1 -0.112 1 98.88 157 GLY B O 1
ATOM 3103 N N . GLY B 1 158 ? 0.794 1.14 1.5 1 98.94 158 GLY B N 1
ATOM 3104 C CA . GLY B 1 158 ? -0.356 0.896 2.355 1 98.94 158 GLY B CA 1
ATOM 3105 C C . GLY B 1 158 ? -1.044 2.17 2.809 1 98.94 158 GLY B C 1
ATOM 3106 O O . GLY B 1 158 ? -2.275 2.24 2.834 1 98.94 158 GLY B O 1
ATOM 3107 N N . VAL B 1 159 ? -0.293 3.162 3.129 1 98.94 159 VAL B N 1
ATOM 3108 C CA . VAL B 1 159 ? -0.828 4.445 3.576 1 98.94 159 VAL B CA 1
ATOM 3109 C C . VAL B 1 159 ? -1.586 5.113 2.434 1 98.94 159 VAL B C 1
ATOM 3111 O O . VAL B 1 159 ? -2.66 5.684 2.643 1 98.94 159 VAL B O 1
ATOM 3114 N N . ALA B 1 160 ? -1.041 5.086 1.22 1 98.88 160 ALA B N 1
ATOM 3115 C CA . ALA B 1 160 ? -1.752 5.633 0.065 1 98.88 160 ALA B CA 1
ATOM 3116 C C . ALA B 1 160 ? -3.096 4.938 -0.13 1 98.88 160 ALA B C 1
ATOM 3118 O O . ALA B 1 160 ? -4.125 5.598 -0.289 1 98.88 160 ALA B O 1
ATOM 3119 N N . SER B 1 161 ? -3.082 3.627 -0.067 1 98.81 161 SER B N 1
ATOM 3120 C CA . SER B 1 161 ? -4.309 2.861 -0.256 1 98.81 161 SER B CA 1
ATOM 3121 C C . SER B 1 161 ? -5.309 3.133 0.862 1 98.81 161 SER B C 1
ATOM 3123 O O . SER B 1 161 ? -6.516 3.199 0.62 1 98.81 161 SER B O 1
ATOM 3125 N N . LEU B 1 162 ? -4.797 3.268 2.033 1 98.75 162 LEU B N 1
ATOM 3126 C CA . LEU B 1 162 ? -5.641 3.625 3.17 1 98.75 162 LEU B CA 1
ATOM 3127 C C . LEU B 1 162 ? -6.324 4.969 2.938 1 98.75 162 LEU B C 1
ATOM 3129 O O . LEU B 1 162 ? -7.508 5.129 3.242 1 98.75 162 LEU B O 1
ATOM 3133 N N . THR B 1 163 ? -5.609 5.926 2.402 1 98.88 163 THR B N 1
ATOM 3134 C CA . THR B 1 163 ? -6.152 7.234 2.053 1 98.88 163 THR B CA 1
ATOM 3135 C C . THR B 1 163 ? -7.312 7.094 1.071 1 98.88 163 THR B C 1
ATOM 3137 O O . THR B 1 163 ? -8.383 7.66 1.287 1 98.88 163 THR B O 1
ATOM 3140 N N . TYR B 1 164 ? -7.121 6.277 0.049 1 98.69 164 TYR B N 1
ATOM 3141 C CA . TYR B 1 164 ? -8.164 6.062 -0.947 1 98.69 164 TYR B CA 1
ATOM 3142 C C . TYR B 1 164 ? -9.398 5.418 -0.318 1 98.69 164 TYR B C 1
ATOM 3144 O O . TYR B 1 164 ? -10.523 5.852 -0.567 1 98.69 164 TYR B O 1
ATOM 3152 N N . SER B 1 165 ? -9.18 4.402 0.493 1 98.25 165 SER B N 1
ATOM 3153 C CA . SER B 1 165 ? -10.273 3.652 1.094 1 98.25 165 SER B CA 1
ATOM 3154 C C . SER B 1 165 ? -11.078 4.523 2.053 1 98.25 165 SER B C 1
ATOM 3156 O O . SER B 1 165 ? -12.312 4.531 2.008 1 98.25 165 SER B O 1
ATOM 3158 N N . TRP B 1 166 ? -10.406 5.266 2.893 1 98.81 166 TRP B N 1
ATOM 3159 C CA . TRP B 1 166 ? -11.102 6.133 3.84 1 98.81 166 TRP B CA 1
ATOM 3160 C C . TRP B 1 166 ? -11.828 7.258 3.113 1 98.81 166 TRP B C 1
ATOM 3162 O O . TRP B 1 166 ? -12.898 7.699 3.549 1 98.81 166 TRP B O 1
ATOM 3172 N N . ALA B 1 167 ? -11.227 7.758 2.012 1 98.69 167 ALA B N 1
ATOM 3173 C CA . ALA B 1 167 ? -11.922 8.773 1.226 1 98.69 167 ALA B CA 1
ATOM 3174 C C . ALA B 1 167 ? -13.258 8.242 0.711 1 98.69 167 ALA B C 1
ATOM 3176 O O . ALA B 1 167 ? -14.273 8.945 0.747 1 98.69 167 ALA B O 1
ATOM 3177 N N . VAL B 1 168 ? -13.258 6.988 0.255 1 97.38 168 VAL B N 1
ATOM 3178 C CA . VAL B 1 168 ? -14.5 6.367 -0.199 1 97.38 168 VAL B CA 1
ATOM 3179 C C . VAL B 1 168 ? -15.469 6.242 0.97 1 97.38 168 VAL B C 1
ATOM 3181 O O . VAL B 1 168 ? -16.641 6.633 0.858 1 97.38 168 VAL B O 1
ATOM 3184 N N . ASP B 1 169 ? -15.039 5.816 2.092 1 97.75 169 ASP B N 1
ATOM 3185 C CA . ASP B 1 169 ? -15.867 5.547 3.264 1 97.75 169 ASP B CA 1
ATOM 3186 C C . ASP B 1 169 ? -16.469 6.836 3.818 1 97.75 169 ASP B C 1
ATOM 3188 O O . ASP B 1 169 ? -17.594 6.84 4.301 1 97.75 169 ASP B O 1
ATOM 3192 N N . LEU B 1 170 ? -15.68 7.902 3.713 1 98.31 170 LEU B N 1
ATOM 3193 C CA . LEU B 1 170 ? -16.047 9.102 4.453 1 98.31 170 LEU B CA 1
ATOM 3194 C C . LEU B 1 170 ? -16.656 10.148 3.527 1 98.31 170 LEU B C 1
ATOM 3196 O O . LEU B 1 170 ? -16.906 11.281 3.943 1 98.31 170 LEU B O 1
ATOM 3200 N N . ALA B 1 171 ? -16.812 9.734 2.277 1 96.31 171 ALA B N 1
ATOM 3201 C CA . ALA B 1 171 ? -17.484 10.648 1.352 1 96.31 171 ALA B CA 1
ATOM 3202 C C . ALA B 1 171 ? -18.812 11.125 1.917 1 96.31 171 ALA B C 1
ATOM 3204 O O . ALA B 1 171 ? -19.672 10.312 2.283 1 96.31 171 ALA B O 1
ATOM 3205 N N . GLY B 1 172 ? -18.984 12.422 2.096 1 95.62 172 GLY B N 1
ATOM 3206 C CA . GLY B 1 172 ? -20.234 12.992 2.568 1 95.62 172 GLY B CA 1
ATOM 3207 C C . GLY B 1 172 ? -20.312 13.086 4.082 1 95.62 172 GLY B C 1
ATOM 3208 O O . GLY B 1 172 ? -21.297 13.578 4.625 1 95.62 172 GLY B O 1
ATOM 3209 N N . SER B 1 173 ? -19.281 12.672 4.816 1 96.56 173 SER B N 1
ATOM 3210 C CA . SER B 1 173 ? -19.328 12.617 6.273 1 96.56 173 SER B CA 1
ATOM 3211 C C . SER B 1 173 ? -18.906 13.953 6.887 1 96.56 173 SER B C 1
ATOM 3213 O O . SER B 1 173 ? -19.141 14.188 8.078 1 96.56 173 SER B O 1
ATOM 3215 N N . GLY B 1 174 ? -18.25 14.836 6.074 1 97.62 174 GLY B N 1
ATOM 3216 C CA . GLY B 1 174 ? -17.656 16.062 6.598 1 97.62 174 GLY B CA 1
ATOM 3217 C C . GLY B 1 174 ? -16.203 15.898 6.973 1 97.62 174 GLY B C 1
ATOM 3218 O O . GLY B 1 174 ? -15.547 16.859 7.371 1 97.62 174 GLY B O 1
ATOM 3219 N N . ILE B 1 175 ? -15.727 14.688 6.887 1 98.69 175 ILE B N 1
ATOM 3220 C CA . ILE B 1 175 ? -14.312 14.414 7.121 1 98.69 175 ILE B CA 1
ATOM 3221 C C . ILE B 1 175 ? -13.609 14.125 5.793 1 98.69 175 ILE B C 1
ATOM 3223 O O . ILE B 1 175 ? -14.016 13.227 5.055 1 98.69 175 ILE B O 1
ATOM 3227 N N . ARG B 1 176 ? -12.609 14.93 5.434 1 98.75 176 ARG B N 1
ATOM 3228 C CA . ARG B 1 176 ? -11.812 14.711 4.227 1 98.75 176 ARG B CA 1
ATOM 3229 C C . ARG B 1 176 ? -10.523 13.969 4.547 1 98.75 176 ARG B C 1
ATOM 3231 O O . ARG B 1 176 ? -9.914 14.195 5.598 1 98.75 176 ARG B O 1
ATOM 3238 N N . VAL B 1 177 ? -10.141 13.094 3.668 1 98.94 177 VAL B N 1
ATOM 3239 C CA . VAL B 1 177 ? -8.883 12.375 3.799 1 98.94 177 VAL B CA 1
ATOM 3240 C C . VAL B 1 177 ? -8.055 12.539 2.525 1 98.94 177 VAL B C 1
ATOM 3242 O O . VAL B 1 177 ? -8.539 12.242 1.427 1 98.94 177 VAL B O 1
ATOM 3245 N N . ASN B 1 178 ? -6.863 13.094 2.66 1 98.94 178 ASN B N 1
ATOM 3246 C CA . ASN B 1 178 ? -5.871 13.211 1.598 1 98.94 178 ASN B CA 1
ATOM 3247 C C . ASN B 1 178 ? -4.484 12.781 2.068 1 98.94 178 ASN B C 1
ATOM 3249 O O . ASN B 1 178 ? -4.293 12.477 3.246 1 98.94 178 ASN B O 1
ATOM 3253 N N . ALA B 1 179 ? -3.594 12.641 1.131 1 98.94 179 ALA B N 1
ATOM 3254 C CA . ALA B 1 179 ? -2.199 12.359 1.461 1 98.94 179 ALA B CA 1
ATOM 3255 C C . ALA B 1 179 ? -1.265 13.359 0.784 1 98.94 179 ALA B C 1
ATOM 3257 O O . ALA B 1 179 ? -1.646 14.016 -0.187 1 98.94 179 ALA B O 1
ATOM 3258 N N . VAL B 1 180 ? -0.069 13.5 1.368 1 98.88 180 VAL B N 1
ATOM 3259 C CA . VAL B 1 180 ? 1.008 14.234 0.711 1 98.88 180 VAL B CA 1
ATOM 3260 C C . VAL B 1 180 ? 2.203 13.312 0.491 1 98.88 180 VAL B C 1
ATOM 3262 O O . VAL B 1 180 ? 2.402 12.352 1.242 1 98.88 180 VAL B O 1
ATOM 3265 N N . SER B 1 181 ? 2.906 13.492 -0.512 1 98.31 181 SER B N 1
ATOM 3266 C CA . SER B 1 181 ? 4.195 12.883 -0.843 1 98.31 181 SER B CA 1
ATOM 3267 C C . SER B 1 181 ? 5.297 13.938 -0.905 1 98.31 181 SER B C 1
ATOM 3269 O O . SER B 1 181 ? 5.574 14.492 -1.971 1 98.31 181 SER B O 1
ATOM 3271 N N . PRO B 1 182 ? 5.988 14.148 0.209 1 97.75 182 PRO B N 1
ATOM 3272 C CA . PRO B 1 182 ? 6.949 15.258 0.279 1 97.75 182 PRO B CA 1
ATOM 3273 C C . PRO B 1 182 ? 8.359 14.836 -0.117 1 97.75 182 PRO B C 1
ATOM 3275 O O . PRO B 1 182 ? 8.727 13.664 0.033 1 97.75 182 PRO B O 1
ATOM 3278 N N . ASN B 1 183 ? 9.094 15.734 -0.624 1 94.19 183 ASN B N 1
ATOM 3279 C CA . ASN B 1 183 ? 10.547 15.695 -0.731 1 94.19 183 ASN B CA 1
ATOM 3280 C C . ASN B 1 183 ? 11.203 16.797 0.1 1 94.19 183 ASN B C 1
ATOM 3282 O O . ASN B 1 183 ? 10.852 17.969 -0.025 1 94.19 183 ASN B O 1
ATOM 3286 N N . ALA B 1 184 ? 12.062 16.406 0.927 1 92.31 184 ALA B N 1
ATOM 3287 C CA . ALA B 1 184 ? 12.766 17.375 1.751 1 92.31 184 ALA B CA 1
ATOM 3288 C C . ALA B 1 184 ? 14.117 16.828 2.219 1 92.31 184 ALA B C 1
ATOM 3290 O O . ALA B 1 184 ? 14.289 15.617 2.346 1 92.31 184 ALA B O 1
ATOM 3291 N N . GLN B 1 185 ? 14.969 17.766 2.428 1 85.94 185 GLN B N 1
ATOM 3292 C CA . GLN B 1 185 ? 16.25 17.422 3.025 1 85.94 185 GLN B CA 1
ATOM 3293 C C . GLN B 1 185 ? 16.125 17.25 4.535 1 85.94 185 GLN B C 1
ATOM 3295 O O . GLN B 1 185 ? 16.188 18.234 5.281 1 85.94 185 GLN B O 1
ATOM 3300 N N . THR B 1 186 ? 15.922 16.047 4.945 1 84.06 186 THR B N 1
ATOM 3301 C CA . THR B 1 186 ? 15.773 15.656 6.34 1 84.06 186 THR B CA 1
ATOM 3302 C C . THR B 1 186 ? 16.844 14.633 6.723 1 84.06 186 THR B C 1
ATOM 3304 O O . THR B 1 186 ? 17.656 14.227 5.887 1 84.06 186 THR B O 1
ATOM 3307 N N . ARG B 1 187 ? 16.875 14.297 7.996 1 80.75 187 ARG B N 1
ATOM 3308 C CA . ARG B 1 187 ? 17.766 13.242 8.453 1 80.75 187 ARG B CA 1
ATOM 3309 C C . ARG B 1 187 ? 17.516 11.945 7.684 1 80.75 187 ARG B C 1
ATOM 3311 O O . ARG B 1 187 ? 18.469 11.25 7.312 1 80.75 187 ARG B O 1
ATOM 3318 N N . MET B 1 188 ? 16.312 11.695 7.402 1 79.44 188 MET B N 1
ATOM 3319 C CA . MET B 1 188 ? 15.953 10.5 6.637 1 79.44 188 MET B CA 1
ATOM 3320 C C . MET B 1 188 ? 16.547 10.562 5.23 1 79.44 188 MET B C 1
ATOM 3322 O O . MET B 1 188 ? 17.094 9.578 4.746 1 79.44 188 MET B O 1
ATOM 3326 N N . ALA B 1 189 ? 16.422 11.664 4.648 1 81.06 189 ALA B N 1
ATOM 3327 C CA . ALA B 1 189 ? 16.938 11.859 3.297 1 81.06 189 ALA B CA 1
ATOM 3328 C C . ALA B 1 189 ? 18.469 11.727 3.27 1 81.06 189 ALA B C 1
ATOM 3330 O O . ALA B 1 189 ? 19.031 11.18 2.322 1 81.06 189 ALA B O 1
ATOM 3331 N N . GLU B 1 190 ? 19.047 12.234 4.336 1 79 190 GLU B N 1
ATOM 3332 C CA . GLU B 1 190 ? 20.5 12.141 4.418 1 79 190 GLU B CA 1
ATOM 3333 C C . GLU B 1 190 ? 20.969 10.695 4.512 1 79 190 GLU B C 1
ATOM 3335 O O . GLU B 1 190 ? 21.969 10.312 3.896 1 79 190 GLU B O 1
ATOM 3340 N N . ALA B 1 191 ? 20.188 9.914 5.25 1 77.06 191 ALA B N 1
ATOM 3341 C CA . ALA B 1 191 ? 20.516 8.492 5.363 1 77.06 191 ALA B CA 1
ATOM 3342 C C . ALA B 1 191 ? 20.375 7.785 4.016 1 77.06 191 ALA B C 1
ATOM 3344 O O . ALA B 1 191 ? 21.188 6.93 3.67 1 77.06 191 ALA B O 1
ATOM 3345 N N . PHE B 1 192 ? 19.469 8.18 3.281 1 77.69 192 PHE B N 1
ATOM 3346 C CA . PHE B 1 192 ? 19.203 7.629 1.955 1 77.69 192 PHE B CA 1
ATOM 3347 C C . PHE B 1 192 ? 20.359 7.961 1.005 1 77.69 192 PHE B C 1
ATOM 3349 O O . PHE B 1 192 ? 20.891 7.07 0.336 1 77.69 192 PHE B O 1
ATOM 3356 N N . GLU B 1 193 ? 20.766 9.18 1.066 1 75.5 193 GLU B N 1
ATOM 3357 C CA . GLU B 1 193 ? 21.844 9.641 0.196 1 75.5 193 GLU B CA 1
ATOM 3358 C C . GLU B 1 193 ? 23.172 8.961 0.553 1 75.5 193 GLU B C 1
ATOM 3360 O O . GLU B 1 193 ? 23.938 8.594 -0.334 1 75.5 193 GLU B O 1
ATOM 3365 N N . LYS B 1 194 ? 23.359 8.82 1.824 1 78 194 LYS B N 1
ATOM 3366 C CA . LYS B 1 194 ? 24.594 8.188 2.279 1 78 194 LYS B CA 1
ATOM 3367 C C . LYS B 1 194 ? 24.641 6.719 1.884 1 78 194 LYS B C 1
ATOM 3369 O O . LYS B 1 194 ? 25.703 6.203 1.504 1 78 194 LYS B O 1
ATOM 3374 N N . HIS B 1 195 ? 23.547 6.133 1.871 1 76.62 195 HIS B N 1
ATOM 3375 C CA . HIS B 1 195 ? 23.469 4.699 1.607 1 76.62 195 HIS B CA 1
ATOM 3376 C C . HIS B 1 195 ? 23.547 4.41 0.112 1 76.62 195 HIS B C 1
ATOM 3378 O O . HIS B 1 195 ? 24.281 3.514 -0.313 1 76.62 195 HIS B O 1
ATOM 3384 N N . LEU B 1 196 ? 22.797 5.211 -0.702 1 75.12 196 LEU B N 1
ATOM 3385 C CA . LEU B 1 196 ? 22.656 4.848 -2.107 1 75.12 196 LEU B CA 1
ATOM 3386 C C . LEU B 1 196 ? 23.625 5.633 -2.975 1 75.12 196 LEU B C 1
ATOM 3388 O O . LEU B 1 196 ? 23.875 5.27 -4.129 1 75.12 196 LEU B O 1
ATOM 3392 N N . GLY B 1 197 ? 24.141 6.613 -2.359 1 68.88 197 GLY B N 1
ATOM 3393 C CA . GLY B 1 197 ? 25.078 7.422 -3.135 1 68.88 197 GLY B CA 1
ATOM 3394 C C . GLY B 1 197 ? 24.453 8 -4.395 1 68.88 197 GLY B C 1
ATOM 3395 O O . GLY B 1 197 ? 23.422 8.68 -4.328 1 68.88 197 GLY B O 1
ATOM 3396 N N . GLU B 1 198 ? 25.031 7.621 -5.523 1 68.44 198 GLU B N 1
ATOM 3397 C CA . GLU B 1 198 ? 24.594 8.148 -6.816 1 68.44 198 GLU B CA 1
ATOM 3398 C C . GLU B 1 198 ? 23.188 7.676 -7.16 1 68.44 198 GLU B C 1
ATOM 3400 O O . GLU B 1 198 ? 22.438 8.383 -7.84 1 68.44 198 GLU B O 1
ATOM 3405 N N . ARG B 1 199 ? 22.828 6.617 -6.547 1 68.81 199 ARG B N 1
ATOM 3406 C CA . ARG B 1 199 ? 21.531 6.043 -6.855 1 68.81 199 ARG B CA 1
ATOM 3407 C C . ARG B 1 199 ? 20.406 6.863 -6.223 1 68.81 199 ARG B C 1
ATOM 3409 O O . ARG B 1 199 ? 19.25 6.742 -6.617 1 68.81 199 ARG B O 1
ATOM 3416 N N . ALA B 1 200 ? 20.703 7.68 -5.262 1 72.12 200 ALA B N 1
ATOM 3417 C CA . ALA B 1 200 ? 19.719 8.516 -4.586 1 72.12 200 ALA B CA 1
ATOM 3418 C C . ALA B 1 200 ? 19.328 9.711 -5.449 1 72.12 200 ALA B C 1
ATOM 3420 O O . ALA B 1 200 ? 18.344 10.383 -5.172 1 72.12 200 ALA B O 1
ATOM 3421 N N . GLN B 1 201 ? 19.953 9.938 -6.488 1 66.88 201 GLN B N 1
ATOM 3422 C CA . GLN B 1 201 ? 19.719 10.961 -7.504 1 66.88 201 GLN B CA 1
ATOM 3423 C C . GLN B 1 201 ? 19.594 12.344 -6.875 1 66.88 201 GLN B C 1
ATOM 3425 O O . GLN B 1 201 ? 18.906 13.219 -7.402 1 66.88 201 GLN B O 1
ATOM 3430 N N . ARG B 1 202 ? 20.078 12.531 -5.66 1 69.31 202 ARG B N 1
ATOM 3431 C CA . ARG B 1 202 ? 20.125 13.82 -4.977 1 69.31 202 ARG B CA 1
ATOM 3432 C C . ARG B 1 202 ? 18.734 14.438 -4.902 1 69.31 202 ARG B C 1
ATOM 3434 O O . ARG B 1 202 ? 18.578 15.664 -4.984 1 69.31 202 ARG B O 1
ATOM 3441 N N . GLN B 1 203 ? 17.688 13.633 -4.785 1 77.69 203 GLN B N 1
ATOM 3442 C CA . GLN B 1 203 ? 16.312 14.055 -4.98 1 77.69 203 GLN B CA 1
ATOM 3443 C C . GLN B 1 203 ? 15.867 15.008 -3.875 1 77.69 203 GLN B C 1
ATOM 3445 O O . GLN B 1 203 ? 14.906 15.773 -4.051 1 77.69 203 GLN B O 1
ATOM 3450 N N . ASN B 1 204 ? 16.609 15.102 -2.805 1 83.06 204 ASN B N 1
ATOM 3451 C CA . ASN B 1 204 ? 16.125 15.867 -1.668 1 83.06 204 ASN B CA 1
ATOM 3452 C C . ASN B 1 204 ? 17.047 17.031 -1.336 1 83.06 204 ASN B C 1
ATOM 3454 O O . ASN B 1 204 ? 16.734 17.859 -0.482 1 83.06 204 ASN B O 1
ATOM 3458 N N . ILE B 1 205 ? 18.156 17.219 -2.002 1 83.31 205 ILE B N 1
ATOM 3459 C CA . ILE B 1 205 ? 19.156 18.219 -1.679 1 83.31 205 ILE B CA 1
ATOM 3460 C C . ILE B 1 205 ? 18.625 19.609 -1.989 1 83.31 205 ILE B C 1
ATOM 3462 O O . ILE B 1 205 ? 18.031 19.828 -3.049 1 83.31 205 ILE B O 1
ATOM 3466 N N . GLY B 1 206 ? 18.797 20.438 -1.018 1 86.62 206 GLY B N 1
ATOM 3467 C CA . GLY B 1 206 ? 18.438 21.828 -1.217 1 86.62 206 GLY B CA 1
ATOM 3468 C C . GLY B 1 206 ? 16.938 22.078 -1.057 1 86.62 206 GLY B C 1
ATOM 3469 O O . GLY B 1 206 ? 16.453 23.156 -1.41 1 86.62 206 GLY B O 1
ATOM 3470 N N . LYS B 1 207 ? 16.203 21.156 -0.567 1 93.31 207 LYS B N 1
ATOM 3471 C CA . LYS B 1 207 ? 14.766 21.297 -0.382 1 93.31 207 LYS B CA 1
ATOM 3472 C C . LYS B 1 207 ? 14.398 21.344 1.1 1 93.31 207 LYS B C 1
ATOM 3474 O O . LYS B 1 207 ? 14.289 20.297 1.746 1 93.31 207 LYS B O 1
ATOM 3479 N N . PRO B 1 208 ? 14.242 22.547 1.568 1 94.19 208 PRO B N 1
ATOM 3480 C CA . PRO B 1 208 ? 13.93 22.641 2.996 1 94.19 208 PRO B CA 1
ATOM 3481 C C . PRO B 1 208 ? 12.562 22.047 3.344 1 94.19 208 PRO B C 1
ATOM 3483 O O . PRO B 1 208 ? 11.633 22.125 2.537 1 94.19 208 PRO B O 1
ATOM 3486 N N . ALA B 1 209 ? 12.414 21.516 4.57 1 96 209 ALA B N 1
ATOM 3487 C CA . ALA B 1 209 ? 11.172 20.891 5.035 1 96 209 ALA B CA 1
ATOM 3488 C C . ALA B 1 209 ? 10.016 21.891 4.988 1 96 209 ALA B C 1
ATOM 3490 O O . ALA B 1 209 ? 8.875 21.516 4.691 1 96 209 ALA B O 1
ATOM 3491 N N . GLU B 1 210 ? 10.273 23.172 5.199 1 96.19 210 GLU B N 1
ATOM 3492 C CA . GLU B 1 210 ? 9.273 24.234 5.301 1 96.19 210 GLU B CA 1
ATOM 3493 C C . GLU B 1 210 ? 8.516 24.406 3.988 1 96.19 210 GLU B C 1
ATOM 3495 O O . GLU B 1 210 ? 7.359 24.828 3.984 1 96.19 210 GLU B O 1
ATOM 3500 N N . GLN B 1 211 ? 9.133 24 2.916 1 96.06 211 GLN B N 1
ATOM 3501 C CA . GLN B 1 211 ? 8.523 24.156 1.601 1 96.06 211 GLN B CA 1
ATOM 3502 C C . GLN B 1 211 ? 7.309 23.234 1.447 1 96.06 211 GLN B C 1
ATOM 3504 O O . GLN B 1 211 ? 6.457 23.469 0.587 1 96.06 211 GLN B O 1
ATOM 3509 N N . ASN B 1 212 ? 7.211 22.266 2.301 1 98 212 ASN B N 1
ATOM 3510 C CA . ASN B 1 212 ? 6.125 21.297 2.223 1 98 212 ASN B CA 1
ATOM 3511 C C . ASN B 1 212 ? 4.918 21.734 3.045 1 98 212 ASN B C 1
ATOM 3513 O O . ASN B 1 212 ? 3.803 21.266 2.826 1 98 212 ASN B O 1
ATOM 3517 N N . ALA B 1 213 ? 5.078 22.641 3.979 1 98.62 213 ALA B N 1
ATOM 3518 C CA . ALA B 1 213 ? 4.102 22.922 5.027 1 98.62 213 ALA B CA 1
ATOM 3519 C C . ALA B 1 213 ? 2.846 23.578 4.445 1 98.62 213 ALA B C 1
ATOM 3521 O O . ALA B 1 213 ? 1.728 23.25 4.844 1 98.62 213 ALA B O 1
ATOM 3522 N N . PRO B 1 214 ? 2.949 24.469 3.426 1 98.62 214 PRO B N 1
ATOM 3523 C CA . PRO B 1 214 ? 1.749 25.141 2.914 1 98.62 214 PRO B CA 1
ATOM 3524 C C . PRO B 1 214 ? 0.737 24.156 2.324 1 98.62 214 PRO B C 1
ATOM 3526 O O . PRO B 1 214 ? -0.472 24.344 2.48 1 98.62 214 PRO B O 1
ATOM 3529 N N . ALA B 1 215 ? 1.206 23.109 1.656 1 98.62 215 ALA B N 1
ATOM 3530 C CA . ALA B 1 215 ? 0.292 22.125 1.079 1 98.62 215 ALA B CA 1
ATOM 3531 C C . ALA B 1 215 ? -0.462 21.375 2.17 1 98.62 215 ALA B C 1
ATOM 3533 O O . ALA B 1 215 ? -1.66 21.109 2.039 1 98.62 215 ALA B O 1
ATOM 3534 N N . VAL B 1 216 ? 0.218 21.062 3.264 1 98.88 216 VAL B N 1
ATOM 3535 C CA . VAL B 1 216 ? -0.397 20.328 4.371 1 98.88 216 VAL B CA 1
ATOM 3536 C C . VAL B 1 216 ? -1.434 21.219 5.055 1 98.88 216 VAL B C 1
ATOM 3538 O O . VAL B 1 216 ? -2.557 20.781 5.32 1 98.88 216 VAL B O 1
ATOM 3541 N N . VAL B 1 217 ? -1.075 22.484 5.285 1 98.88 217 VAL B N 1
ATOM 3542 C CA . VAL B 1 217 ? -1.981 23.406 5.941 1 98.88 217 VAL B CA 1
ATOM 3543 C C . VAL B 1 217 ? -3.197 23.672 5.051 1 98.88 217 VAL B C 1
ATOM 3545 O O . VAL B 1 217 ? -4.328 23.734 5.535 1 98.88 217 VAL B O 1
ATOM 3548 N N . TYR B 1 218 ? -2.984 23.781 3.748 1 98.75 218 TYR B N 1
ATOM 3549 C CA . TYR B 1 218 ? -4.086 23.891 2.797 1 98.75 218 TYR B CA 1
ATOM 3550 C C . TYR B 1 218 ? -5.043 22.719 2.934 1 98.75 218 TYR B C 1
ATOM 3552 O O . TYR B 1 218 ? -6.254 22.906 3.07 1 98.75 218 TYR B O 1
ATOM 3560 N N . LEU B 1 219 ? -4.512 21.516 2.982 1 98.88 219 LEU B N 1
ATOM 3561 C CA . LEU B 1 219 ? -5.336 20.312 3.025 1 98.88 219 LEU B CA 1
ATOM 3562 C C . LEU B 1 219 ? -6.062 20.203 4.359 1 98.88 219 LEU B C 1
ATOM 3564 O O . LEU B 1 219 ? -7.121 19.578 4.445 1 98.88 219 LEU B O 1
ATOM 3568 N N . LEU B 1 220 ? -5.531 20.828 5.406 1 98.81 220 LEU B N 1
ATOM 3569 C CA . LEU B 1 220 ? -6.168 20.812 6.715 1 98.81 220 LEU B CA 1
ATOM 3570 C C . LEU B 1 220 ? -7.285 21.859 6.789 1 98.81 220 LEU B C 1
ATOM 3572 O O . LEU B 1 220 ? -8.125 21.797 7.688 1 98.81 220 LEU B O 1
ATOM 3576 N N . SER B 1 221 ? -7.285 22.844 5.895 1 98.44 221 SER B N 1
ATOM 3577 C CA . SER B 1 221 ? -8.18 23.984 5.984 1 98.44 221 SER B CA 1
ATOM 3578 C C . SER B 1 221 ? -9.445 23.766 5.168 1 98.44 221 SER B C 1
ATOM 3580 O O . SER B 1 221 ? -9.523 22.828 4.379 1 98.44 221 SER B O 1
ATOM 3582 N N . ASP B 1 222 ? -10.352 24.672 5.32 1 96.75 222 ASP B N 1
ATOM 3583 C CA . ASP B 1 222 ? -11.609 24.625 4.582 1 96.75 222 ASP B CA 1
ATOM 3584 C C . ASP B 1 222 ? -11.414 25.062 3.131 1 96.75 222 ASP B C 1
ATOM 3586 O O . ASP B 1 222 ? -12.289 24.859 2.291 1 96.75 222 ASP B O 1
ATOM 3590 N N . LEU B 1 223 ? -10.188 25.578 2.828 1 96.44 223 LEU B N 1
ATOM 3591 C CA . LEU B 1 223 ? -9.875 25.953 1.452 1 96.44 223 LEU B CA 1
ATOM 3592 C C . LEU B 1 223 ? -9.852 24.719 0.549 1 96.44 223 LEU B C 1
ATOM 3594 O O . LEU B 1 223 ? -10 24.844 -0.669 1 96.44 223 LEU B O 1
ATOM 3598 N N . SER B 1 224 ? -9.672 23.547 1.141 1 97.38 224 SER B N 1
ATOM 3599 C CA . SER B 1 224 ? -9.531 22.312 0.365 1 97.38 224 SER B CA 1
ATOM 3600 C C . SER B 1 224 ? -10.82 21.5 0.369 1 97.38 224 SER B C 1
ATOM 3602 O O . SER B 1 224 ? -10.789 20.281 0.275 1 97.38 224 SER B O 1
ATOM 3604 N N . ALA B 1 225 ? -11.961 22.156 0.495 1 95.44 225 ALA B N 1
ATOM 3605 C CA . ALA B 1 225 ? -13.266 21.5 0.619 1 95.44 225 ALA B CA 1
ATOM 3606 C C . ALA B 1 225 ? -13.539 20.594 -0.579 1 95.44 225 ALA B C 1
ATOM 3608 O O . ALA B 1 225 ? -14.234 19.594 -0.454 1 95.44 225 ALA B O 1
ATOM 3609 N N . ALA B 1 226 ? -12.906 20.922 -1.695 1 93.75 226 ALA B N 1
ATOM 3610 C CA . ALA B 1 226 ? -13.203 20.188 -2.916 1 93.75 226 ALA B CA 1
ATOM 3611 C C . ALA B 1 226 ? -12.141 19.109 -3.172 1 93.75 226 ALA B C 1
ATOM 3613 O O . ALA B 1 226 ? -12.203 18.406 -4.18 1 93.75 226 ALA B O 1
ATOM 3614 N N . VAL B 1 227 ? -11.133 18.953 -2.342 1 97.31 227 VAL B N 1
ATOM 3615 C CA . VAL B 1 227 ? -10.031 18.016 -2.525 1 97.31 227 VAL B CA 1
ATOM 3616 C C . VAL B 1 227 ? -10.156 16.875 -1.53 1 97.31 227 VAL B C 1
ATOM 3618 O O . VAL B 1 227 ? -10 17.062 -0.323 1 97.31 227 VAL B O 1
ATOM 3621 N N . HIS B 1 228 ? -10.445 15.711 -2.064 1 97.94 228 HIS B N 1
ATOM 3622 C CA . HIS B 1 228 ? -10.695 14.523 -1.259 1 97.94 228 HIS B CA 1
ATOM 3623 C C . HIS B 1 228 ? -10.141 13.273 -1.936 1 97.94 228 HIS B C 1
ATOM 3625 O O . HIS B 1 228 ? -10.312 13.086 -3.143 1 97.94 228 HIS B O 1
ATOM 3631 N N . GLY B 1 229 ? -9.344 12.508 -1.165 1 98.56 229 GLY B N 1
ATOM 3632 C CA . GLY B 1 229 ? -8.828 11.234 -1.657 1 98.56 229 GLY B CA 1
ATOM 3633 C C . GLY B 1 229 ? -7.652 11.398 -2.605 1 98.56 229 GLY B C 1
ATOM 3634 O O . GLY B 1 229 ? -7.406 10.531 -3.449 1 98.56 229 GLY B O 1
ATOM 3635 N N . GLN B 1 230 ? -6.969 12.516 -2.545 1 98.5 230 GLN B N 1
ATOM 3636 C CA . GLN B 1 230 ? -5.875 12.781 -3.473 1 98.5 230 GLN B CA 1
ATOM 3637 C C . GLN B 1 230 ? -4.52 12.602 -2.793 1 98.5 230 GLN B C 1
ATOM 3639 O O . GLN B 1 230 ? -4.422 12.68 -1.566 1 98.5 230 GLN B O 1
ATOM 3644 N N . VAL B 1 231 ? -3.518 12.312 -3.562 1 98.75 231 VAL B N 1
ATOM 3645 C CA . VAL B 1 231 ? -2.133 12.359 -3.105 1 98.75 231 VAL B CA 1
ATOM 3646 C C . VAL B 1 231 ? -1.419 13.555 -3.742 1 98.75 231 VAL B C 1
ATOM 3648 O O . VAL B 1 231 ? -1.12 13.539 -4.938 1 98.75 231 VAL B O 1
ATOM 3651 N N . VAL B 1 232 ? -1.088 14.547 -2.904 1 98.69 232 VAL B N 1
ATOM 3652 C CA . VAL B 1 232 ? -0.442 15.773 -3.354 1 98.69 232 VAL B CA 1
ATOM 3653 C C . VAL B 1 232 ? 1.069 15.664 -3.164 1 98.69 232 VAL B C 1
ATOM 3655 O O . VAL B 1 232 ? 1.544 15.391 -2.059 1 98.69 232 VAL B O 1
ATOM 3658 N N . ARG B 1 233 ? 1.798 15.859 -4.219 1 98.06 233 ARG B N 1
ATOM 3659 C CA . ARG B 1 233 ? 3.252 15.758 -4.164 1 98.06 233 ARG B CA 1
ATOM 3660 C C . ARG B 1 233 ? 3.898 17.141 -4.16 1 98.06 233 ARG B C 1
ATOM 3662 O O . ARG B 1 233 ? 3.502 18.016 -4.93 1 98.06 233 ARG B O 1
ATOM 3669 N N . ILE B 1 234 ? 4.812 17.297 -3.225 1 97.12 234 ILE B N 1
ATOM 3670 C CA . ILE B 1 234 ? 5.625 18.516 -3.152 1 97.12 234 ILE B CA 1
ATOM 3671 C C . ILE B 1 234 ? 7.098 18.156 -3.352 1 97.12 234 ILE B C 1
ATOM 3673 O O . ILE B 1 234 ? 7.684 17.438 -2.539 1 97.12 234 ILE B O 1
ATOM 3677 N N . ASP B 1 235 ? 7.641 18.609 -4.348 1 95 235 ASP B N 1
ATOM 3678 C CA . ASP B 1 235 ? 9.039 18.375 -4.699 1 95 235 ASP B CA 1
ATOM 3679 C C . ASP B 1 235 ? 9.773 19.703 -4.926 1 95 235 ASP B C 1
ATOM 3681 O O . ASP B 1 235 ? 10 20.109 -6.066 1 95 235 ASP B O 1
ATOM 3685 N N . GLY B 1 236 ? 10.234 20.219 -3.779 1 92.94 236 GLY B N 1
ATOM 3686 C CA . GLY B 1 236 ? 10.812 21.547 -3.873 1 92.94 236 GLY B CA 1
ATOM 3687 C C . GLY B 1 236 ? 9.805 22.594 -4.293 1 92.94 236 GLY B C 1
ATOM 3688 O O . GLY B 1 236 ? 8.789 22.797 -3.619 1 92.94 236 GLY B O 1
ATOM 3689 N N . THR B 1 237 ? 10.031 23.125 -5.453 1 95 237 THR B N 1
ATOM 3690 C CA . THR B 1 237 ? 9.172 24.203 -5.926 1 95 237 THR B CA 1
ATOM 3691 C C . THR B 1 237 ? 8.016 23.656 -6.746 1 95 237 THR B C 1
ATOM 3693 O O . THR B 1 237 ? 7.141 24.406 -7.184 1 95 237 THR B O 1
ATOM 3696 N N . GLU B 1 238 ? 7.977 22.391 -6.906 1 95.44 238 GLU B N 1
ATOM 3697 C CA . GLU B 1 238 ? 6.953 21.781 -7.758 1 95.44 238 GLU B CA 1
ATOM 3698 C C . GLU B 1 238 ? 5.824 21.188 -6.926 1 95.44 238 GLU B C 1
ATOM 3700 O O . GLU B 1 238 ? 6.07 20.484 -5.941 1 95.44 238 GLU B O 1
ATOM 3705 N N . LEU B 1 239 ? 4.641 21.547 -7.301 1 97.31 239 LEU B N 1
ATOM 3706 C CA . LEU B 1 239 ? 3.42 20.953 -6.766 1 97.31 239 LEU B CA 1
ATOM 3707 C C . LEU B 1 239 ? 2.709 20.109 -7.824 1 97.31 239 LEU B C 1
ATOM 3709 O O . LEU B 1 239 ? 2.463 20.594 -8.938 1 97.31 239 LEU B O 1
ATOM 3713 N N . SER B 1 240 ? 2.467 18.875 -7.551 1 97.19 240 SER B N 1
ATOM 3714 C CA . SER B 1 240 ? 1.801 17.969 -8.477 1 97.19 240 SER B CA 1
ATOM 3715 C C . SER B 1 240 ? 0.927 16.969 -7.742 1 97.19 240 SER B C 1
ATOM 3717 O O . SER B 1 240 ? 0.729 17.078 -6.531 1 97.19 240 SER B O 1
ATOM 3719 N N . LEU B 1 241 ? 0.268 16.109 -8.492 1 97.81 241 LEU B N 1
ATOM 3720 C CA . LEU B 1 241 ? -0.48 14.984 -7.941 1 97.81 241 LEU B CA 1
ATOM 3721 C C . LEU B 1 241 ? 0.185 13.664 -8.305 1 97.81 241 LEU B C 1
ATOM 3723 O O . LEU B 1 241 ? 0.875 13.562 -9.32 1 97.81 241 LEU B O 1
ATOM 3727 N N . ILE B 1 242 ? 0.061 12.711 -7.441 1 98.06 242 ILE B N 1
ATOM 3728 C CA . ILE B 1 242 ? 0.397 11.336 -7.789 1 98.06 242 ILE B CA 1
ATOM 3729 C C . ILE B 1 242 ? -0.822 10.648 -8.398 1 98.06 242 ILE B C 1
ATOM 3731 O O . ILE B 1 242 ? -1.923 10.719 -7.848 1 98.06 242 ILE B O 1
ATOM 3735 N N . ARG B 1 243 ? -0.591 10.023 -9.453 1 96.25 243 ARG B N 1
ATOM 3736 C CA . ARG B 1 243 ? -1.662 9.32 -10.148 1 96.25 243 ARG B CA 1
ATOM 3737 C C . ARG B 1 243 ? -2.127 8.109 -9.352 1 96.25 243 ARG B C 1
ATOM 3739 O O . ARG B 1 243 ? -1.308 7.363 -8.812 1 96.25 243 ARG B O 1
ATOM 3746 N N . HIS B 1 244 ? -3.465 7.91 -9.281 1 96.5 244 HIS B N 1
ATOM 3747 C CA . HIS B 1 244 ? -4.047 6.75 -8.609 1 96.5 244 HIS B CA 1
ATOM 3748 C C . HIS B 1 244 ? -3.871 5.488 -9.453 1 96.5 244 HIS B C 1
ATOM 3750 O O . HIS B 1 244 ? -3.807 5.559 -10.68 1 96.5 244 HIS B O 1
ATOM 3756 N N . PRO B 1 245 ? -3.797 4.312 -8.727 1 96.88 245 PRO B N 1
ATOM 3757 C CA . PRO B 1 245 ? -3.961 3.082 -9.5 1 96.88 245 PRO B CA 1
ATOM 3758 C C . PRO B 1 245 ? -5.305 3.016 -10.227 1 96.88 245 PRO B C 1
ATOM 3760 O O . PRO B 1 245 ? -6.32 3.469 -9.688 1 96.88 245 PRO B O 1
ATOM 3763 N N . ALA B 1 246 ? -5.309 2.477 -11.398 1 97 246 ALA B N 1
ATOM 3764 C CA . ALA B 1 246 ? -6.504 2.332 -12.227 1 97 246 ALA B CA 1
ATOM 3765 C C . ALA B 1 246 ? -6.355 1.175 -13.203 1 97 246 ALA B C 1
ATOM 3767 O O . ALA B 1 246 ? -5.246 0.703 -13.453 1 97 246 ALA B O 1
ATOM 3768 N N . VAL B 1 247 ? -7.441 0.622 -13.703 1 96.75 247 VAL 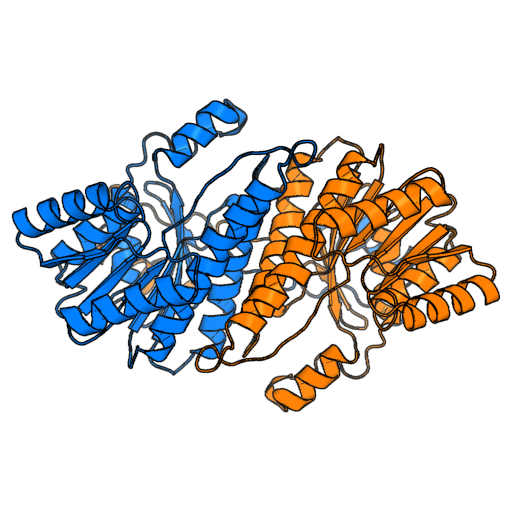B N 1
ATOM 3769 C CA . VAL B 1 247 ? -7.391 -0.34 -14.805 1 96.75 247 VAL B CA 1
ATOM 3770 C C . VAL B 1 247 ? -6.938 0.358 -16.078 1 96.75 247 VAL B C 1
ATOM 3772 O O . VAL B 1 247 ? -7.539 1.348 -16.5 1 96.75 247 VAL B O 1
ATOM 3775 N N . LEU B 1 248 ? -5.875 -0.168 -16.609 1 94.44 248 LEU B N 1
ATOM 3776 C CA . LEU B 1 248 ? -5.289 0.476 -17.781 1 94.44 248 LEU B CA 1
ATOM 3777 C C . LEU B 1 248 ? -6.031 0.066 -19.062 1 94.44 248 LEU B C 1
ATOM 3779 O O . LEU B 1 248 ? -6.016 -1.106 -19.438 1 94.44 248 LEU B O 1
ATOM 3783 N N . GLY B 1 249 ? -6.668 1.021 -19.719 1 91.56 249 GLY B N 1
ATOM 3784 C CA . GLY B 1 249 ? -7.289 0.821 -21.016 1 91.56 249 GLY B CA 1
ATOM 3785 C C . GLY B 1 249 ? -8.422 -0.183 -20.984 1 91.56 249 GLY B C 1
ATOM 3786 O O . GLY B 1 249 ? -9.062 -0.372 -19.938 1 91.56 249 GLY B O 1
ATOM 3787 N N . ASP B 1 250 ? -8.781 -0.758 -22.156 1 89.56 250 ASP B N 1
ATOM 3788 C CA . ASP B 1 250 ? -9.938 -1.636 -22.297 1 89.56 250 ASP B CA 1
ATOM 3789 C C . ASP B 1 250 ? -9.547 -3.094 -22.062 1 89.56 250 ASP B C 1
ATOM 3791 O O . ASP B 1 250 ? -10.414 -3.967 -21.984 1 89.56 250 ASP B O 1
ATOM 3795 N N . GLY B 1 251 ? -8.281 -3.303 -21.875 1 92.19 251 GLY B N 1
ATOM 3796 C CA . GLY B 1 251 ? -7.832 -4.676 -21.703 1 92.19 251 GLY B CA 1
ATOM 3797 C C . GLY B 1 251 ? -8.078 -5.535 -22.938 1 92.19 251 GLY B C 1
ATOM 3798 O O . GLY B 1 251 ? -8.367 -5.02 -24.016 1 92.19 251 GLY B O 1
ATOM 3799 N N . LEU B 1 252 ? -7.75 -6.797 -22.828 1 95.31 252 LEU B N 1
ATOM 3800 C CA . LEU B 1 252 ? -8.016 -7.828 -23.812 1 95.31 252 LEU B CA 1
ATOM 3801 C C . LEU B 1 252 ? -9.023 -8.852 -23.281 1 95.31 252 LEU B C 1
ATOM 3803 O O . LEU B 1 252 ? -9.047 -9.133 -22.094 1 95.31 252 LEU B O 1
ATOM 3807 N N . ARG B 1 253 ? -9.812 -9.391 -24.203 1 94.81 253 ARG B N 1
ATOM 3808 C CA . ARG B 1 253 ? -10.828 -10.344 -23.781 1 94.81 253 ARG B CA 1
ATOM 3809 C C . ARG B 1 253 ? -10.633 -11.695 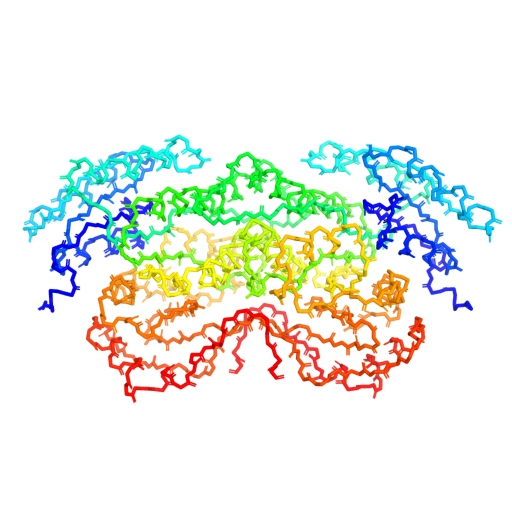-24.453 1 94.81 253 ARG B C 1
ATOM 3811 O O . ARG B 1 253 ? -10.273 -11.766 -25.625 1 94.81 253 ARG B O 1
ATOM 3818 N N . ASP B 1 254 ? -10.836 -12.68 -23.672 1 94.56 254 ASP B N 1
ATOM 3819 C CA . ASP B 1 254 ? -10.82 -14.07 -24.109 1 94.56 254 ASP B CA 1
ATOM 3820 C C . ASP B 1 254 ? -11.789 -14.914 -23.281 1 94.56 254 ASP B C 1
ATOM 3822 O O . ASP B 1 254 ? -11.742 -14.891 -22.062 1 94.56 254 ASP B O 1
ATOM 3826 N N . PRO B 1 255 ? -12.711 -15.633 -23.953 1 93.38 255 PRO B N 1
ATOM 3827 C CA . PRO B 1 255 ? -13.695 -16.422 -23.203 1 93.38 255 PRO B CA 1
ATOM 3828 C C . PRO B 1 255 ? -13.039 -17.438 -22.281 1 93.38 255 PRO B C 1
ATOM 3830 O O . PRO B 1 255 ? -13.633 -17.828 -21.266 1 93.38 255 PRO B O 1
ATOM 3833 N N . GLN B 1 256 ? -11.906 -17.953 -22.75 1 92.69 256 GLN B N 1
ATOM 3834 C CA . GLN B 1 256 ? -11.164 -18.906 -21.953 1 92.69 256 GLN B CA 1
ATOM 3835 C C . GLN B 1 256 ? -9.664 -18.703 -22.078 1 92.69 256 GLN B C 1
ATOM 3837 O O . GLN B 1 256 ? -9.023 -19.281 -22.969 1 92.69 256 GLN B O 1
ATOM 3842 N N . TRP B 1 257 ? -9.133 -18.062 -21.109 1 95 257 TRP B N 1
ATOM 3843 C CA . TRP B 1 257 ? -7.699 -17.812 -21.125 1 95 257 TRP B CA 1
ATOM 3844 C C . TRP B 1 257 ? -6.914 -19.109 -20.922 1 95 257 TRP B C 1
ATOM 3846 O O . TRP B 1 257 ? -7.273 -19.922 -20.062 1 95 257 TRP B O 1
ATOM 3856 N N . THR B 1 258 ? -5.977 -19.344 -21.781 1 96.88 258 THR B N 1
ATOM 3857 C CA . THR B 1 258 ? -4.934 -20.344 -21.578 1 96.88 258 THR B CA 1
ATOM 3858 C C . THR B 1 258 ? -3.586 -19.688 -21.312 1 96.88 258 THR B C 1
ATOM 3860 O O . THR B 1 258 ? -3.443 -18.469 -21.484 1 96.88 258 THR B O 1
ATOM 3863 N N . VAL B 1 259 ? -2.619 -20.438 -20.891 1 97.94 259 VAL B N 1
ATOM 3864 C CA . VAL B 1 259 ? -1.285 -19.891 -20.656 1 97.94 259 VAL B CA 1
ATOM 3865 C C . VAL B 1 259 ? -0.735 -19.312 -21.953 1 97.94 259 VAL B C 1
ATOM 3867 O O . VAL B 1 259 ? -0.174 -18.219 -21.969 1 97.94 259 VAL B O 1
ATOM 3870 N N . GLU B 1 260 ? -0.998 -19.984 -23.062 1 95.56 260 GLU B N 1
ATOM 3871 C CA . GLU B 1 260 ? -0.524 -19.547 -24.375 1 95.56 260 GLU B CA 1
ATOM 3872 C C . GLU B 1 260 ? -1.221 -18.266 -24.812 1 95.56 260 GLU B C 1
ATOM 3874 O O . GLU B 1 260 ? -0.593 -17.391 -25.406 1 95.56 260 GLU B O 1
ATOM 3879 N N . ALA B 1 261 ? -2.484 -18.203 -24.547 1 95.56 261 ALA B N 1
ATOM 3880 C CA . ALA B 1 261 ? -3.234 -17.016 -24.922 1 95.56 261 ALA B CA 1
ATOM 3881 C C . ALA B 1 261 ? -2.762 -15.797 -24.141 1 95.56 261 ALA B C 1
ATOM 3883 O O . ALA B 1 261 ? -2.678 -14.695 -24.688 1 95.56 261 ALA B O 1
ATOM 3884 N N . VAL B 1 262 ? -2.492 -15.969 -22.859 1 97.12 262 VAL B N 1
ATOM 3885 C CA . VAL B 1 262 ? -1.959 -14.883 -22.047 1 97.12 262 VAL B CA 1
ATOM 3886 C C . VAL B 1 262 ? -0.599 -14.453 -22.578 1 97.12 262 VAL B C 1
ATOM 3888 O O . VAL B 1 262 ? -0.331 -13.25 -22.719 1 97.12 262 VAL B O 1
ATOM 3891 N N . ALA B 1 263 ? 0.273 -15.469 -22.938 1 96.44 263 ALA B N 1
ATOM 3892 C CA . ALA B 1 263 ? 1.586 -15.164 -23.5 1 96.44 263 ALA B CA 1
ATOM 3893 C C . ALA B 1 263 ? 1.459 -14.328 -24.766 1 96.44 263 ALA B C 1
ATOM 3895 O O . ALA B 1 263 ? 2.188 -13.344 -24.938 1 96.44 263 ALA B O 1
ATOM 3896 N N . ALA B 1 264 ? 0.54 -14.727 -25.594 1 95.25 264 ALA B N 1
ATOM 3897 C CA . ALA B 1 264 ? 0.316 -14 -26.828 1 95.25 264 ALA B CA 1
ATOM 3898 C C . ALA B 1 264 ? -0.135 -12.562 -26.562 1 95.25 264 ALA B C 1
ATOM 3900 O O . ALA B 1 264 ? 0.23 -11.648 -27.297 1 95.25 264 ALA B O 1
ATOM 3901 N N . ALA B 1 265 ? -0.963 -12.398 -25.531 1 95.25 265 ALA B N 1
ATOM 3902 C CA . ALA B 1 265 ? -1.442 -11.07 -25.156 1 95.25 265 ALA B CA 1
ATOM 3903 C C . ALA B 1 265 ? -0.281 -10.148 -24.797 1 95.25 265 ALA B C 1
ATOM 3905 O O . ALA B 1 265 ? -0.326 -8.945 -25.078 1 95.25 265 ALA B O 1
ATOM 3906 N N . PHE B 1 266 ? 0.829 -10.617 -24.234 1 95.5 266 PHE B N 1
ATOM 3907 C CA . PHE B 1 266 ? 1.961 -9.812 -23.797 1 95.5 266 PHE B CA 1
ATOM 3908 C C . PHE B 1 266 ? 3.021 -9.719 -24.891 1 95.5 266 PHE B C 1
ATOM 3910 O O . PHE B 1 266 ? 3.928 -8.891 -24.812 1 95.5 266 PHE B O 1
ATOM 3917 N N . GLU B 1 267 ? 3.088 -10.547 -25.875 1 88.44 267 GLU B N 1
ATOM 3918 C CA . GLU B 1 267 ? 4.059 -10.531 -26.953 1 88.44 267 GLU B CA 1
ATOM 3919 C C . GLU B 1 267 ? 3.557 -9.695 -28.125 1 88.44 267 GLU B C 1
ATOM 3921 O O . GLU B 1 267 ? 4.289 -8.852 -28.656 1 88.44 267 GLU B O 1
ATOM 3926 N N . SER B 1 268 ? 2.451 -10.07 -28.688 1 74.94 268 SER B N 1
ATOM 3927 C CA . SER B 1 268 ? 1.936 -9.461 -29.906 1 74.94 268 SER B CA 1
ATOM 3928 C C . SER B 1 268 ? 0.676 -8.648 -29.625 1 74.94 268 SER B C 1
ATOM 3930 O O . SER B 1 268 ? 0.229 -7.871 -30.484 1 74.94 268 SER B O 1
ATOM 3932 N N . GLY B 1 269 ? 0.341 -8.781 -28.453 1 66.31 269 GLY B N 1
ATOM 3933 C CA . GLY B 1 269 ? -0.918 -8.125 -28.141 1 66.31 269 GLY B CA 1
ATOM 3934 C C . GLY B 1 269 ? -0.739 -6.73 -27.562 1 66.31 269 GLY B C 1
ATOM 3935 O O . GLY B 1 269 ? 0.378 -6.211 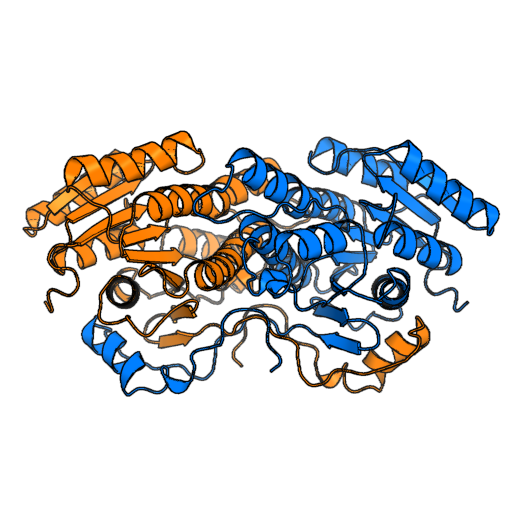-27.516 1 66.31 269 GLY B O 1
ATOM 3936 N N . GLY B 1 270 ? -1.85 -6.109 -27.281 1 78.31 270 GLY B N 1
ATOM 3937 C CA . GLY B 1 270 ? -1.979 -4.727 -26.844 1 78.31 270 GLY B CA 1
ATOM 3938 C C . GLY B 1 270 ? -1.403 -4.48 -25.453 1 78.31 270 GLY B C 1
ATOM 3939 O O . GLY B 1 270 ? -1.184 -3.334 -25.062 1 78.31 270 GLY B O 1
ATOM 3940 N N . LEU B 1 271 ? -0.857 -5.656 -24.75 1 90.25 271 LEU B N 1
ATOM 3941 C CA . LEU B 1 271 ? -0.417 -5.391 -23.375 1 90.25 271 LEU B CA 1
ATOM 3942 C C . LEU B 1 271 ? 1.085 -5.133 -23.328 1 90.25 271 LEU B C 1
ATOM 3944 O O . LEU B 1 271 ? 1.583 -4.512 -22.391 1 90.25 271 LEU B O 1
ATOM 3948 N N . ALA B 1 272 ? 1.84 -5.664 -24.328 1 87.44 272 ALA B N 1
ATOM 3949 C CA . ALA B 1 272 ? 3.283 -5.438 -24.375 1 87.44 272 ALA B CA 1
ATOM 3950 C C . ALA B 1 272 ? 3.605 -3.947 -24.391 1 87.44 272 ALA B C 1
ATOM 3952 O O . ALA B 1 272 ? 4.531 -3.502 -23.703 1 87.44 272 ALA B O 1
ATOM 3953 N N . GLY B 1 273 ? 2.857 -3.213 -25.125 1 87.75 273 GLY B N 1
ATOM 3954 C CA . GLY B 1 273 ? 3.068 -1.777 -25.234 1 87.75 273 GLY B CA 1
ATOM 3955 C C . GLY B 1 273 ? 2.59 -1.009 -24.016 1 87.75 273 GLY B C 1
ATOM 3956 O O . GLY B 1 273 ? 2.824 0.196 -23.906 1 87.75 273 GLY B O 1
ATOM 3957 N N . SER B 1 274 ? 1.971 -1.768 -23.094 1 91.56 274 SER B N 1
ATOM 3958 C CA . SER B 1 274 ? 1.357 -1.105 -21.938 1 91.56 274 SER B CA 1
ATOM 3959 C C . SER B 1 274 ? 2.158 -1.352 -20.672 1 91.56 274 SER B C 1
ATOM 3961 O O . SER B 1 274 ? 1.753 -0.931 -19.578 1 91.56 274 SER B O 1
ATOM 3963 N N . LEU B 1 275 ? 3.293 -2.047 -20.828 1 94.88 275 LEU B N 1
ATOM 3964 C CA . LEU B 1 275 ? 4.137 -2.281 -19.672 1 94.88 275 LEU B CA 1
ATOM 3965 C C . LEU B 1 275 ? 4.668 -0.966 -19.109 1 94.88 275 LEU B C 1
ATOM 3967 O O . LEU B 1 275 ? 5.012 -0.057 -19.859 1 94.88 275 LEU B O 1
ATOM 3971 N N . GLN B 1 276 ? 4.703 -0.858 -17.844 1 95.5 276 GLN B N 1
ATOM 3972 C CA . GLN B 1 276 ? 5.055 0.393 -17.188 1 95.5 276 GLN B CA 1
ATOM 3973 C C . GLN B 1 276 ? 6.469 0.334 -16.625 1 95.5 276 GLN B C 1
ATOM 3975 O O . GLN B 1 276 ? 6.949 -0.736 -16.234 1 95.5 276 GLN B O 1
ATOM 3980 N N . PRO B 1 277 ? 7.117 1.486 -16.5 1 94.94 277 PRO B N 1
ATOM 3981 C CA . PRO B 1 277 ? 8.484 1.53 -15.969 1 94.94 277 PRO B CA 1
ATOM 3982 C C . PRO B 1 277 ? 8.555 1.197 -14.477 1 94.94 277 PRO B C 1
ATOM 3984 O O . PRO B 1 277 ? 7.551 1.317 -13.766 1 94.94 277 PRO B O 1
ATOM 3987 N N . LEU B 1 278 ? 9.758 0.792 -14.109 1 94.69 278 LEU B N 1
ATOM 3988 C CA . LEU B 1 278 ? 10.008 0.563 -12.695 1 94.69 278 LEU B CA 1
ATOM 3989 C C . LEU B 1 278 ? 10.297 1.875 -11.969 1 94.69 278 LEU B C 1
ATOM 3991 O O . LEU B 1 278 ? 10.898 2.783 -12.547 1 94.69 278 LEU B O 1
ATOM 3995 N N . GLY B 1 279 ? 9.859 1.938 -10.711 1 93.56 279 GLY B N 1
ATOM 3996 C CA . GLY B 1 279 ? 10.117 3.123 -9.906 1 93.56 279 GLY B CA 1
ATOM 3997 C C . GLY B 1 279 ? 9.195 4.281 -10.234 1 93.56 279 GLY B C 1
ATOM 3998 O O . GLY B 1 279 ? 8.273 4.137 -11.039 1 93.56 279 GLY B O 1
ATOM 3999 N N . LEU B 1 280 ? 9.406 5.375 -9.523 1 92.75 280 LEU B N 1
ATOM 4000 C CA . LEU B 1 280 ? 8.586 6.562 -9.75 1 92.75 280 LEU B CA 1
ATOM 4001 C C . LEU B 1 280 ? 8.977 7.262 -11.047 1 92.75 280 LEU B C 1
ATOM 4003 O O . LEU B 1 280 ? 10.156 7.504 -11.289 1 92.75 280 LEU B O 1
ATOM 4007 N N . PHE B 1 281 ? 7.957 7.512 -11.867 1 93.31 281 PHE B N 1
ATOM 4008 C CA . PHE B 1 281 ? 8.156 8.211 -13.133 1 93.31 281 PHE B CA 1
ATOM 4009 C C . PHE B 1 281 ? 7.059 9.242 -13.359 1 93.31 281 PHE B C 1
ATOM 4011 O O . PHE B 1 281 ? 6.137 9.367 -12.547 1 93.31 281 PHE B O 1
ATOM 4018 N N . ARG B 1 282 ? 7.289 10.102 -14.312 1 93.5 282 ARG B N 1
ATOM 4019 C CA . ARG B 1 282 ? 6.301 11.109 -14.672 1 93.5 282 ARG B CA 1
ATOM 4020 C C . ARG B 1 282 ? 5.43 10.633 -15.828 1 93.5 282 ARG B C 1
ATOM 4022 O O . ARG B 1 282 ? 5.926 10.023 -16.781 1 93.5 282 ARG B O 1
ATOM 4029 N N . SER B 1 283 ? 4.188 10.812 -15.656 1 89.19 283 SER B N 1
ATOM 4030 C CA . SER B 1 283 ? 3.252 10.398 -16.703 1 89.19 283 SER B CA 1
ATOM 4031 C C . SER B 1 283 ? 2.518 11.602 -17.281 1 89.19 283 SER B C 1
ATOM 4033 O O . SER B 1 283 ? 2.201 12.555 -16.562 1 89.19 283 SER B O 1
#

Nearest PDB structures (foldseek):
  6zzp-assembly1_B-2  TM=9.405E-01  e=1.590E-19  Psychrobacter arcticus
  6zzo-assembly2_D-3  TM=9.279E-01  e=1.323E-19  Psychrobacter arcticus
  6zzo-assembly1_B  TM=9.418E-01  e=3.124E-19  Psychrobacter arcticus
  6zzo-assembly1_A-2  TM=9.228E-01  e=4.516E-19  Psychrobacter arcticus
  6lln-assembly1_A  TM=8.944E-01  e=1.364E-18  Pseudomonas aeruginosa PAO1

pLDDT: mean 95.34, std 6.78, range [65.38, 99.0]

Secondary structure (DSSP, 8-state):
---TTTT-EEEESS-SSHHHHHHHHHHHHTT-EEEEE-SSHHHHHHHHHHHHHTT-EEEEE---TTSHHHHHHHHHHHHHHHS---EEEE-------B-TTT--HHHHHHHIIIIIIHHHHHHHHHHHH-SSEEEEEE--GGGG--TTBHHHHHHHHHHHHHHHHHHHHTTTTTEEEEEEEEE---HHHHHHHHHHGGGGTTTTTT--GGGGHHHHHHHHSGGGTT--S-EEEEETTEEEEEPPP-EEEEEEE-SS--HHHHHHHHHTSTTGGGPPPSSS-B-/---TTTT-EEEESS-SSHHHHHHHHHHHHTT-EEEEE-SSHHHHHHHHHHHHHTT-EEEEE---TTSHHHHHHHHHHHHHHHS---EEEE-------B-TTT--HHHHHHHIIIIIIHHHHHHHHHHHH-SSEEEEEE--GGGG--TTBHHHHHHHHHHHHHHHHHHHHHTTTTEEEEEEEEE---HHHHHHHHHHGGGGTTTTTT--GGGGHHHHHHHHSGGGTT--S-EEEEETTEEEEEPPP-EEEEEEE-SS--HHHHHHHHHTSTTGGG---SSS-B-

Sequence (566 aa):
MTGALNGKAVVITGAGRGLGAAYAALAAREGAAVVVNDVDAEQAREVVAGIEAAGGRAVADASDIATWDGAGALVAHCVDAFGAIDGLVNNAGIFRLASPFDQDPDDFRAVIEVNLLGTAYCGLHAIRAMTRGSIVNVTSGAHAGSADMGAYGASKGGVASLTYSWAVDLAGSGIRVNAVSPNAQTRMAEAFEKHLGERAQRQNIGKPAEQNAPAVVYLLSDLSAAVHGQVVRIDGTELSLIRHPAVLGDGLRDPQWTVEAVAAAFESGGLAGSLQPLGLFRSMTGALNGKAVVITGAGRGLGAAYAALAAREGAAVVVNDVDAEQAREVVAGIEAAGGRAVADASDIATWDGAGALVAHCVDAFGAIDGLVNNAGIFRLASPFDQDPDDFRAVIEVNLLGTAYCGLHAIRAMTRGSIVNVTSGAHAGSADMGAYGASKGGVASLTYSWAVDLAGSGIRVNAVSPNAQTRMAEAFEKHLGERAQRQNIGKPAEQNAPAVVYLLSDLSAAVHGQVVRIDGTELSLIRHPAVLGDGLRDPQWTVEAVAAAFESGGLAGSLQPLGLFRS

Foldseek 3Di:
DQLLQALAQEEFAPLLDFLNLLQQLVNQVSHYAYEQEALPQVSQVVSQVVSVVVVGHYDYYNFQLLDLVSLLVRLVVSCVVRVAHAEYEADDFDFDFAAPVGDDVVVLVVRLSRLAVSLVSNVVSNVVGDQAHEYEYEAALCLLPDHRRVSNNVSSVNRLVVQQVVLVVCVPSNYAGEYEHEAEPDPNLVVVCVVCPVRSVCQHPPAGSNQCNVVRSCRGGCVCVVDHSWYWYDRRVDIDTDDDDDDPPPDDDDPDDDPVNVVCCCVVRPVVVVDDDGGDDDD/DQLLQALAQEEFAPLLDFLNLLQQLVNQVSHYAYEQEALPQVSSVVSQVVSVVVVGHYDYYNFQLLDLVSLLVRLVVSCVVRVAHAEYEADDFDFDFAAPVGDDVVVLVVRLSRLAVSLVSNVVNNVVGDQAHEYEYEAALCLLPDHRGVSNNVSRVNRLVVQQVVLVVCPPSNYAGEYEHEAEPDPNLVVVCVVCPVRSVCQHPPAGSNQCNVVVSCRGGCVCVVPHSWYWYDRRVDIDTDDDDDPPPPDDDDPDDDPVNVVCCCVVRPCVVVDDDGGDDDD

Solvent-accessible surface area (backbone atoms only — not comparable to full-atom values): 26376 Å² total; per-residue (Å²): 126,83,44,61,29,56,83,33,26,31,39,32,31,38,12,35,47,58,52,28,28,29,37,51,46,50,36,20,66,18,39,15,38,33,36,26,20,11,74,51,48,66,39,5,41,52,44,30,50,53,33,41,74,72,70,29,45,55,43,61,38,47,49,47,36,59,36,65,66,27,13,40,50,47,50,49,49,36,29,72,73,66,71,40,46,30,24,38,33,41,51,41,64,64,84,66,79,38,47,67,78,67,51,52,67,67,60,37,51,49,27,34,36,34,34,26,48,11,39,48,32,36,48,36,47,42,58,62,64,31,77,44,34,17,37,38,37,56,36,40,63,38,22,28,8,31,69,32,22,36,43,42,8,13,17,24,15,15,42,50,8,28,28,20,6,46,24,48,60,28,61,89,55,56,42,38,23,28,30,35,27,67,39,32,52,36,73,67,43,50,52,45,37,69,71,47,42,78,74,40,64,67,74,26,70,90,17,56,32,59,60,47,21,25,57,55,46,31,57,50,19,76,81,30,75,86,61,56,37,45,38,40,29,30,54,54,42,33,40,34,37,47,39,69,43,23,38,40,59,88,48,46,77,40,95,70,67,38,42,66,56,48,45,44,35,48,70,78,30,82,49,45,80,60,66,64,78,76,28,63,45,74,84,126,84,45,61,30,56,84,32,24,32,40,34,31,38,13,33,46,57,53,28,28,30,36,52,47,51,36,19,67,18,39,15,37,31,36,26,20,10,73,51,49,67,38,6,43,52,45,29,51,54,34,42,74,74,71,31,45,56,42,61,37,48,49,48,36,60,35,65,66,26,14,40,49,47,50,47,48,38,29,72,74,66,72,39,47,29,26,38,33,40,51,41,62,64,85,66,79,38,45,66,78,67,52,53,67,66,61,38,49,49,28,34,35,35,33,28,47,12,41,49,33,37,49,36,46,42,58,62,64,32,76,43,34,17,36,37,37,56,36,40,64,37,22,28,9,32,70,32,21,36,43,42,9,13,18,24,14,14,40,49,7,28,29,19,6,46,24,50,59,28,61,89,55,56,41,38,24,28,30,34,26,67,39,32,53,36,74,68,44,49,53,46,36,68,70,46,44,79,73,41,65,66,74,25,70,92,16,57,33,59,60,48,22,26,58,53,48,31,56,50,19,74,81,30,75,86,60,57,38,44,38,39,27,30,54,54,43,34,42,34,38,46,40,69,44,23,38,39,58,89,47,47,78,39,95,70,65,39,42,65,54,49,46,44,35,46,69,79,32,84,47,45,82,60,65,64,77,77,27,64,45,75,84

InterPro domains:
  IPR002347 Short-chain dehydrogenase/reductase SDR [PF13561] (14-236)
  IPR002347 Short-chain dehydrogenase/reductase SDR [PR00080] (83-94)
  IPR002347 Short-chain dehydrogenase/reductase SDR [PR00080] (133-141)
  IPR002347 Short-chain dehydrogenase/reductase SDR [PR00080] (152-171)
  IPR002347 Short-chain dehydrogenase/reductase SDR [PR00081] (9-26)
  IPR002347 Short-chain dehydrogenase/reductase SDR [PR00081] (83-94)
  IPR002347 Short-chain dehydrogenase/reductase SDR [PR00081] (127-143)
  IPR002347 Short-chain dehydrogenase/reductase SDR [PR00081] (152-171)
  IPR002347 Short-chain dehydrogenase/reductase SDR [PR00081] (173-190)
  IPR036291 NAD(P)-binding domain superfamily [SSF51735] (1-236)
  IPR057326 Ketoreductase domain [SM00822] (8-183)

Organism: NCBI:txid175570